Protein AF-0000000072654252 (afdb_homodimer)

Foldseek 3Di:
DDPPPPCPPPPDPPPPPPPPPPPPPPPPPPVVQVVLLPVWWPDDPDAADRFQAQAEEAEADQDDDPLLVLLLQLLRVLLCVVLVHQYEYAPPNVVCVVCLVVCCQLFVLLSNRYIHTYPPFDFEFEDEAEADQQDDDDSVVCNVVSGTRYYYYDHHRRHLFCVSHVVVLVVSLNRRPTDPVLLVVLVVVCCVPCVPPPFAEEEEEFDAPPCVPPQGFDQLQQQQVVVVVCVVCCVVVPDTAYAYEYHDQDPVSVVSRDYPDDHDYYHYCNVVPDDLSSVLSNLQPRHQEYEYSRLSDSSSLSSVSNHDPPHAYEYEWEDDPPDPDGSCRRHDVSHHYDYVVSRPD/DDPPPPPPPPPDPPPPPPPPPPPPPPPPPPVVQVVLLPVWWPDDPDAADRFQAQAAEAEADQDDDPLLVLLLQLLRVLLCVVLVHQYEYAPPNVVCVVCLVVCCQQFVLLSNRYIHTYPPFDFEFEDEAEADQADDDDSVVCNVVSGTRYYYYDHHRRHLFCVSRVVVLVVSLNRRPTDPVLLVVLVVVCCVPCVPPPFAEEEEEFDDDVCVPVQGFDQLQQQQVVVVVCVVCCVVVPDTAYAYEYHDQDPVSVVSRDYPDDHDYYHYCNVVPDDLSSVLSNLQPRHQEYEYSRLSDSSSLSSVSNHDPPHAYEYEWEDDPPDPDGSCRRHDVSHHYDYVVSRPD

InterPro domains:
  IPR052501 Alpha-1-2 Fucosyltransferase [PTHR22898] (54-335)

Nearest PDB structures (foldseek):
  6tkv-assembly1_B  TM=6.121E-01  e=7.511E-07  Homo sapiens
  6x5t-assembly2_C  TM=5.607E-01  e=1.885E-06  Homo sapiens
  6vlg-assembly2_B-3  TM=5.430E-01  e=3.080E-06  Mus musculus
  4gkv-assembly1_C  TM=4.678E-01  e=3.146E-01  Escherichia coli K-12
  3t4c-assembly1_D  TM=3.312E-01  e=2.383E+00  Burkholderia ambifaria MC40-6

Solvent-accessible surface area (backbone atoms only — not comparable to full-atom values): 38423 Å² total; per-residue (Å²): 133,84,76,76,76,77,77,70,76,76,75,70,79,71,71,76,69,72,70,72,69,73,66,68,74,61,79,64,56,73,69,63,60,59,58,62,51,52,79,44,33,52,89,63,95,59,86,56,58,76,70,88,35,93,26,33,33,33,46,73,67,73,72,72,54,71,33,38,51,51,32,25,48,48,30,38,44,40,46,12,64,76,68,58,24,23,45,36,36,53,69,80,33,56,52,63,64,70,44,42,68,57,31,47,48,34,17,39,54,43,42,22,57,64,44,26,34,38,86,82,65,72,54,62,32,77,42,80,70,35,80,45,53,43,53,84,68,73,66,72,68,47,65,85,61,75,41,64,49,27,32,38,45,41,64,37,52,36,41,56,26,44,75,55,31,55,93,44,41,74,59,52,52,54,32,62,33,67,21,68,70,50,52,52,53,40,52,54,52,47,50,71,73,42,67,85,58,83,45,46,27,41,25,35,40,52,42,55,82,91,30,70,90,66,52,37,39,46,56,73,48,48,25,48,47,48,52,38,48,51,38,32,45,35,26,59,67,52,80,66,53,32,23,39,36,42,40,45,86,52,62,76,61,57,69,62,59,55,63,94,61,81,65,79,45,79,42,59,48,60,78,65,73,60,53,72,57,46,46,41,51,40,44,38,71,60,44,50,26,38,34,28,42,20,61,77,38,46,51,48,50,49,38,60,68,67,26,61,70,59,41,53,38,35,28,37,38,68,87,46,85,95,47,88,60,46,55,75,69,20,42,67,63,47,44,44,72,42,48,51,81,73,50,74,122,135,83,78,77,76,77,79,72,77,75,75,72,78,72,70,74,69,72,69,72,70,72,65,67,74,63,78,62,56,73,70,62,59,58,57,63,52,51,79,45,33,53,90,62,96,57,84,56,59,76,71,88,34,94,27,33,33,32,47,73,64,72,72,73,56,71,33,38,52,51,31,25,49,48,32,38,43,42,48,12,65,76,69,58,25,24,44,38,37,54,68,80,32,55,53,63,63,70,43,42,68,58,31,46,47,33,15,39,54,42,41,20,57,63,44,27,33,37,86,82,65,73,53,65,32,78,43,80,69,35,79,45,55,44,53,86,68,73,66,71,68,46,64,85,60,72,42,65,49,29,31,37,45,40,64,36,52,36,41,56,27,44,75,56,30,54,93,43,42,73,59,52,50,54,33,62,33,66,21,68,70,50,52,53,53,39,50,54,52,48,49,72,74,41,69,85,58,85,46,47,26,43,26,35,38,49,40,71,79,89,33,69,90,66,53,39,42,46,57,72,48,50,26,49,48,48,51,37,49,50,38,32,45,35,26,58,66,53,80,70,54,32,24,40,35,42,38,45,88,52,61,77,63,57,70,59,59,55,63,93,62,82,67,79,45,79,42,60,48,60,79,66,73,62,53,73,54,46,47,40,51,41,45,39,73,59,43,51,26,38,34,29,42,23,61,76,37,46,51,48,50,48,37,60,68,68,26,60,70,60,40,54,38,35,29,38,38,70,86,46,87,97,47,89,59,46,56,75,71,20,45,67,65,46,44,44,70,43,49,49,81,73,51,74,119

Sequence (690 aa):
MICSSIYRPNTIKKDYDWVEISQTKKSVNKNQNKKYYEQWLEPLDSVREMPEFDRFIYTRTMGGGLGNQMYRFASLYAMGKLLNRTPVYVHDESTMHQIDKELAYAFPNFHSKIYFLRKNVTDIHTSAFAKECCDYNDPKILLSQNKGRALMLTGEPVFENTRYFNHMRPQILKIFEFGKGLVSKVAAIKEKIISEDKSHKICIHTRVGDFTGMGESKTGEINKALVRIIKILTRLLRNKTYSLVLFGTDKGFLNTIKTEEPISKVQYVSDLNLSRGEELNFAQQICDSFLDSADLSSFAAWMGYLMPEDRPIFFIRRYRKGSLINSLSMLPESWIPIDESWLKNMICSSIYRPNTIKKDYDWVEISQTKKSVNKNQNKKYYEQWLEPLDSVREMPEFDRFIYTRTMGGGLGNQMYRFASLYAMGKLLNRTPVYVHDESTMHQIDKELAYAFPNFHSKIYFLRKNVTDIHTSAFAKECCDYNDPKILLSQNKGRALMLTGEPVFENTRYFNHMRPQILKIFEFGKGLVSKVAAIKEKIISEDKSHKICIHTRVGDFTGMGESKTGEINKALVRIIKILTRLLRNKTYSLVLFGTDKGFLNTIKTEEPISKVQYVSDLNLSRGEELNFAQQICDSFLDSADLSSFAAWMGYLMPEDRPIFFIRRYRKGSLINSLSMLPESWIPIDESWLKN

Secondary structure (DSSP, 8-state):
-----------------------------HHHHHHHHHTTB---SS--PPPS-SSEEE---S---HHHHHHHHHHHHHHHHHHT-EE-EETT-HHHHHTHHHHHHH-HHHHTT--EE-TT---EEEEEEE-STT----GGGGGGG--SSEEEEEE-SS---GGGTGGGHHHHHHHTPPPHHHHHHHHHHHHHHHTT--SEEEEEE---STTTTTT---HHHHHHHHHHHHHHHHHHHTS--EEEEEE-S-HHHHTT---SS--S-EEEGGGG---HHHHHHHHHHH-SEEEESSTT-HHHHHHHHTS-TTS-EEEEE---TT----HHHHS-TTSEEEEGGGS--/-----------------------------HHHHHHHHHTTB---SS--PPPS-SSEEE---S---HHHHHHHHHHHHHHHHHHT-EE-EETT-HHHHHTHHHHHHH-HHHHTT--EE-TT---EEEEEEE-STT----GGGGGGG--SSEEEEEE-SS---GGGTGGGHHHHHHHTPPPHHHHHHHHHHHHHHHTT--SEEEEEE---STTTTTT---HHHHHHHHHHHHHHHHHHHTS--EEEEEE-S-HHHHTT---SS--S-EEEGGGG---HHHHHHHHHHH-SEEEESSTT-HHHHHHHHTS-TTS-EEEEE---TT----HHHHS-TTSEEEEGGGS--

pLDDT: mean 85.74, std 20.16, range [19.86, 98.81]

Radius of gyration: 31.35 Å; Cα contacts (8 Å, |Δi|>4): 1112; chains: 2; bounding box: 97×101×71 Å

Structure (mmCIF, N/CA/C/O backbone):
data_AF-0000000072654252-model_v1
#
loop_
_entity.id
_entity.type
_entity.pdbx_description
1 polymer L-Fucosyltransferase
#
loop_
_atom_site.group_PDB
_atom_site.id
_atom_site.type_symbol
_atom_site.label_atom_id
_atom_site.label_alt_id
_atom_site.label_comp_id
_atom_site.label_asym_id
_atom_site.label_entity_id
_atom_site.label_seq_id
_atom_site.pdbx_PDB_ins_code
_atom_site.Cartn_x
_atom_site.Cartn_y
_atom_site.Cartn_z
_atom_site.occupancy
_atom_site.B_iso_or_equiv
_atom_site.auth_seq_id
_atom_site.auth_comp_id
_atom_site.auth_asym_id
_atom_site.auth_atom_id
_atom_site.pdbx_PDB_model_num
ATOM 1 N N . MET A 1 1 ? -47.25 -15.617 8.055 1 19.86 1 MET A N 1
ATOM 2 C CA . MET A 1 1 ? -46.562 -15.211 6.84 1 19.86 1 MET A CA 1
ATOM 3 C C . MET A 1 1 ? -46.344 -13.695 6.801 1 19.86 1 MET A C 1
ATOM 5 O O . MET A 1 1 ? -45.938 -13.148 5.777 1 19.86 1 MET A O 1
ATOM 9 N N . ILE A 1 2 ? -46.656 -12.93 7.668 1 21.56 2 ILE A N 1
ATOM 10 C CA . ILE A 1 2 ? -47.125 -11.547 7.633 1 21.56 2 ILE A CA 1
ATOM 11 C C . ILE A 1 2 ? -45.969 -10.609 7.312 1 21.56 2 ILE A C 1
ATOM 13 O O . ILE A 1 2 ? -44.938 -10.656 7.973 1 21.56 2 ILE A O 1
ATOM 17 N N . CYS A 1 3 ? -45.844 -10.047 6.074 1 20.83 3 CYS A N 1
ATOM 18 C CA . CYS A 1 3 ? -44.969 -9.258 5.234 1 20.83 3 CYS A CA 1
ATOM 19 C C . CYS A 1 3 ? -44.719 -7.883 5.84 1 20.83 3 CYS A C 1
ATOM 21 O O . CYS A 1 3 ? -45.5 -6.957 5.617 1 20.83 3 CYS A O 1
ATOM 23 N N . SER A 1 4 ? -44.594 -7.723 7.074 1 22.7 4 SER A N 1
ATOM 24 C CA . SER A 1 4 ? -44.75 -6.371 7.602 1 22.7 4 SER A CA 1
ATOM 25 C C . SER A 1 4 ? -43.781 -5.398 6.93 1 22.7 4 SER A C 1
ATOM 27 O O . SER A 1 4 ? -42.625 -5.734 6.688 1 22.7 4 SER A O 1
ATOM 29 N N . SER A 1 5 ? -44.219 -4.422 6.09 1 22.44 5 SER A N 1
ATOM 30 C CA . SER A 1 5 ? -43.844 -3.334 5.199 1 22.44 5 SER A CA 1
ATOM 31 C C . SER A 1 5 ? -42.906 -2.348 5.906 1 22.44 5 SER A C 1
ATOM 33 O O . SER A 1 5 ? -43.344 -1.658 6.84 1 22.44 5 SER A O 1
ATOM 35 N N . ILE A 1 6 ? -41.781 -2.723 6.348 1 23.14 6 ILE A N 1
ATOM 36 C CA . ILE A 1 6 ? -41.062 -1.826 7.227 1 23.14 6 ILE A CA 1
ATOM 37 C C . ILE A 1 6 ? -40.844 -0.484 6.531 1 23.14 6 ILE A C 1
ATOM 39 O O . ILE A 1 6 ? -40.281 -0.434 5.418 1 23.14 6 ILE A O 1
ATOM 43 N N . TYR A 1 7 ? -41.625 0.486 6.773 1 22.97 7 TYR A N 1
ATOM 44 C CA . TYR A 1 7 ? -41.719 1.867 6.316 1 22.97 7 TYR A CA 1
ATOM 45 C C . TYR A 1 7 ? -40.375 2.572 6.371 1 22.97 7 TYR A C 1
ATOM 47 O O . TYR A 1 7 ? -39.719 2.57 7.41 1 22.97 7 TYR A O 1
ATOM 55 N N . ARG A 1 8 ? -39.656 2.607 5.289 1 22.17 8 ARG A N 1
ATOM 56 C CA . ARG A 1 8 ? -38.406 3.266 5.035 1 22.17 8 ARG A CA 1
ATOM 57 C C . ARG A 1 8 ? -38.5 4.777 5.223 1 22.17 8 ARG A C 1
ATOM 59 O O . ARG A 1 8 ? -39.219 5.449 4.465 1 22.17 8 ARG A O 1
ATOM 66 N N . PRO A 1 9 ? -38.531 5.25 6.426 1 21.84 9 PRO A N 1
ATOM 67 C CA . PRO A 1 9 ? -38.812 6.691 6.453 1 21.84 9 PRO A CA 1
ATOM 68 C C . PRO A 1 9 ? -37.875 7.48 5.551 1 21.84 9 PRO A C 1
ATOM 70 O O . PRO A 1 9 ? -36.75 7.043 5.297 1 21.84 9 PRO A O 1
ATOM 73 N N . ASN A 1 10 ? -38.312 8.211 4.555 1 24.83 10 ASN A N 1
ATOM 74 C CA . ASN A 1 10 ? -37.812 9.148 3.557 1 24.83 10 ASN A CA 1
ATOM 75 C C . ASN A 1 10 ? -36.875 10.18 4.172 1 24.83 10 ASN A C 1
ATOM 77 O O . ASN A 1 10 ? -37.312 11.07 4.898 1 24.83 10 ASN A O 1
ATOM 81 N N . THR A 1 11 ? -35.969 9.812 4.926 1 23.84 11 THR A N 1
ATOM 82 C CA . THR A 1 11 ? -35.344 10.93 5.609 1 23.84 11 THR A CA 1
ATOM 83 C C . THR A 1 11 ? -34.875 11.977 4.605 1 23.84 11 THR A C 1
ATOM 85 O O . THR A 1 11 ? -34.188 11.648 3.643 1 23.84 11 THR A O 1
ATOM 88 N N . ILE A 1 12 ? -35.562 13 4.293 1 23.95 12 ILE A N 1
ATOM 89 C CA . ILE A 1 12 ? -35.406 14.219 3.506 1 23.95 12 ILE A CA 1
ATOM 90 C C . ILE A 1 12 ? -34 14.75 3.65 1 23.95 12 ILE A C 1
ATOM 92 O O . ILE A 1 12 ? -33.469 14.812 4.758 1 23.95 12 ILE A O 1
ATOM 96 N N . LYS A 1 13 ? -33.25 14.719 2.637 1 24.06 13 LYS A N 1
ATOM 97 C CA . LYS A 1 13 ? -32 15.453 2.41 1 24.06 13 LYS A CA 1
ATOM 98 C C . LYS A 1 13 ? -32.094 16.875 2.945 1 24.06 13 LYS A C 1
ATOM 100 O O . LYS A 1 13 ? -32.688 17.75 2.293 1 24.06 13 LYS A O 1
ATOM 105 N N . LYS A 1 14 ? -32.438 17.062 4.152 1 23.27 14 LYS A N 1
A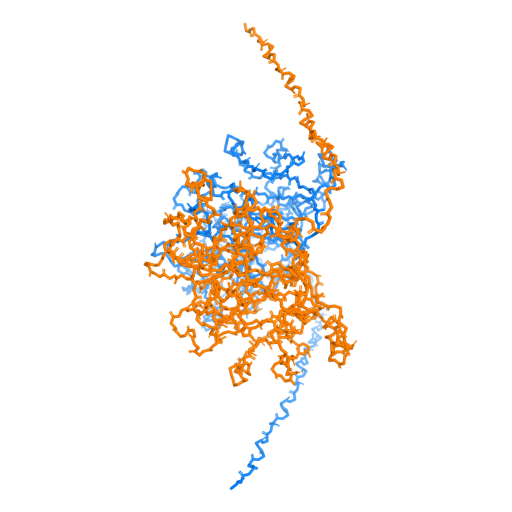TOM 106 C CA . LYS A 1 14 ? -32.469 18.5 4.473 1 23.27 14 LYS A CA 1
ATOM 107 C C . LYS A 1 14 ? -31.172 19.172 4.062 1 23.27 14 LYS A C 1
ATOM 109 O O . LYS A 1 14 ? -30.094 18.75 4.477 1 23.27 14 LYS A O 1
ATOM 114 N N . ASP A 1 15 ? -31.156 19.781 2.9 1 24.08 15 ASP A N 1
ATOM 115 C CA . ASP A 1 15 ? -30.281 20.828 2.396 1 24.08 15 ASP A CA 1
ATOM 116 C C . ASP A 1 15 ? -29.812 21.75 3.527 1 24.08 15 ASP A C 1
ATOM 118 O O . ASP A 1 15 ? -30.625 22.344 4.23 1 24.08 15 ASP A O 1
ATOM 122 N N . TYR A 1 16 ? -28.953 21.281 4.305 1 25.23 16 TYR A N 1
ATOM 123 C CA . TYR A 1 16 ? -28.438 22.281 5.227 1 25.23 16 TYR A CA 1
ATOM 124 C C . TYR A 1 16 ? -28.219 23.609 4.512 1 25.23 16 TYR A C 1
ATOM 126 O O . TYR A 1 16 ? -27.469 23.672 3.537 1 25.23 16 TYR A O 1
ATOM 134 N N . ASP A 1 17 ? -29.25 24.344 4.285 1 27.03 17 ASP A N 1
ATOM 135 C CA . ASP A 1 17 ? -29.234 25.766 3.943 1 27.03 17 ASP A CA 1
ATOM 136 C C . ASP A 1 17 ? -28.109 26.5 4.676 1 27.03 17 ASP A C 1
ATOM 138 O O . ASP A 1 17 ? -28.125 26.594 5.902 1 27.03 17 ASP A O 1
ATOM 142 N N . TRP A 1 18 ? -26.938 26.203 4.246 1 26.83 18 TRP A N 1
ATOM 143 C CA . TRP A 1 18 ? -25.938 27.188 4.648 1 26.83 18 TRP A CA 1
ATOM 144 C C . TRP A 1 18 ? -26.469 28.609 4.492 1 26.83 18 TRP A C 1
ATOM 146 O O . TRP A 1 18 ? -26.828 29.031 3.391 1 26.83 18 TRP A O 1
ATOM 156 N N . VAL A 1 19 ? -27.375 28.938 5.383 1 29.8 19 VAL A N 1
ATOM 157 C CA . VAL A 1 19 ? -27.734 30.359 5.469 1 29.8 19 VAL A CA 1
ATOM 158 C C . VAL A 1 19 ? -26.469 31.203 5.297 1 29.8 19 VAL A C 1
ATOM 160 O O . VAL A 1 19 ? -25.5 31.062 6.051 1 29.8 19 VAL A O 1
ATOM 163 N N . GLU A 1 20 ? -26.266 31.5 4.055 1 30.03 20 GLU A N 1
ATOM 164 C CA . GLU A 1 20 ? -25.422 32.656 3.805 1 30.03 20 GLU A CA 1
ATOM 165 C C . GLU A 1 20 ? -25.797 33.812 4.723 1 30.03 20 GLU A C 1
ATOM 167 O O . GLU A 1 20 ? -26.859 34.406 4.57 1 30.03 20 GLU A O 1
ATOM 172 N N . ILE A 1 21 ? -25.625 33.625 5.965 1 28.77 21 ILE A N 1
ATOM 173 C CA . ILE A 1 21 ? -25.781 34.844 6.754 1 28.77 21 ILE A CA 1
ATOM 174 C C . ILE A 1 21 ? -25.078 36 6.055 1 28.77 21 ILE A C 1
ATOM 176 O O . ILE A 1 21 ? -23.875 35.938 5.785 1 28.77 21 ILE A O 1
ATOM 180 N N . SER A 1 22 ? -25.859 36.625 5.234 1 29.06 22 SER A N 1
ATOM 181 C CA . SER A 1 22 ? -25.5 37.969 4.766 1 29.06 22 SER A CA 1
ATOM 182 C C . SER A 1 22 ? -24.922 38.812 5.898 1 29.06 22 SER A C 1
ATOM 184 O O . SER A 1 22 ? -25.672 39.25 6.777 1 29.06 22 SER A O 1
ATOM 186 N N . GLN A 1 23 ? -23.906 38.312 6.434 1 27.77 23 GLN A N 1
ATOM 187 C CA . GLN A 1 23 ? -23.312 39.344 7.281 1 27.77 23 GLN A CA 1
ATOM 188 C C . GLN A 1 23 ? -23.156 40.656 6.531 1 27.77 23 GLN A C 1
ATOM 190 O O . GLN A 1 23 ? -22.578 40.688 5.438 1 27.77 23 GLN A O 1
ATOM 195 N N . THR A 1 24 ? -24.141 41.438 6.68 1 30.47 24 THR A N 1
ATOM 196 C CA . THR A 1 24 ? -23.922 42.844 6.359 1 30.47 24 THR A CA 1
ATOM 197 C C . THR A 1 24 ? -22.484 43.25 6.68 1 30.47 24 THR A C 1
ATOM 199 O O . THR A 1 24 ? -22.047 43.156 7.832 1 30.47 24 THR A O 1
ATOM 202 N N . LYS A 1 25 ? -21.781 43.125 5.715 1 32.84 25 LYS A N 1
ATOM 203 C CA . LYS A 1 25 ? -20.531 43.875 5.852 1 32.84 25 LYS A CA 1
ATOM 204 C C . LYS A 1 25 ? -20.797 45.219 6.488 1 32.84 25 LYS A C 1
ATOM 206 O O . LYS A 1 25 ? -21.203 46.188 5.805 1 32.84 25 LYS A O 1
ATOM 211 N N . LYS A 1 26 ? -21.406 45.156 7.613 1 35.03 26 LYS A N 1
ATOM 212 C CA . LYS A 1 26 ? -21.281 46.5 8.148 1 35.03 26 LYS A CA 1
ATOM 213 C C . LYS A 1 26 ? -19.859 47.031 7.977 1 35.03 26 LYS A C 1
ATOM 215 O O . LYS A 1 26 ? -18.891 46.375 8.336 1 35.03 26 LYS A O 1
ATOM 220 N N . SER A 1 27 ? -19.703 47.875 7.125 1 33.94 27 SER A N 1
ATOM 221 C CA . SER A 1 27 ? -18.516 48.719 6.988 1 33.94 27 SER A CA 1
ATOM 222 C C . SER A 1 27 ? -17.953 49.094 8.352 1 33.94 27 SER A C 1
ATOM 224 O O . SER A 1 27 ? -18.312 50.156 8.914 1 33.94 27 SER A O 1
ATOM 226 N N . VAL A 1 28 ? -17.938 48.125 9.227 1 37.84 28 VAL A N 1
ATOM 227 C CA . VAL A 1 28 ? -17.266 48.562 10.445 1 37.84 28 VAL A CA 1
ATOM 228 C C . VAL A 1 28 ? -15.93 49.219 10.086 1 37.84 28 VAL A C 1
ATOM 230 O O . VAL A 1 28 ? -15.172 48.719 9.258 1 37.84 28 VAL A O 1
ATOM 233 N N . ASN A 1 29 ? -15.727 50.375 10.406 1 37.72 29 ASN A N 1
ATOM 234 C CA . ASN A 1 29 ? -14.578 51.25 10.195 1 37.72 29 ASN A CA 1
ATOM 235 C C . ASN A 1 29 ? -13.258 50.531 10.461 1 37.72 29 ASN A C 1
ATOM 237 O O . ASN A 1 29 ? -13.047 50.031 11.562 1 37.72 29 ASN A O 1
ATOM 241 N N . LYS A 1 30 ? -12.57 50.094 9.5 1 46.69 30 LYS A N 1
ATOM 242 C CA . LYS A 1 30 ? -11.242 49.5 9.484 1 46.69 30 LYS A CA 1
ATOM 243 C C . LYS A 1 30 ? -10.406 49.938 10.672 1 46.69 30 LYS A C 1
ATOM 245 O O . LYS A 1 30 ? -9.602 49.188 11.203 1 46.69 30 LYS A O 1
ATOM 250 N N . ASN A 1 31 ? -10.609 51.156 10.977 1 45.41 31 ASN A N 1
ATOM 251 C CA . ASN A 1 31 ? -9.828 51.781 12.023 1 45.41 31 ASN A CA 1
ATOM 252 C C . ASN A 1 31 ? -10.258 51.312 13.406 1 45.41 31 ASN A C 1
ATOM 254 O O . ASN A 1 31 ? -9.422 51.188 14.305 1 45.41 31 ASN A O 1
ATOM 258 N N . GLN A 1 32 ? -11.477 51.125 13.727 1 45.97 32 GLN A N 1
ATOM 259 C CA . GLN A 1 32 ? -11.984 50.75 15.031 1 45.97 32 GLN A CA 1
ATOM 260 C C . GLN A 1 32 ? -11.656 49.281 15.344 1 45.97 32 GLN A C 1
ATOM 262 O O . GLN A 1 32 ? -11.375 48.938 16.5 1 45.97 32 GLN A O 1
ATOM 267 N N . ASN A 1 33 ? -11.602 48.438 14.43 1 46.31 33 ASN A N 1
ATOM 268 C CA . ASN A 1 33 ? -11.359 47 14.602 1 46.31 33 ASN A CA 1
ATOM 269 C C . ASN A 1 33 ? -9.898 46.719 14.93 1 46.31 33 ASN A C 1
ATOM 271 O O . ASN A 1 33 ? -9.594 45.781 15.664 1 46.31 33 ASN A O 1
ATOM 275 N N . LYS A 1 34 ? -8.992 47.5 14.414 1 52.06 34 LYS A N 1
ATOM 276 C CA . LYS A 1 34 ? -7.574 47.344 14.75 1 52.06 34 LYS A CA 1
ATOM 277 C C . LYS A 1 34 ? -7.34 47.531 16.25 1 52.06 34 LYS A C 1
ATOM 279 O O . LYS A 1 34 ? -6.551 46.781 16.844 1 52.06 34 LYS A O 1
ATOM 284 N N . LYS A 1 35 ? -8.07 48.5 16.766 1 53.44 35 LYS A N 1
ATOM 285 C CA . LYS A 1 35 ? -7.883 48.844 18.172 1 53.44 35 LYS A CA 1
ATOM 286 C C . LYS A 1 35 ? -8.32 47.688 19.078 1 53.44 35 LYS A C 1
ATOM 288 O O . LYS A 1 35 ? -7.723 47.5 20.141 1 53.44 35 LYS A O 1
ATOM 293 N N . TYR A 1 36 ? -9.234 46.969 18.578 1 54.28 36 TYR A N 1
ATOM 294 C CA . TYR A 1 36 ? -9.914 46.062 19.5 1 54.28 36 TYR A CA 1
ATOM 295 C C . TYR A 1 36 ? -9.008 44.875 19.891 1 54.28 36 TYR A C 1
ATOM 297 O O . TYR A 1 36 ? -8.93 44.531 21.062 1 54.28 36 TYR A O 1
ATOM 305 N N . TYR A 1 37 ? -8.133 44.375 19.047 1 72.38 37 TYR A N 1
ATOM 306 C CA . TYR A 1 37 ? -7.367 43.219 19.469 1 72.38 37 TYR A CA 1
ATOM 307 C C . TYR A 1 37 ? -6.043 43.625 20.109 1 72.38 37 TYR A C 1
ATOM 309 O O . TYR A 1 37 ? -5.371 42.812 20.75 1 72.38 37 TYR A O 1
ATOM 317 N N . GLU A 1 38 ? -5.816 44.969 20.109 1 75.56 38 GLU A N 1
ATOM 318 C CA . GLU A 1 38 ? -4.527 45.469 20.578 1 75.56 38 GLU A CA 1
ATOM 319 C C . GLU A 1 38 ? -4.406 45.344 22.094 1 75.56 38 GLU A C 1
ATOM 321 O O . GLU A 1 38 ? -3.297 45.344 22.625 1 75.56 38 GLU A O 1
ATOM 326 N N . GLN A 1 39 ? -5.523 45.219 22.641 1 78.38 39 GLN A N 1
ATOM 327 C CA . GLN A 1 39 ? -5.469 45.062 24.094 1 78.38 39 GLN A CA 1
ATOM 328 C C . GLN A 1 39 ? -4.992 43.688 24.484 1 78.38 39 GLN A C 1
ATOM 330 O O . GLN A 1 39 ? -4.484 43.469 25.594 1 78.38 39 GLN A O 1
ATOM 335 N N . TRP A 1 40 ? -5.16 42.75 23.609 1 85.69 40 TRP A N 1
ATOM 336 C CA . TRP A 1 40 ? -4.871 41.375 23.984 1 85.69 40 TRP A CA 1
ATOM 337 C C . TRP A 1 40 ? -3.656 40.844 23.234 1 85.69 40 TRP A C 1
ATOM 339 O O . TRP A 1 40 ? -3.016 39.906 23.656 1 85.69 40 TRP A O 1
ATOM 349 N N . LEU A 1 41 ? -3.279 41.469 22.141 1 89.75 41 LEU A N 1
ATOM 350 C CA . LEU A 1 41 ? -2.24 40.938 21.266 1 89.75 41 LEU A CA 1
ATOM 351 C C . LEU A 1 41 ? -1.058 41.906 21.188 1 89.75 41 LEU A C 1
ATOM 353 O O . LEU A 1 41 ? -1.241 43.125 21.172 1 89.75 41 LEU A O 1
ATOM 357 N N . GLU A 1 42 ? 0.145 41.281 21.078 1 86.69 42 GLU A N 1
ATOM 358 C CA . GLU A 1 42 ? 1.357 42.094 20.922 1 86.69 42 GLU A CA 1
ATOM 359 C C . GLU A 1 42 ? 1.38 42.781 19.562 1 86.69 42 GLU A C 1
ATOM 361 O O . GLU A 1 42 ? 0.954 42.219 18.562 1 86.69 42 GLU A O 1
ATOM 366 N N . PRO A 1 43 ? 1.873 44 19.656 1 75.88 43 PRO A N 1
ATOM 367 C CA . PRO A 1 43 ? 2.102 44.656 18.359 1 75.88 43 PRO A CA 1
ATOM 368 C C . PRO A 1 43 ? 3.182 43.938 17.531 1 75.88 43 PRO A C 1
ATOM 370 O O . PRO A 1 43 ? 4.164 43.438 18.094 1 75.88 43 PRO A O 1
ATOM 373 N N . LEU A 1 44 ? 2.939 43.719 16.297 1 76.12 44 LEU A N 1
ATOM 374 C CA . LEU A 1 44 ? 3.914 43.062 15.422 1 76.12 44 LEU A CA 1
ATOM 375 C C . LEU A 1 44 ? 4.355 44 14.312 1 76.12 44 LEU A C 1
ATOM 377 O O . LEU A 1 44 ? 3.611 44.906 13.922 1 76.12 44 LEU A O 1
ATOM 381 N N . ASP A 1 45 ? 5.566 43.906 13.945 1 69 45 ASP A N 1
ATOM 382 C CA . ASP A 1 45 ? 6.207 44.812 12.984 1 69 45 ASP A CA 1
ATOM 383 C C . ASP A 1 45 ? 5.609 44.625 11.594 1 69 45 ASP A C 1
ATOM 385 O O . ASP A 1 45 ? 5.664 45.531 10.766 1 69 45 ASP A O 1
ATOM 389 N N . SER A 1 46 ? 5.141 43.5 11.406 1 73.94 46 SER A N 1
ATOM 390 C CA . SER A 1 46 ? 4.637 43.219 10.062 1 73.94 46 SER A CA 1
ATOM 391 C C . SER A 1 46 ? 3.113 43.188 10.039 1 73.94 46 SER A C 1
ATOM 393 O O . SER A 1 46 ? 2.475 43 11.078 1 73.94 46 SER A O 1
ATOM 395 N N . VAL A 1 47 ? 2.664 43.5 8.898 1 73.94 47 VAL A N 1
ATOM 396 C CA . VAL A 1 47 ? 1.221 43.469 8.695 1 73.94 47 VAL A CA 1
ATOM 397 C C . VAL A 1 47 ? 0.7 42.062 8.859 1 73.94 47 VAL A C 1
ATOM 399 O O . VAL A 1 47 ? 1.27 41.094 8.305 1 73.94 47 VAL A O 1
ATOM 402 N N . ARG A 1 48 ? -0.286 41.969 9.805 1 86 48 ARG A N 1
ATOM 403 C CA . ARG A 1 48 ? -0.992 40.719 10 1 86 48 ARG A CA 1
ATOM 404 C C . ARG A 1 48 ? -2.451 40.844 9.57 1 86 48 ARG A C 1
ATOM 406 O O . ARG A 1 48 ? -2.99 41.938 9.484 1 86 48 ARG A O 1
ATOM 413 N N . GLU A 1 49 ? -3.006 39.719 9.227 1 88.81 49 GLU A N 1
ATOM 414 C CA . GLU A 1 49 ? -4.453 39.656 9.039 1 88.81 49 GLU A CA 1
ATOM 415 C C . GLU A 1 49 ? -5.191 39.906 10.352 1 88.81 49 GLU A C 1
ATOM 417 O O . GLU A 1 49 ? -4.664 39.594 11.422 1 88.81 49 GLU A O 1
ATOM 422 N N . MET A 1 50 ? -6.336 40.406 10.18 1 88.75 50 MET A N 1
ATOM 423 C CA . MET A 1 50 ? -7.172 40.531 11.375 1 88.75 50 MET A CA 1
ATOM 424 C C . MET A 1 50 ? -7.582 39.156 11.906 1 88.75 50 MET A C 1
ATOM 426 O O . MET A 1 50 ? -7.953 38.281 11.133 1 88.75 50 MET A O 1
ATOM 430 N N . PRO A 1 51 ? -7.453 39.062 13.203 1 92.12 51 PRO A N 1
ATOM 431 C CA . PRO A 1 51 ? -7.934 37.781 13.758 1 92.12 51 PRO A CA 1
ATOM 432 C C . PRO A 1 51 ? -9.391 37.5 13.414 1 92.12 51 PRO A C 1
ATOM 434 O O . PRO A 1 51 ? -10.211 38.438 13.391 1 92.12 51 PRO A O 1
ATOM 437 N N . GLU A 1 52 ? -9.641 36.281 13.148 1 91.19 52 GLU A N 1
ATOM 438 C CA . GLU A 1 52 ? -10.984 35.906 12.75 1 91.19 52 GLU A CA 1
ATOM 439 C C . GLU A 1 52 ? -11.961 36.031 13.922 1 91.19 52 GLU A C 1
ATOM 441 O O . GLU A 1 52 ? -13.125 36.375 13.734 1 91.19 52 GLU A O 1
ATOM 446 N N . PHE A 1 53 ? -11.508 35.688 15.117 1 94.31 53 PHE A N 1
ATOM 447 C CA . PHE A 1 53 ? -12.297 35.75 16.344 1 94.31 53 PHE A CA 1
ATOM 448 C C . PHE A 1 53 ? -11.586 36.562 17.406 1 94.31 53 PHE A C 1
ATOM 450 O O . PHE A 1 53 ? -10.359 36.719 17.375 1 94.31 53 PHE A O 1
ATOM 457 N N . ASP A 1 54 ? -12.344 37.031 18.391 1 91.81 54 ASP A N 1
ATOM 458 C CA . ASP A 1 54 ? -11.773 37.875 19.422 1 91.81 54 ASP A CA 1
ATOM 459 C C . ASP A 1 54 ? -11.484 37.062 20.688 1 91.81 54 ASP A C 1
ATOM 461 O O . ASP A 1 54 ? -11.086 37.625 21.719 1 91.81 54 ASP A O 1
ATOM 465 N N . ARG A 1 55 ? -11.75 35.781 20.625 1 96.5 55 ARG A N 1
ATOM 466 C CA . ARG A 1 55 ? -11.281 34.844 21.641 1 96.5 55 ARG A CA 1
ATOM 467 C C . ARG A 1 55 ? -10.133 33.969 21.109 1 96.5 55 ARG A C 1
ATOM 469 O O . ARG A 1 55 ? -9.992 33.812 19.891 1 96.5 55 ARG A O 1
ATOM 476 N N . PHE A 1 56 ? -9.375 33.5 22.047 1 97.75 56 PHE A N 1
ATOM 477 C CA . PHE A 1 56 ? -8.109 32.938 21.594 1 97.75 56 PHE A CA 1
ATOM 478 C C . PHE A 1 56 ? -7.918 31.516 22.125 1 97.75 56 PHE A C 1
ATOM 480 O O . PHE A 1 56 ? -8.477 31.156 23.172 1 97.75 56 PHE A O 1
ATOM 487 N N . ILE A 1 57 ? -7.18 30.688 21.422 1 98.31 57 ILE A N 1
ATOM 488 C CA . ILE A 1 57 ? -6.797 29.344 21.828 1 98.31 57 ILE A CA 1
ATOM 489 C C . ILE A 1 57 ? -5.297 29.156 21.609 1 98.31 57 ILE A C 1
ATOM 491 O O . ILE A 1 57 ? -4.742 29.641 20.609 1 98.31 57 ILE A O 1
ATOM 495 N N . TYR A 1 58 ? -4.637 28.531 22.562 1 97.62 58 TYR A N 1
ATOM 496 C CA . TYR A 1 58 ? -3.201 28.344 22.391 1 97.62 58 TYR A CA 1
ATOM 497 C C . TYR A 1 58 ? -2.688 27.219 23.281 1 97.62 58 TYR A C 1
ATOM 499 O O . TYR A 1 58 ? -3.408 26.719 24.141 1 97.62 58 TYR A O 1
ATOM 507 N N . THR A 1 59 ? -1.601 26.641 22.906 1 96.56 59 THR A N 1
ATOM 508 C CA . THR A 1 59 ? -0.709 25.859 23.75 1 96.56 59 THR A CA 1
ATOM 509 C C . THR A 1 59 ? 0.599 26.609 24 1 96.56 59 THR A C 1
ATOM 511 O O . THR A 1 59 ? 0.845 27.656 23.391 1 96.56 59 THR A O 1
ATOM 514 N N . ARG A 1 60 ? 1.353 26.078 24.922 1 93.88 60 ARG A N 1
ATOM 515 C CA . ARG A 1 60 ? 2.621 26.734 25.219 1 93.88 60 ARG A CA 1
ATOM 516 C C . ARG A 1 60 ? 3.791 25.766 25.047 1 93.88 60 ARG A C 1
ATOM 518 O O . ARG A 1 60 ? 3.762 24.656 25.562 1 93.88 60 ARG A O 1
ATOM 525 N N . THR A 1 61 ? 4.707 26.125 24.281 1 91.44 61 THR A N 1
ATOM 526 C CA . THR A 1 61 ? 5.953 25.375 24.156 1 91.44 61 THR A CA 1
ATOM 527 C C . THR A 1 61 ? 7.109 26.312 23.812 1 91.44 61 THR A C 1
ATOM 529 O O . THR A 1 61 ? 6.91 27.344 23.172 1 91.44 61 THR A O 1
ATOM 532 N N . MET A 1 62 ? 8.305 25.922 24.281 1 82.38 62 MET A N 1
ATOM 533 C CA . MET A 1 62 ? 9.5 26.719 24.016 1 82.38 62 MET A CA 1
ATOM 534 C C . MET A 1 62 ? 10.352 26.078 22.938 1 82.38 62 MET A C 1
ATOM 536 O O . MET A 1 62 ? 11.406 26.609 22.562 1 82.38 62 MET A O 1
ATOM 540 N N . GLY A 1 63 ? 9.922 24.969 22.438 1 87.38 63 GLY A N 1
ATOM 541 C CA . GLY A 1 63 ? 10.734 24.25 21.469 1 87.38 63 GLY A CA 1
ATOM 542 C C . GLY A 1 63 ? 9.945 23.719 20.297 1 87.38 63 GLY A C 1
ATOM 543 O O . GLY A 1 63 ? 8.82 24.172 20.047 1 87.38 63 GLY A O 1
ATOM 544 N N . GLY A 1 64 ? 10.75 23.016 19.391 1 89.38 64 GLY A N 1
ATOM 545 C CA . GLY A 1 64 ? 10.164 22.422 18.203 1 89.38 64 GLY A CA 1
ATOM 546 C C . GLY A 1 64 ? 10.594 23.109 16.922 1 89.38 64 GLY A C 1
ATOM 547 O O . GLY A 1 64 ? 10.641 24.328 16.844 1 89.38 64 GLY A O 1
ATOM 548 N N . GLY A 1 65 ? 10.875 22.312 15.945 1 91.38 65 GLY A N 1
ATOM 549 C CA . GLY A 1 65 ? 11.258 22.828 14.648 1 91.38 65 GLY A CA 1
ATOM 550 C C . GLY A 1 65 ? 10.07 23.25 13.805 1 91.38 65 GLY A C 1
ATOM 551 O O . GLY A 1 65 ? 8.961 23.406 14.312 1 91.38 65 GLY A O 1
ATOM 552 N N . LEU A 1 66 ? 10.312 23.609 12.617 1 95.56 66 LEU A N 1
ATOM 553 C CA . LEU A 1 66 ? 9.305 24.125 11.695 1 95.56 66 LEU A CA 1
ATOM 554 C C . LEU A 1 66 ? 8.133 23.156 11.586 1 95.56 66 LEU A C 1
ATOM 556 O O . LEU A 1 66 ? 6.973 23.578 11.68 1 95.56 66 LEU A O 1
ATOM 560 N N . GLY A 1 67 ? 8.398 21.891 11.422 1 96.25 67 GLY A N 1
ATOM 561 C CA . GLY A 1 67 ? 7.344 20.891 11.312 1 96.25 67 GLY A CA 1
ATOM 562 C C . GLY A 1 67 ? 6.43 20.859 12.523 1 96.25 67 GLY A C 1
ATOM 563 O O . GLY A 1 67 ? 5.207 20.766 12.383 1 96.25 67 GLY A O 1
ATOM 564 N N . ASN A 1 68 ? 6.992 20.984 13.641 1 95.44 68 ASN A N 1
ATOM 565 C CA . ASN A 1 68 ? 6.215 21 14.875 1 95.44 68 ASN A CA 1
ATOM 566 C C . ASN A 1 68 ? 5.305 22.219 14.945 1 95.44 68 ASN A C 1
ATOM 568 O O . ASN A 1 68 ? 4.137 22.109 15.312 1 95.44 68 ASN A O 1
ATOM 572 N N . GLN A 1 69 ? 5.871 23.328 14.586 1 96.38 69 GLN A N 1
ATOM 573 C CA . GLN A 1 69 ? 5.094 24.562 14.648 1 96.38 69 GLN A CA 1
ATOM 574 C C . GLN A 1 69 ? 3.932 24.531 13.656 1 96.38 69 GLN A C 1
ATOM 576 O O . GLN A 1 69 ? 2.855 25.062 13.938 1 96.38 69 GLN A O 1
ATOM 581 N N . MET A 1 70 ? 4.156 23.906 12.523 1 97.94 70 MET A N 1
ATOM 582 C CA . MET A 1 70 ? 3.1 23.766 11.523 1 97.94 70 MET A CA 1
ATOM 583 C C . MET A 1 70 ? 1.978 22.875 12.039 1 97.94 70 MET A C 1
ATOM 585 O O . MET A 1 70 ? 0.8 23.203 11.914 1 97.94 70 MET A O 1
ATOM 589 N N . TYR A 1 71 ? 2.291 21.766 12.664 1 97.62 71 TYR A N 1
ATOM 590 C CA . TYR A 1 71 ? 1.29 20.891 13.273 1 97.62 71 TYR A CA 1
ATOM 591 C C . TYR A 1 71 ? 0.5 21.641 14.344 1 97.62 71 TYR A C 1
ATOM 593 O O . TYR A 1 71 ? -0.732 21.578 14.367 1 97.62 71 TYR A O 1
ATOM 601 N N . ARG A 1 72 ? 1.266 22.297 15.172 1 97.06 72 ARG A N 1
ATOM 602 C CA . ARG A 1 72 ? 0.657 23.031 16.266 1 97.06 72 ARG A CA 1
ATOM 603 C C . ARG A 1 72 ? -0.36 24.047 15.758 1 97.06 72 ARG A C 1
ATOM 605 O O . ARG A 1 72 ? -1.518 24.047 16.172 1 97.06 72 ARG A O 1
ATOM 612 N N . PHE A 1 73 ? 0.042 24.828 14.805 1 97.88 73 PHE A N 1
ATOM 613 C CA . PHE A 1 73 ? -0.845 25.859 14.281 1 97.88 73 PHE A CA 1
ATOM 614 C C . PHE A 1 73 ? -2.053 25.234 13.594 1 97.88 73 PHE A C 1
ATOM 616 O O . PHE A 1 73 ? -3.191 25.625 13.844 1 97.88 73 PHE A O 1
ATOM 623 N N . ALA A 1 74 ? -1.812 24.25 12.68 1 98.5 74 ALA A N 1
ATOM 624 C CA . ALA A 1 74 ? -2.895 23.625 11.914 1 98.5 74 ALA A CA 1
ATOM 625 C C . ALA A 1 74 ? -3.947 23.031 12.844 1 98.5 74 ALA A C 1
ATOM 627 O O . ALA A 1 74 ? -5.148 23.172 12.609 1 98.5 74 ALA A O 1
ATOM 628 N N . SER A 1 75 ? -3.498 22.406 13.859 1 97.88 75 SER A N 1
ATOM 629 C CA . SER A 1 75 ? -4.41 21.781 14.812 1 97.88 75 SER A CA 1
ATOM 630 C C . SER A 1 75 ? -5.195 22.828 15.594 1 97.88 75 SER A C 1
ATOM 632 O O . SER A 1 75 ? -6.418 22.734 15.719 1 97.88 75 SER A O 1
ATOM 634 N N . LEU A 1 76 ? -4.5 23.844 16.047 1 98.12 76 LEU A N 1
ATOM 635 C CA . LEU A 1 76 ? -5.164 24.922 16.781 1 98.12 76 LEU A CA 1
ATOM 636 C C . LEU A 1 76 ? -6.133 25.672 15.883 1 98.12 76 LEU A C 1
ATOM 638 O O . LEU A 1 76 ? -7.184 26.125 16.344 1 98.12 76 LEU A O 1
ATOM 642 N N . TYR A 1 77 ? -5.711 25.828 14.664 1 98.5 77 TYR A N 1
ATOM 643 C CA . TYR A 1 77 ? -6.582 26.5 13.703 1 98.5 77 TYR A CA 1
ATOM 644 C C . TYR A 1 77 ? -7.898 25.734 13.547 1 98.5 77 TYR A C 1
ATOM 646 O O . TYR A 1 77 ? -8.977 26.328 13.641 1 98.5 77 TYR A O 1
ATOM 654 N N . ALA A 1 78 ? -7.828 24.469 13.359 1 98.5 78 ALA A N 1
ATOM 655 C CA . ALA A 1 78 ? -9.023 23.656 13.188 1 98.5 78 ALA A CA 1
ATOM 656 C C . ALA A 1 78 ? -9.875 23.656 14.453 1 98.5 78 ALA A C 1
ATOM 658 O O . ALA A 1 78 ? -11.102 23.812 14.383 1 98.5 78 ALA A O 1
ATOM 659 N N . MET A 1 79 ? -9.25 23.484 15.531 1 98.06 79 MET A N 1
ATOM 660 C CA . MET A 1 79 ? -9.977 23.531 16.797 1 98.06 79 MET A CA 1
ATOM 661 C C . MET A 1 79 ? -10.602 24.906 17.016 1 98.06 79 MET A C 1
ATOM 663 O O . MET A 1 79 ? -11.711 25.016 17.531 1 98.06 79 MET A O 1
ATOM 667 N N . GLY A 1 80 ? -9.812 25.891 16.656 1 98.38 80 GLY A N 1
ATOM 668 C CA . GLY A 1 80 ? -10.305 27.266 16.766 1 98.38 80 GLY A CA 1
ATOM 669 C C . GLY A 1 80 ? -11.562 27.516 15.945 1 98.38 80 GLY A C 1
ATOM 670 O O . GLY A 1 80 ? -12.477 28.203 16.406 1 98.38 80 GLY A O 1
ATOM 671 N N . LYS A 1 81 ? -11.578 26.984 14.797 1 98.12 81 LYS A N 1
ATOM 672 C CA . LYS A 1 81 ? -12.773 27.109 13.961 1 98.12 81 LYS A CA 1
ATOM 673 C C . LYS A 1 81 ? -13.992 26.484 14.641 1 98.12 81 LYS A C 1
ATOM 675 O O . LYS A 1 81 ? -15.094 27.031 14.57 1 98.12 81 LYS A O 1
ATOM 680 N N . LEU A 1 82 ? -13.781 25.391 15.242 1 97.5 82 LEU A N 1
ATOM 681 C CA . LEU A 1 82 ? -14.852 24.703 15.961 1 97.5 82 LEU A CA 1
ATOM 682 C C . LEU A 1 82 ? -15.328 25.531 17.141 1 97.5 82 LEU A C 1
ATOM 684 O O . LEU A 1 82 ? -16.531 25.578 17.422 1 97.5 82 LEU A O 1
ATOM 688 N N . LEU A 1 83 ? -14.477 26.25 17.797 1 98.31 83 LEU A N 1
ATOM 689 C CA . LEU A 1 83 ? -14.75 26.891 19.078 1 98.31 83 LEU A CA 1
ATOM 690 C C . LEU A 1 83 ? -14.945 28.391 18.891 1 98.31 83 LEU A C 1
ATOM 692 O O . LEU A 1 83 ? -15.234 29.109 19.859 1 98.31 83 LEU A O 1
ATOM 696 N N . ASN A 1 84 ? -14.781 28.891 17.719 1 97.81 84 ASN A N 1
ATOM 697 C CA . ASN A 1 84 ? -14.797 30.312 17.422 1 97.81 84 ASN A CA 1
ATOM 698 C C . ASN A 1 84 ? -13.68 31.047 18.172 1 97.81 84 ASN A C 1
ATOM 700 O O . ASN A 1 84 ? -13.93 32.031 18.859 1 97.81 84 ASN A O 1
ATOM 704 N N . ARG A 1 85 ? -12.461 30.531 17.938 1 98.06 85 ARG A N 1
ATOM 705 C CA . ARG A 1 85 ? -11.281 31.125 18.562 1 98.06 85 ARG A CA 1
ATOM 706 C C . ARG A 1 85 ? -10.141 31.266 17.562 1 98.06 85 ARG A C 1
ATOM 708 O O . ARG A 1 85 ? -9.977 30.422 16.688 1 98.06 85 ARG A O 1
ATOM 715 N N . THR A 1 86 ? -9.375 32.281 17.75 1 97.56 86 THR A N 1
ATOM 716 C CA . THR A 1 86 ? -8.18 32.5 16.938 1 97.56 86 THR A CA 1
ATOM 717 C C . THR A 1 86 ? -6.949 31.922 17.609 1 97.56 86 THR A C 1
ATOM 719 O O . THR A 1 86 ? -6.695 32.156 18.797 1 97.56 86 THR A O 1
ATOM 722 N N . PRO A 1 87 ? -6.223 31.062 16.875 1 97.81 87 PRO A N 1
ATOM 723 C CA . PRO A 1 87 ? -4.969 30.594 17.453 1 97.81 87 PRO A CA 1
ATOM 724 C C . PRO A 1 87 ? -3.973 31.719 17.719 1 97.81 87 PRO A C 1
ATOM 726 O O . PRO A 1 87 ? -3.863 32.656 16.922 1 97.81 87 PRO A O 1
ATOM 729 N N . VAL A 1 88 ? -3.318 31.641 18.875 1 96.5 88 VAL A N 1
ATOM 730 C CA . VAL A 1 88 ? -2.293 32.625 19.203 1 96.5 88 VAL A CA 1
ATOM 731 C C . VAL A 1 88 ? -1.114 31.938 19.875 1 96.5 88 VAL A C 1
ATOM 733 O O . VAL A 1 88 ? -1.213 30.766 20.266 1 96.5 88 VAL A O 1
ATOM 736 N N . TYR A 1 89 ? -0.033 32.562 19.938 1 95.69 89 TYR A N 1
ATOM 737 C CA . TYR A 1 89 ? 1.134 32.188 20.719 1 95.69 89 TYR A CA 1
ATOM 738 C C . TYR A 1 89 ? 1.304 33.094 21.922 1 95.69 89 TYR A C 1
ATOM 740 O O . TYR A 1 89 ? 0.645 34.125 22.016 1 95.69 89 TYR A O 1
ATOM 748 N N . VAL A 1 90 ? 2.137 32.656 22.828 1 93.75 90 VAL A N 1
ATOM 749 C CA . VAL A 1 90 ? 2.342 33.5 24 1 93.75 90 VAL A CA 1
ATOM 750 C C . VAL A 1 90 ? 3.547 34.406 23.781 1 93.75 90 VAL A C 1
ATOM 752 O O . VAL A 1 90 ? 4.504 34.031 23.109 1 93.75 90 VAL A O 1
ATOM 755 N N . HIS A 1 91 ? 3.59 35.531 24.438 1 90.31 91 HIS A N 1
ATOM 756 C CA . HIS A 1 91 ? 4.527 36.625 24.219 1 90.31 91 HIS A CA 1
ATOM 757 C C . HIS A 1 91 ? 5.969 36.156 24.406 1 90.31 91 HIS A C 1
ATOM 759 O O . HIS A 1 91 ? 6.879 36.656 23.75 1 90.31 91 HIS A O 1
ATOM 765 N N . ASP A 1 92 ? 6.191 35.156 25.141 1 90.38 92 ASP A N 1
ATOM 766 C CA . ASP A 1 92 ? 7.57 34.812 25.5 1 90.38 92 ASP A CA 1
ATOM 767 C C . ASP A 1 92 ? 8.039 33.594 24.734 1 90.38 92 ASP A C 1
ATOM 769 O O . ASP A 1 92 ? 9.086 33 25.062 1 90.38 92 ASP A O 1
ATOM 773 N N . GLU A 1 93 ? 7.348 33.125 23.797 1 92 93 GLU A N 1
ATOM 774 C CA . GLU A 1 93 ? 7.77 31.969 23.016 1 92 93 GLU A CA 1
ATOM 775 C C . GLU A 1 93 ? 8.867 32.344 22.016 1 92 93 GLU A C 1
ATOM 777 O O . GLU A 1 93 ? 8.578 32.75 20.891 1 92 93 GLU A O 1
ATOM 782 N N . SER A 1 94 ? 10.023 32.125 22.359 1 88.62 94 SER A N 1
ATOM 783 C CA . SER A 1 94 ? 11.203 32.594 21.625 1 88.62 94 SER A CA 1
ATOM 784 C C . SER A 1 94 ? 11.32 31.891 20.281 1 88.62 94 SER A C 1
ATOM 786 O O . SER A 1 94 ? 11.734 32.5 19.297 1 88.62 94 SER A O 1
ATOM 788 N N . THR A 1 95 ? 10.922 30.672 20.219 1 91.06 95 THR A N 1
ATOM 789 C CA . THR A 1 95 ? 11.055 29.906 18.969 1 91.06 95 THR A CA 1
ATOM 790 C C . THR A 1 95 ? 10.258 30.562 17.844 1 91.06 95 THR A C 1
ATOM 792 O O . THR A 1 95 ? 10.766 30.734 16.734 1 91.06 95 THR A O 1
ATOM 795 N N . MET A 1 96 ? 9.07 31.016 18.125 1 90.75 96 MET A N 1
ATOM 796 C CA . MET A 1 96 ? 8.219 31.625 17.094 1 90.75 96 MET A CA 1
ATOM 797 C C . MET A 1 96 ? 8.75 33 16.688 1 90.75 96 MET A C 1
ATOM 799 O O . MET A 1 96 ? 8.664 33.375 15.523 1 90.75 96 MET A O 1
ATOM 803 N N . HIS A 1 97 ? 9.32 33.625 17.625 1 89.44 97 HIS A N 1
ATOM 804 C CA . HIS A 1 97 ? 9.938 34.906 17.297 1 89.44 97 HIS A CA 1
ATOM 805 C C . HIS A 1 97 ? 11.156 34.719 16.406 1 89.44 97 HIS A C 1
ATOM 807 O O . HIS A 1 97 ? 11.375 35.469 15.461 1 89.44 97 HIS A O 1
ATOM 813 N N . GLN A 1 98 ? 11.844 33.688 16.641 1 90.88 98 GLN A N 1
ATOM 814 C CA . GLN A 1 98 ? 13.094 33.406 15.938 1 90.88 98 GLN A CA 1
ATOM 815 C C . GLN A 1 98 ? 12.828 33.031 14.484 1 90.88 98 GLN A C 1
ATOM 817 O O . GLN A 1 98 ? 13.617 33.375 13.602 1 90.88 98 GLN A O 1
ATOM 822 N N . ILE A 1 99 ? 11.688 32.406 14.258 1 92.75 99 ILE A N 1
ATOM 823 C CA . ILE A 1 99 ? 11.484 31.891 12.906 1 92.75 99 ILE A CA 1
ATOM 824 C C . ILE A 1 99 ? 10.547 32.812 12.141 1 92.75 99 ILE A C 1
ATOM 826 O O . ILE A 1 99 ? 10.07 32.5 11.055 1 92.75 99 ILE A O 1
ATOM 830 N N . ASP A 1 100 ? 10.289 33.969 12.641 1 91.31 100 ASP A N 1
ATOM 831 C CA . ASP A 1 100 ? 9.344 34.938 12.062 1 91.31 100 ASP A CA 1
ATOM 832 C C . ASP A 1 100 ? 9.711 35.25 10.609 1 91.31 100 ASP A C 1
ATOM 834 O O . ASP A 1 100 ? 8.875 35.156 9.711 1 91.31 100 ASP A O 1
ATOM 838 N N . LYS A 1 101 ? 10.938 35.656 10.391 1 92.06 101 LYS A N 1
ATOM 839 C CA . LYS A 1 101 ? 11.391 36 9.047 1 92.06 101 LYS A CA 1
ATOM 840 C C . LYS A 1 101 ? 11.32 34.812 8.102 1 92.06 101 LYS A C 1
ATOM 842 O O . LYS A 1 101 ? 10.969 34.969 6.93 1 92.06 101 LYS A O 1
ATOM 847 N N . GLU A 1 102 ? 11.656 33.688 8.617 1 95.62 102 GLU A N 1
ATOM 848 C CA . GLU A 1 102 ? 11.57 32.469 7.836 1 95.62 102 GLU A CA 1
ATOM 849 C C . GLU A 1 102 ? 10.133 32.188 7.391 1 95.62 102 GLU A C 1
ATOM 851 O O . GLU A 1 102 ? 9.891 31.859 6.23 1 95.62 102 GLU A O 1
ATOM 856 N N . LEU A 1 103 ? 9.211 32.406 8.242 1 96.38 103 LEU A N 1
ATOM 857 C CA . LEU A 1 103 ? 7.805 32.156 7.957 1 96.38 103 LEU A CA 1
ATOM 858 C C . LEU A 1 103 ? 7.27 33.188 6.953 1 96.38 103 LEU A C 1
ATOM 860 O O . LEU A 1 103 ? 6.488 32.812 6.066 1 96.38 103 LEU A O 1
ATOM 864 N N . ALA A 1 104 ? 7.688 34.375 7.109 1 95.94 104 ALA A N 1
ATOM 865 C CA . ALA A 1 104 ? 7.266 35.438 6.18 1 95.94 104 ALA A CA 1
ATOM 866 C C . ALA A 1 104 ? 7.672 35.094 4.75 1 95.94 104 ALA A C 1
ATOM 868 O O . ALA A 1 104 ? 6.914 35.312 3.807 1 95.94 104 ALA A O 1
ATOM 869 N N . TYR A 1 105 ? 8.812 34.531 4.664 1 96.75 105 TYR A N 1
ATOM 870 C CA . TYR A 1 105 ? 9.359 34.188 3.357 1 96.75 105 TYR A CA 1
ATOM 871 C C . TYR A 1 105 ? 8.734 32.875 2.848 1 96.75 105 TYR A C 1
ATOM 873 O O . TYR A 1 105 ? 8.273 32.812 1.704 1 96.75 105 TYR A O 1
ATOM 881 N N . ALA A 1 106 ? 8.594 31.875 3.656 1 98.19 106 ALA A N 1
ATOM 882 C CA . ALA A 1 106 ? 8.188 30.531 3.246 1 98.19 106 ALA A CA 1
ATOM 883 C C . ALA A 1 106 ? 6.676 30.438 3.092 1 98.19 106 ALA A C 1
ATOM 885 O O . ALA A 1 106 ? 6.18 29.891 2.105 1 98.19 106 ALA A O 1
ATOM 886 N N . PHE A 1 107 ? 5.992 31 4.09 1 98.38 107 PHE A N 1
ATOM 887 C CA . PHE A 1 107 ? 4.543 30.859 4.172 1 98.38 107 PHE A CA 1
ATOM 888 C C . PHE A 1 107 ? 3.893 32.188 4.535 1 98.38 107 PHE A C 1
ATOM 890 O O . PHE A 1 107 ? 3.387 32.344 5.648 1 98.38 107 PHE A O 1
ATOM 897 N N . PRO A 1 108 ? 3.695 33.062 3.553 1 97.5 108 PRO A N 1
ATOM 898 C CA . PRO A 1 108 ? 3.172 34.375 3.873 1 97.5 108 PRO A CA 1
ATOM 899 C C . PRO A 1 108 ? 1.773 34.344 4.484 1 97.5 108 PRO A C 1
ATOM 901 O O . PRO A 1 108 ? 1.459 35.125 5.379 1 97.5 108 PRO A O 1
ATOM 904 N N . ASN A 1 109 ? 0.9 33.438 4.074 1 97.12 109 ASN A N 1
ATOM 905 C CA . ASN A 1 109 ? -0.434 33.312 4.652 1 97.12 109 ASN A CA 1
ATOM 906 C C . ASN A 1 109 ? -0.376 32.875 6.109 1 97.12 109 ASN A C 1
ATOM 908 O O . ASN A 1 109 ? -1.092 33.406 6.957 1 97.12 109 ASN A O 1
ATOM 912 N N . PHE A 1 110 ? 0.492 31.938 6.352 1 97.69 110 PHE A N 1
ATOM 913 C CA . PHE A 1 110 ? 0.693 31.484 7.723 1 97.69 110 PHE A CA 1
ATOM 914 C C . PHE A 1 110 ? 1.236 32.594 8.594 1 97.69 110 PHE A C 1
ATOM 916 O O . PHE A 1 110 ? 0.708 32.875 9.68 1 97.69 110 PHE A O 1
ATOM 923 N N . HIS A 1 111 ? 2.203 33.219 8.078 1 96.62 111 HIS A N 1
ATOM 924 C CA . HIS A 1 111 ? 2.844 34.312 8.789 1 96.62 111 HIS A CA 1
ATOM 925 C C . HIS A 1 111 ? 1.831 35.406 9.164 1 96.62 111 HIS A C 1
ATOM 927 O O . HIS A 1 111 ? 1.875 35.938 10.273 1 96.62 111 HIS A O 1
ATOM 933 N N . SER A 1 112 ? 0.933 35.656 8.328 1 95.31 112 SER A N 1
ATOM 934 C CA . SER A 1 112 ? -0.042 36.719 8.539 1 95.31 112 SER A CA 1
ATOM 935 C C . SER A 1 112 ? -1.037 36.375 9.633 1 95.31 112 SER A C 1
ATOM 937 O O . SER A 1 112 ? -1.789 37.219 10.109 1 95.31 112 SER A O 1
ATOM 939 N N . LYS A 1 113 ? -0.997 35.125 10.102 1 95.5 113 LYS A N 1
ATOM 940 C CA . LYS A 1 113 ? -1.968 34.656 11.086 1 95.5 113 LYS A CA 1
ATOM 941 C C . LYS A 1 113 ? -1.302 34.375 12.43 1 95.5 113 LYS A C 1
ATOM 943 O O . LYS A 1 113 ? -1.913 33.812 13.328 1 95.5 113 LYS A O 1
ATOM 948 N N . ILE A 1 114 ? -0.117 34.781 12.531 1 94.62 114 ILE A N 1
ATOM 949 C CA . ILE A 1 114 ? 0.609 34.594 13.781 1 94.62 114 ILE A CA 1
ATOM 950 C C . ILE A 1 114 ? 0.396 35.781 14.688 1 94.62 114 ILE A C 1
ATOM 952 O O . ILE A 1 114 ? 0.676 36.938 14.297 1 94.62 114 ILE A O 1
ATOM 956 N N . TYR A 1 115 ? -0.098 35.5 15.875 1 94.25 115 TYR A N 1
ATOM 957 C CA . TYR A 1 115 ? -0.31 36.5 16.906 1 94.25 115 TYR A CA 1
ATOM 958 C C . TYR A 1 115 ? 0.317 36.094 18.234 1 94.25 115 TYR A C 1
ATOM 960 O O . TYR A 1 115 ? 0.528 34.875 18.469 1 94.25 115 TYR A O 1
ATOM 968 N N . PHE A 1 116 ? 0.593 37.094 19.031 1 94.12 116 PHE A N 1
ATOM 969 C CA . PHE A 1 116 ? 1.118 36.812 20.359 1 94.12 116 PHE A CA 1
ATOM 970 C C . PHE A 1 116 ? 0.229 37.438 21.438 1 94.12 116 PHE A C 1
ATOM 972 O O . PHE A 1 116 ? -0.056 38.625 21.406 1 94.12 116 PHE A O 1
ATOM 979 N N . LEU A 1 117 ? -0.184 36.562 22.297 1 94.25 117 LEU A N 1
ATOM 980 C CA . LEU A 1 117 ? -0.939 37.031 23.453 1 94.25 117 LEU A CA 1
ATOM 981 C C . LEU A 1 117 ? -0.058 37.875 24.375 1 94.25 117 LEU A C 1
ATOM 983 O O . LEU A 1 117 ? 1.076 37.5 24.672 1 94.25 117 LEU A O 1
ATOM 987 N N . ARG A 1 118 ? -0.637 38.938 24.844 1 91.88 118 ARG A N 1
ATOM 988 C CA . ARG A 1 118 ? 0.087 39.812 25.75 1 91.88 118 ARG A CA 1
ATOM 989 C C . ARG A 1 118 ? 0.211 39.188 27.141 1 91.88 118 ARG A C 1
ATOM 991 O O . ARG A 1 118 ? -0.622 38.344 27.531 1 91.88 118 ARG A O 1
ATOM 998 N N . LYS A 1 119 ? 1.144 39.625 27.875 1 89.25 119 LYS A N 1
ATOM 999 C CA . LYS A 1 119 ? 1.426 39.125 29.219 1 89.25 119 LYS A CA 1
ATOM 1000 C C . LYS A 1 119 ? 0.29 39.469 30.172 1 89.25 119 LYS A C 1
ATOM 1002 O O . LYS A 1 119 ? 0.02 38.719 31.109 1 89.25 119 LYS A O 1
ATOM 1007 N N . ASN A 1 120 ? -0.456 40.469 29.922 1 87 120 ASN A N 1
ATOM 1008 C CA . ASN A 1 120 ? -1.388 41 30.906 1 87 120 ASN A CA 1
ATOM 1009 C C . ASN A 1 120 ? -2.785 40.406 30.734 1 87 120 ASN A C 1
ATOM 1011 O O . ASN A 1 120 ? -3.719 40.781 31.438 1 87 120 ASN A O 1
ATOM 1015 N N . VAL A 1 121 ? -2.877 39.531 29.766 1 89.88 121 VAL A N 1
ATOM 1016 C CA . VAL A 1 121 ? -4.172 38.875 29.625 1 89.88 121 VAL A CA 1
ATOM 1017 C C . VAL A 1 121 ? -4.418 37.969 30.812 1 89.88 121 VAL A C 1
ATOM 1019 O O . VAL A 1 121 ? -3.625 37.062 31.078 1 89.88 121 VAL A O 1
ATOM 1022 N N . THR A 1 122 ? -5.555 38.156 31.562 1 90.81 122 THR A N 1
ATOM 1023 C CA . THR A 1 122 ? -5.762 37.438 32.812 1 90.81 122 THR A CA 1
ATOM 1024 C C . THR A 1 122 ? -6.941 36.469 32.688 1 90.81 122 THR A C 1
ATOM 1026 O O . THR A 1 122 ? -7.055 35.531 33.469 1 90.81 122 THR A O 1
ATOM 1029 N N . ASP A 1 123 ? -7.848 36.719 31.844 1 95 123 ASP A N 1
ATOM 1030 C CA . ASP A 1 123 ? -9.016 35.844 31.672 1 95 123 ASP A CA 1
ATOM 1031 C C . ASP A 1 123 ? -8.672 34.625 30.859 1 95 123 ASP A C 1
ATOM 1033 O O . ASP A 1 123 ? -9.062 34.5 29.688 1 95 123 ASP A O 1
ATOM 1037 N N . ILE A 1 124 ? -7.938 33.719 31.469 1 96.5 124 ILE A N 1
ATOM 1038 C CA . ILE A 1 124 ? -7.445 32.531 30.828 1 96.5 124 ILE A CA 1
ATOM 1039 C C . ILE A 1 124 ? -8.086 31.297 31.469 1 96.5 124 ILE A C 1
ATOM 1041 O O . ILE A 1 124 ? -8.055 31.125 32.688 1 96.5 124 ILE A O 1
ATOM 1045 N N . HIS A 1 125 ? -8.727 30.531 30.656 1 97.94 125 HIS A N 1
ATOM 1046 C CA . HIS A 1 125 ? -9.18 29.219 31.078 1 97.94 125 HIS A CA 1
ATOM 1047 C C . HIS A 1 125 ? -8.219 28.125 30.625 1 97.94 125 HIS A C 1
ATOM 1049 O O . HIS A 1 125 ? -7.789 28.125 29.469 1 97.94 125 HIS A O 1
ATOM 1055 N N . THR A 1 126 ? -7.91 27.234 31.531 1 97.25 126 THR A N 1
ATOM 1056 C CA . THR A 1 126 ? -6.988 26.141 31.219 1 97.25 126 THR A CA 1
ATOM 1057 C C . THR A 1 126 ? -7.723 24.812 31.172 1 97.25 126 THR A C 1
ATOM 1059 O O . THR A 1 126 ? -8.562 24.531 32.031 1 97.25 126 THR A O 1
ATOM 1062 N N . SER A 1 127 ? -7.438 24.031 30.125 1 96.38 127 SER A N 1
ATOM 1063 C CA . SER A 1 127 ? -8.031 22.703 30.016 1 96.38 127 SER A CA 1
ATOM 1064 C C . SER A 1 127 ? -7.008 21.688 29.531 1 96.38 127 SER A C 1
ATOM 1066 O O . SER A 1 127 ? -6.273 21.938 28.578 1 96.38 127 SER A O 1
ATOM 1068 N N . ALA A 1 128 ? -7.023 20.531 30.188 1 94.38 128 ALA A N 1
ATOM 1069 C CA . ALA A 1 128 ? -6.211 19.406 29.719 1 94.38 128 ALA A CA 1
ATOM 1070 C C . ALA A 1 128 ? -6.793 18.812 28.438 1 94.38 128 ALA A C 1
ATOM 1072 O O . ALA A 1 128 ? -8.008 18.641 28.328 1 94.38 128 ALA A O 1
ATOM 1073 N N . PHE A 1 129 ? -5.992 18.5 27.453 1 92.5 129 PHE A N 1
ATOM 1074 C CA . PHE A 1 129 ? -6.559 18.016 26.203 1 92.5 129 PHE A CA 1
ATOM 1075 C C . PHE A 1 129 ? -5.75 16.844 25.656 1 92.5 129 PHE A C 1
ATOM 1077 O O . PHE A 1 129 ? -6.27 15.742 25.5 1 92.5 129 PHE A O 1
ATOM 1084 N N . ALA A 1 130 ? -4.449 17 25.234 1 84.62 130 ALA A N 1
ATOM 1085 C CA . ALA A 1 130 ? -3.631 15.945 24.656 1 84.62 130 ALA A CA 1
ATOM 1086 C C . ALA A 1 130 ? -2.484 15.555 25.578 1 84.62 130 ALA A C 1
ATOM 1088 O O . ALA A 1 130 ? -1.678 16.406 25.969 1 84.62 130 ALA A O 1
ATOM 1089 N N . LYS A 1 131 ? -2.484 14.242 25.891 1 81.56 131 LYS A N 1
ATOM 1090 C CA . LYS A 1 131 ? -1.467 13.781 26.828 1 81.56 131 LYS A CA 1
ATOM 1091 C C . LYS A 1 131 ? -0.168 13.438 26.109 1 81.56 131 LYS A C 1
ATOM 1093 O O . LYS A 1 131 ? 0.918 13.797 26.562 1 81.56 131 LYS A O 1
ATOM 1098 N N . GLU A 1 132 ? -0.36 12.773 24.969 1 82.69 132 GLU A N 1
ATOM 1099 C CA . GLU A 1 132 ? 0.817 12.352 24.219 1 82.69 132 GLU A CA 1
ATOM 1100 C C . GLU A 1 132 ? 0.91 13.086 22.875 1 82.69 132 GLU A C 1
ATOM 1102 O O . GLU A 1 132 ? -0.089 13.609 22.391 1 82.69 132 GLU A O 1
ATOM 1107 N N . CYS A 1 133 ? 2.074 13.078 22.359 1 77.69 133 CYS A N 1
ATOM 1108 C CA . CYS A 1 133 ? 2.398 13.906 21.203 1 77.69 133 CYS A CA 1
ATOM 1109 C C . CYS A 1 133 ? 1.537 13.523 20 1 77.69 133 CYS A C 1
ATOM 1111 O O . CYS A 1 133 ? 1.177 14.383 19.188 1 77.69 133 CYS A O 1
ATOM 1113 N N . CYS A 1 134 ? 1.168 12.383 19.938 1 85.88 134 CYS A N 1
ATOM 1114 C CA . CYS A 1 134 ? 0.637 11.906 18.672 1 85.88 134 CYS A CA 1
ATOM 1115 C C . CYS A 1 134 ? -0.752 11.305 18.844 1 85.88 134 CYS A C 1
ATOM 1117 O O . CYS A 1 134 ? -1.316 10.742 17.906 1 85.88 134 CYS A O 1
ATOM 1119 N N . ASP A 1 135 ? -1.261 11.586 20.016 1 84.25 135 ASP A N 1
ATOM 1120 C CA . ASP A 1 135 ? -2.609 11.086 20.281 1 84.25 135 ASP A CA 1
ATOM 1121 C C . ASP A 1 135 ? -3.66 11.992 19.641 1 84.25 135 ASP A C 1
ATOM 1123 O O . ASP A 1 135 ? -3.389 13.164 19.359 1 84.25 135 ASP A O 1
ATOM 1127 N N . TYR A 1 136 ? -4.75 11.383 19.344 1 91.31 136 TYR A N 1
ATOM 1128 C CA . TYR A 1 136 ? -5.887 12.18 18.875 1 91.31 136 TYR A CA 1
ATOM 1129 C C . TYR A 1 136 ? -7.023 12.141 19.891 1 91.31 136 TYR A C 1
ATOM 1131 O O . TYR A 1 136 ? -7.449 11.07 20.312 1 91.31 136 TYR A O 1
ATOM 1139 N N . ASN A 1 137 ? -7.422 13.281 20.25 1 92.5 137 ASN A N 1
ATOM 1140 C CA . ASN A 1 137 ? -8.648 13.484 21.031 1 92.5 137 ASN A CA 1
ATOM 1141 C C . ASN A 1 137 ? -9.672 14.297 20.234 1 92.5 137 ASN A C 1
ATOM 1143 O O . ASN A 1 137 ? -9.32 15.281 19.578 1 92.5 137 ASN A O 1
ATOM 1147 N N . ASP A 1 138 ? -10.898 13.859 20.312 1 93.81 138 ASP A N 1
ATOM 1148 C CA . ASP A 1 138 ? -11.938 14.617 19.609 1 93.81 138 ASP A CA 1
ATOM 1149 C C . ASP A 1 138 ? -12.055 16.031 20.172 1 93.81 138 ASP A C 1
ATOM 1151 O O . ASP A 1 138 ? -12.383 16.219 21.344 1 93.81 138 ASP A O 1
ATOM 1155 N N . PRO A 1 139 ? -11.859 17 19.312 1 96.38 139 PRO A N 1
ATOM 1156 C CA . PRO A 1 139 ? -11.875 18.375 19.812 1 96.38 139 PRO A CA 1
ATOM 1157 C C . PRO A 1 139 ? -13.25 18.797 20.328 1 96.38 139 PRO A C 1
ATOM 1159 O O . PRO A 1 139 ? -13.367 19.828 21 1 96.38 139 PRO A O 1
ATOM 1162 N N . LYS A 1 140 ? -14.273 18.031 20.078 1 96.25 140 LYS A N 1
ATOM 1163 C CA . LYS A 1 140 ? -15.625 18.359 20.531 1 96.25 140 LYS A CA 1
ATOM 1164 C C . LYS A 1 140 ? -15.703 18.375 22.047 1 96.25 140 LYS A C 1
ATOM 1166 O O . LYS A 1 140 ? -16.578 19.047 22.625 1 96.25 140 LYS A O 1
ATOM 1171 N N . ILE A 1 141 ? -14.805 17.75 22.656 1 95.56 141 ILE A N 1
ATOM 1172 C CA . ILE A 1 141 ? -14.789 17.703 24.109 1 95.56 141 ILE A CA 1
ATOM 1173 C C . ILE A 1 141 ? -14.484 19.094 24.656 1 95.56 141 ILE A C 1
ATOM 1175 O O . ILE A 1 141 ? -14.797 19.391 25.828 1 95.56 141 ILE A O 1
ATOM 1179 N N . LEU A 1 142 ? -13.875 19.953 23.875 1 97.38 142 LEU A N 1
ATOM 1180 C CA . LEU A 1 142 ? -13.477 21.281 24.312 1 97.38 142 LEU A CA 1
ATOM 1181 C C . LEU A 1 142 ? -14.672 22.234 24.344 1 97.38 142 LEU A C 1
ATOM 1183 O O . LEU A 1 142 ? -14.586 23.328 24.891 1 97.38 142 LEU A O 1
ATOM 1187 N N . LEU A 1 143 ? -15.773 21.828 23.766 1 97.25 143 LEU A N 1
ATOM 1188 C CA . LEU A 1 143 ? -16.953 22.688 23.719 1 97.25 143 LEU A CA 1
ATOM 1189 C C . LEU A 1 143 ? -17.406 23.047 25.125 1 97.25 143 LEU A C 1
ATOM 1191 O O . LEU A 1 143 ? -17.812 24.188 25.375 1 97.25 143 LEU A O 1
ATOM 1195 N N . SER A 1 144 ? -17.312 22.109 26.047 1 96.75 144 SER A N 1
ATOM 1196 C CA . SER A 1 144 ? -17.734 22.359 27.422 1 96.75 144 SER A CA 1
ATOM 1197 C C . SER A 1 144 ? -16.719 23.203 28.172 1 96.75 144 SER A C 1
ATOM 1199 O O . SER A 1 144 ? -17.016 23.75 29.234 1 96.75 144 SER A O 1
ATOM 1201 N N . GLN A 1 145 ? -15.555 23.375 27.578 1 97 145 GLN A N 1
ATOM 1202 C CA . GLN A 1 145 ? -14.477 24.125 28.219 1 97 145 GLN A CA 1
ATOM 1203 C C . GLN A 1 145 ? -14.258 25.469 27.531 1 97 145 GLN A C 1
ATOM 1205 O O . GLN A 1 145 ? -13.273 26.156 27.812 1 97 145 GLN A O 1
ATOM 1210 N N . ASN A 1 146 ? -15.109 25.781 26.656 1 97.5 146 ASN A N 1
ATOM 1211 C CA . ASN A 1 146 ? -14.93 26.953 25.812 1 97.5 146 ASN A CA 1
ATOM 1212 C C . ASN A 1 146 ? -15.281 28.234 26.562 1 97.5 146 ASN A C 1
ATOM 1214 O O . ASN A 1 146 ? -16.25 28.922 26.234 1 97.5 146 ASN A O 1
ATOM 1218 N N . LYS A 1 147 ? -14.391 28.562 27.547 1 96.69 147 LYS A N 1
ATOM 1219 C CA . LYS A 1 147 ? -14.602 29.688 28.438 1 96.69 147 LYS A CA 1
ATOM 1220 C C . LYS A 1 147 ? -13.406 30.641 28.406 1 96.69 147 LYS A C 1
ATOM 1222 O O . LYS A 1 147 ? -12.344 30.297 27.906 1 96.69 147 LYS A O 1
ATOM 1227 N N . GLY A 1 148 ? -13.688 31.922 28.875 1 95.69 148 GLY A N 1
ATOM 1228 C CA . GLY A 1 148 ? -12.625 32.906 28.984 1 95.69 148 GLY A CA 1
ATOM 1229 C C . GLY A 1 148 ? -12.266 33.562 27.672 1 95.69 148 GLY A C 1
ATOM 1230 O O . GLY A 1 148 ? -12.742 33.156 26.609 1 95.69 148 GLY A O 1
ATOM 1231 N N . ARG A 1 149 ? -11.461 34.594 27.875 1 95.94 149 ARG A N 1
ATOM 1232 C CA . ARG A 1 149 ? -10.93 35.25 26.703 1 95.94 149 ARG A CA 1
ATOM 1233 C C . ARG A 1 149 ? -9.922 34.375 25.969 1 95.94 149 ARG A C 1
ATOM 1235 O O . ARG A 1 149 ? -9.914 34.344 24.734 1 95.94 149 ARG A O 1
ATOM 1242 N N . ALA A 1 150 ? -9.117 33.719 26.781 1 97.31 150 ALA A N 1
ATOM 1243 C CA . ALA A 1 150 ? -8.133 32.812 26.219 1 97.31 150 ALA A CA 1
ATOM 1244 C C . ALA A 1 150 ? -8.297 31.406 26.812 1 97.31 150 ALA A C 1
ATOM 1246 O O . ALA A 1 150 ? -8.555 31.25 28 1 97.31 150 ALA A O 1
ATOM 1247 N N . LEU A 1 151 ? -8.25 30.422 25.938 1 98.25 151 LEU A N 1
ATOM 1248 C CA . LEU A 1 151 ? -8.258 29.016 26.312 1 98.25 151 LEU A CA 1
ATOM 1249 C C . LEU A 1 151 ? -6.883 28.391 26.109 1 98.25 151 LEU A C 1
ATOM 1251 O O . LEU A 1 151 ? -6.406 28.281 24.969 1 98.25 151 LEU A O 1
ATOM 1255 N N . MET A 1 152 ? -6.27 28.016 27.188 1 97.62 152 MET A N 1
ATOM 1256 C CA . MET A 1 152 ? -4.973 27.359 27.141 1 97.62 152 MET A CA 1
ATOM 1257 C C . MET A 1 152 ? -5.137 25.844 27.25 1 97.62 152 MET A C 1
ATOM 1259 O O . MET A 1 152 ? -5.719 25.344 28.219 1 97.62 152 MET A O 1
ATOM 1263 N N . LEU A 1 153 ? -4.652 25.141 26.266 1 96.94 153 LEU A N 1
ATOM 1264 C CA . LEU A 1 153 ? -4.645 23.688 26.328 1 96.94 153 LEU A CA 1
ATOM 1265 C C . LEU A 1 153 ? -3.334 23.172 26.906 1 96.94 153 LEU A C 1
ATOM 1267 O O . LEU A 1 153 ? -2.254 23.578 26.469 1 96.94 153 LEU A O 1
ATOM 1271 N N . THR A 1 154 ? -3.479 22.328 27.891 1 95.06 154 THR A N 1
ATOM 1272 C CA . THR A 1 154 ? -2.299 21.75 28.516 1 95.06 154 THR A CA 1
ATOM 1273 C C . THR A 1 154 ? -2.111 20.297 28.078 1 95.06 154 THR A C 1
ATOM 1275 O O . THR A 1 154 ? -3.057 19.656 27.609 1 95.06 154 THR A O 1
ATOM 1278 N N . GLY A 1 155 ? -0.888 19.844 28.156 1 92.06 155 GLY A N 1
ATOM 1279 C CA . GLY A 1 155 ? -0.455 18.547 27.641 1 92.06 155 GLY A CA 1
ATOM 1280 C C . GLY A 1 155 ? 0.624 18.656 26.578 1 92.06 155 GLY A C 1
ATOM 1281 O O . GLY A 1 155 ? 1.517 19.5 26.688 1 92.06 155 GLY A O 1
ATOM 1282 N N . GLU A 1 156 ? 0.559 17.703 25.656 1 90.62 156 GLU A N 1
ATOM 1283 C CA . GLU A 1 156 ? 1.492 17.828 24.547 1 90.62 156 GLU A CA 1
ATOM 1284 C C . GLU A 1 156 ? 1.09 18.969 23.609 1 90.62 156 GLU A C 1
ATOM 1286 O O . GLU A 1 156 ? -0.032 19 23.094 1 90.62 156 GLU A O 1
ATOM 1291 N N . PRO A 1 157 ? 1.912 19.812 23.297 1 92.38 157 PRO A N 1
ATOM 1292 C CA . PRO A 1 157 ? 1.511 21.094 22.703 1 92.38 157 PRO A CA 1
ATOM 1293 C C . PRO A 1 157 ? 1.47 21.062 21.172 1 92.38 157 PRO A C 1
ATOM 1295 O O . PRO A 1 157 ? 0.962 22 20.547 1 92.38 157 PRO A O 1
ATOM 1298 N N . VAL A 1 158 ? 1.968 20 20.5 1 93.88 158 VAL A N 1
ATOM 1299 C CA . VAL A 1 158 ? 2.256 20.078 19.078 1 93.88 158 VAL A CA 1
ATOM 1300 C C . VAL A 1 158 ? 1.138 19.406 18.281 1 93.88 158 VAL A C 1
ATOM 1302 O O . VAL A 1 158 ? 0.881 19.766 17.125 1 93.88 158 VAL A O 1
ATOM 1305 N N . PHE A 1 159 ? 0.434 18.469 18.828 1 94.69 159 PHE A N 1
ATOM 1306 C CA . PHE A 1 159 ? -0.677 17.766 18.219 1 94.69 159 PHE A CA 1
ATOM 1307 C C . PHE A 1 159 ? -0.24 17.109 16.906 1 94.69 159 PHE A C 1
ATOM 1309 O O . PHE A 1 159 ? -0.884 17.281 15.867 1 94.69 159 PHE A O 1
ATOM 1316 N N . GLU A 1 160 ? 0.745 16.219 16.922 1 94.38 160 GLU A N 1
ATOM 1317 C CA . GLU A 1 160 ? 1.297 15.602 15.711 1 94.38 160 GLU A CA 1
ATOM 1318 C C . GLU A 1 160 ? 0.38 14.5 15.188 1 94.38 160 GLU A C 1
ATOM 1320 O O . GLU A 1 160 ? 0.762 13.328 15.164 1 94.38 160 GLU A O 1
ATOM 1325 N N . ASN A 1 161 ? -0.796 14.898 14.742 1 96 161 ASN A N 1
ATOM 1326 C CA . ASN A 1 161 ? -1.828 14.023 14.203 1 96 161 ASN A CA 1
ATOM 1327 C C . ASN A 1 161 ? -2.713 14.75 13.195 1 96 161 ASN A C 1
ATOM 1329 O O . ASN A 1 161 ? -3.4 15.711 13.547 1 96 161 ASN A O 1
ATOM 1333 N N . THR A 1 162 ? -2.719 14.273 11.969 1 96.81 162 THR A N 1
ATOM 1334 C CA . THR A 1 162 ? -3.4 14.977 10.891 1 96.81 162 THR A CA 1
ATOM 1335 C C . THR A 1 162 ? -4.914 14.922 11.078 1 96.81 162 THR A C 1
ATOM 1337 O O . THR A 1 162 ? -5.652 15.695 10.461 1 96.81 162 THR A O 1
ATOM 1340 N N . ARG A 1 163 ? -5.434 14.07 11.891 1 94.94 163 ARG A N 1
ATOM 1341 C CA . ARG A 1 163 ? -6.867 13.953 12.133 1 94.94 163 ARG A CA 1
ATOM 1342 C C . ARG A 1 163 ? -7.441 15.25 12.695 1 94.94 163 ARG A C 1
ATOM 1344 O O . ARG A 1 163 ? -8.641 15.516 12.562 1 94.94 163 ARG A O 1
ATOM 1351 N N . TYR A 1 164 ? -6.586 16 13.297 1 96.88 164 TYR A N 1
ATOM 1352 C CA . TYR A 1 164 ? -7.051 17.25 13.891 1 96.88 164 TYR A CA 1
ATOM 1353 C C . TYR A 1 164 ? -7.484 18.234 12.805 1 96.88 164 TYR A C 1
ATOM 1355 O O . TYR A 1 164 ? -8.359 19.078 13.039 1 96.88 164 TYR A O 1
ATOM 1363 N N . PHE A 1 165 ? -6.918 18.094 11.594 1 98 165 PHE A N 1
ATOM 1364 C CA . PHE A 1 165 ? -7.152 19.203 10.68 1 98 165 PHE A CA 1
ATOM 1365 C C . PHE A 1 165 ? -7.367 18.703 9.258 1 98 165 PHE A C 1
ATOM 1367 O O . PHE A 1 165 ? -7.672 19.484 8.359 1 98 165 PHE A O 1
ATOM 1374 N N . ASN A 1 166 ? -7.277 17.422 9.031 1 95.88 166 ASN A N 1
ATOM 1375 C CA . ASN A 1 166 ? -7.359 16.891 7.672 1 95.88 166 ASN A CA 1
ATOM 1376 C C . ASN A 1 166 ? -8.719 17.172 7.039 1 95.88 166 ASN A C 1
ATOM 1378 O O . ASN A 1 166 ? -8.828 17.281 5.816 1 95.88 166 ASN A O 1
ATOM 1382 N N . HIS A 1 167 ? -9.805 17.297 7.801 1 94.25 167 HIS A N 1
ATOM 1383 C CA . HIS A 1 167 ? -11.133 17.625 7.289 1 94.25 167 HIS A CA 1
ATOM 1384 C C . HIS A 1 167 ? -11.172 19.031 6.711 1 94.25 167 HIS A C 1
ATOM 1386 O O . HIS A 1 167 ? -12.102 19.391 5.984 1 94.25 167 HIS A O 1
ATOM 1392 N N . MET A 1 168 ? -10.141 19.891 7.008 1 97.31 168 MET A N 1
ATOM 1393 C CA . MET A 1 168 ? -10.016 21.25 6.5 1 97.31 168 MET A CA 1
ATOM 1394 C C . MET A 1 168 ? -8.82 21.375 5.562 1 97.31 168 MET A C 1
ATOM 1396 O O . MET A 1 168 ? -8.188 22.422 5.488 1 97.31 168 MET A O 1
ATOM 1400 N N . ARG A 1 169 ? -8.477 20.359 4.906 1 96 169 ARG A N 1
ATOM 1401 C CA . ARG A 1 169 ? -7.246 20.281 4.133 1 96 169 ARG A CA 1
ATOM 1402 C C . ARG A 1 169 ? -7.145 21.438 3.137 1 96 169 ARG A C 1
ATOM 1404 O O . ARG A 1 169 ? -6.098 22.078 3.027 1 96 169 ARG A O 1
ATOM 1411 N N . PRO A 1 170 ? -8.195 21.797 2.4 1 95.94 170 PRO A N 1
ATOM 1412 C CA . PRO A 1 170 ? -8.047 22.922 1.473 1 95.94 170 PRO A CA 1
ATOM 1413 C C . PRO A 1 170 ? -7.625 24.219 2.17 1 95.94 170 PRO A C 1
ATOM 1415 O O . PRO A 1 170 ? -6.781 24.953 1.654 1 95.94 170 PRO A O 1
ATOM 1418 N N . GLN A 1 171 ? -8.164 24.453 3.354 1 97.75 171 GLN A N 1
ATOM 1419 C CA . GLN A 1 171 ? -7.809 25.656 4.105 1 97.75 171 GLN A CA 1
ATOM 1420 C C . GLN A 1 171 ? -6.375 25.578 4.621 1 97.75 171 GLN A C 1
ATOM 1422 O O . GLN A 1 171 ? -5.641 26.562 4.582 1 97.75 171 GLN A O 1
ATOM 1427 N N . ILE A 1 172 ? -6.031 24.391 5.055 1 98.5 172 ILE A N 1
ATOM 1428 C CA . ILE A 1 172 ? -4.691 24.188 5.598 1 98.5 172 ILE A CA 1
ATOM 1429 C C . ILE A 1 172 ? -3.654 24.391 4.492 1 98.5 172 ILE A C 1
ATOM 1431 O O . ILE A 1 172 ? -2.631 25.047 4.699 1 98.5 172 ILE A O 1
ATOM 1435 N N . LEU A 1 173 ? -3.936 23.891 3.334 1 98.19 173 LEU A N 1
ATOM 1436 C CA . LEU A 1 173 ? -3.023 24.062 2.207 1 98.19 173 LEU A CA 1
ATOM 1437 C C . LEU A 1 173 ? -2.9 25.531 1.816 1 98.19 173 LEU A C 1
ATOM 1439 O O . LEU A 1 173 ? -1.819 25.984 1.441 1 98.19 173 LEU A O 1
ATOM 1443 N N . LYS A 1 174 ? -3.998 26.188 1.92 1 98.12 174 LYS A N 1
ATOM 1444 C CA . LYS A 1 174 ? -3.969 27.625 1.624 1 98.12 174 LYS A CA 1
ATOM 1445 C C . LYS A 1 174 ? -3.115 28.375 2.641 1 98.12 174 LYS A C 1
ATOM 1447 O O . LYS A 1 174 ? -2.361 29.281 2.275 1 98.12 174 LYS A O 1
ATOM 1452 N N . ILE A 1 175 ? -3.227 28.016 3.824 1 98.31 175 ILE A N 1
ATOM 1453 C CA . ILE A 1 175 ? -2.459 28.656 4.887 1 98.31 175 ILE A CA 1
ATOM 1454 C C . ILE A 1 175 ? -0.967 28.438 4.652 1 98.31 175 ILE A C 1
ATOM 1456 O O . ILE A 1 175 ? -0.163 29.359 4.805 1 98.31 175 ILE A O 1
ATOM 1460 N N . PHE A 1 176 ? -0.592 27.25 4.211 1 98.69 176 PHE A N 1
ATOM 1461 C CA . PHE A 1 176 ? 0.818 26.922 4.047 1 98.69 176 PHE A CA 1
ATOM 1462 C C . PHE A 1 176 ? 1.23 27.031 2.582 1 98.69 176 PHE A C 1
ATOM 1464 O O . PHE A 1 176 ? 2.127 26.312 2.133 1 98.69 176 PHE A O 1
ATOM 1471 N N . GLU A 1 177 ? 0.528 27.844 1.896 1 98.62 177 GLU A N 1
ATOM 1472 C CA . GLU A 1 177 ? 0.96 28.156 0.537 1 98.62 177 GLU A CA 1
ATOM 1473 C C . GLU A 1 177 ? 2.314 28.859 0.537 1 98.62 177 GLU A C 1
ATOM 1475 O O . GLU A 1 177 ? 2.539 29.781 1.315 1 98.62 177 GLU A O 1
ATOM 1480 N N . PHE A 1 178 ? 3.154 28.422 -0.31 1 98.81 178 PHE A N 1
ATOM 1481 C CA . PHE A 1 178 ? 4.512 28.969 -0.354 1 98.81 178 PHE A CA 1
ATOM 1482 C C . PHE A 1 178 ? 4.52 30.359 -0.958 1 98.81 178 PHE A C 1
ATOM 1484 O O . PHE A 1 178 ? 3.74 30.656 -1.865 1 98.81 178 PHE A O 1
ATOM 1491 N N . GLY A 1 179 ? 5.445 31.188 -0.488 1 98.5 179 GLY A N 1
ATOM 1492 C CA . GLY A 1 179 ? 5.637 32.5 -1.062 1 98.5 179 GLY A CA 1
ATOM 1493 C C . GLY A 1 179 ? 6.09 32.469 -2.51 1 98.5 179 GLY A C 1
ATOM 1494 O O . GLY A 1 179 ? 6.871 31.594 -2.898 1 98.5 179 GLY A O 1
ATOM 1495 N N . LYS A 1 180 ? 5.719 33.438 -3.258 1 98.06 180 LYS A N 1
ATOM 1496 C CA . LYS A 1 180 ? 5.988 33.469 -4.691 1 98.06 180 LYS A CA 1
ATOM 1497 C C . LYS A 1 180 ? 7.492 33.531 -4.965 1 98.06 180 LYS A C 1
ATOM 1499 O O . LYS A 1 180 ? 7.977 32.875 -5.887 1 98.06 180 LYS A O 1
ATOM 1504 N N . GLY A 1 181 ? 8.141 34.344 -4.23 1 98 181 GLY A N 1
ATOM 1505 C CA . GLY A 1 181 ? 9.586 34.438 -4.402 1 98 181 GLY A CA 1
ATOM 1506 C C . GLY A 1 181 ? 10.289 33.094 -4.16 1 98 181 GLY A C 1
ATOM 1507 O O . GLY A 1 181 ? 11.188 32.719 -4.91 1 98 181 GLY A O 1
ATOM 1508 N N . LEU A 1 182 ? 9.922 32.406 -3.16 1 98.5 182 LEU A N 1
ATOM 1509 C CA . LEU A 1 182 ? 10.469 31.094 -2.824 1 98.5 182 LEU A CA 1
ATOM 1510 C C . LEU A 1 182 ? 10.188 30.078 -3.932 1 98.5 182 LEU A C 1
ATOM 1512 O O . LEU A 1 182 ? 11.086 29.344 -4.355 1 98.5 182 LEU A O 1
ATOM 1516 N N . VAL A 1 183 ? 8.984 30.062 -4.449 1 98.56 183 VAL A N 1
ATOM 1517 C CA . VAL A 1 183 ? 8.57 29.141 -5.496 1 98.56 183 VAL A CA 1
ATOM 1518 C C . VAL A 1 183 ? 9.422 29.344 -6.742 1 98.56 183 VAL A C 1
ATOM 1520 O O . VAL A 1 183 ? 9.906 28.391 -7.34 1 98.56 183 VAL A O 1
ATOM 1523 N N . SER A 1 184 ? 9.617 30.562 -7.047 1 98.25 184 SER A N 1
ATOM 1524 C CA . SER A 1 184 ? 10.398 30.891 -8.234 1 98.25 184 SER A CA 1
ATOM 1525 C C . SER A 1 184 ? 11.852 30.453 -8.086 1 98.25 184 SER A C 1
ATOM 1527 O O . SER A 1 184 ? 12.438 29.906 -9.023 1 98.25 184 SER A O 1
ATOM 1529 N N . LYS A 1 185 ? 12.352 30.703 -6.973 1 97.88 185 LYS A N 1
ATOM 1530 C CA . LYS A 1 185 ? 13.727 30.297 -6.711 1 97.88 185 LYS A CA 1
ATOM 1531 C C . LYS A 1 185 ? 13.891 28.797 -6.828 1 97.88 185 LYS A C 1
ATOM 1533 O O . LYS A 1 185 ? 14.82 28.312 -7.484 1 97.88 185 LYS A O 1
ATOM 1538 N N . VAL A 1 186 ? 13.047 28.062 -6.242 1 97.88 186 VAL A N 1
ATOM 1539 C CA . VAL A 1 186 ? 13.117 26.594 -6.23 1 97.88 186 VAL A CA 1
ATOM 1540 C C . VAL A 1 186 ? 12.883 26.062 -7.641 1 97.88 186 VAL A C 1
ATOM 1542 O O . VAL A 1 186 ? 13.531 25.094 -8.055 1 97.88 186 VAL A O 1
ATOM 1545 N N . ALA A 1 187 ? 11.977 26.656 -8.383 1 96.94 187 ALA A N 1
ATOM 1546 C CA . ALA A 1 187 ? 11.734 26.25 -9.773 1 96.94 187 ALA A CA 1
ATOM 1547 C C . ALA A 1 187 ? 13 26.375 -10.609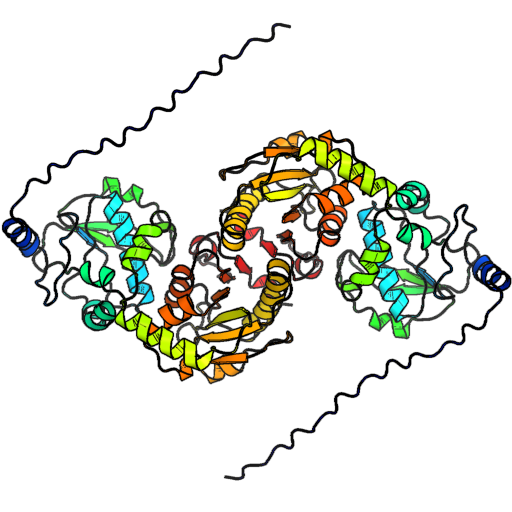 1 96.94 187 ALA A C 1
ATOM 1549 O O . ALA A 1 187 ? 13.281 25.516 -11.445 1 96.94 187 ALA A O 1
ATOM 1550 N N . ALA A 1 188 ? 13.695 27.406 -10.391 1 96.38 188 ALA A N 1
ATOM 1551 C CA . ALA A 1 188 ? 14.945 27.625 -11.117 1 96.38 188 ALA A CA 1
ATOM 1552 C C . ALA A 1 188 ? 15.977 26.547 -10.773 1 96.38 188 ALA A C 1
ATOM 1554 O O . ALA A 1 188 ? 16.688 26.047 -11.656 1 96.38 188 ALA A O 1
ATOM 1555 N N . ILE A 1 189 ? 16.062 26.219 -9.57 1 95.69 189 ILE A N 1
ATOM 1556 C CA . ILE A 1 189 ? 16.984 25.172 -9.125 1 95.69 189 ILE A CA 1
ATOM 1557 C C . ILE A 1 189 ? 16.578 23.828 -9.727 1 95.69 189 ILE A C 1
ATOM 1559 O O . ILE A 1 189 ? 17.422 23.094 -10.234 1 95.69 189 ILE A O 1
ATOM 1563 N N . LYS A 1 190 ? 15.312 23.5 -9.633 1 94.44 190 LYS A N 1
ATOM 1564 C CA . LYS A 1 190 ? 14.766 22.281 -10.219 1 94.44 190 LYS A CA 1
ATOM 1565 C C . LYS A 1 190 ? 15.148 22.156 -11.688 1 94.44 190 LYS A C 1
ATOM 1567 O O . LYS A 1 190 ? 15.57 21.094 -12.141 1 94.44 190 LYS A O 1
ATOM 1572 N N . GLU A 1 191 ? 14.992 23.188 -12.414 1 92.69 191 GLU A N 1
ATOM 1573 C CA . GLU A 1 191 ? 15.289 23.188 -13.844 1 92.69 191 GLU A CA 1
ATOM 1574 C C . GLU A 1 191 ? 16.766 22.875 -14.102 1 92.69 191 GLU A C 1
ATOM 1576 O O . GLU A 1 191 ? 17.094 22.172 -15.062 1 92.69 191 GLU A O 1
ATOM 1581 N N . LYS A 1 192 ? 17.562 23.281 -13.305 1 89.56 192 LYS A N 1
ATOM 1582 C CA . LYS A 1 192 ? 19 23.062 -13.461 1 89.56 192 LYS A CA 1
ATOM 1583 C C . LYS A 1 192 ? 19.391 21.625 -13.172 1 89.56 192 LYS A C 1
ATOM 1585 O O . LYS A 1 192 ? 20.297 21.078 -13.797 1 89.56 192 LYS A O 1
ATOM 1590 N N . ILE A 1 193 ? 18.703 20.984 -12.336 1 86.62 193 ILE A N 1
ATOM 1591 C CA . ILE A 1 193 ? 19.156 19.688 -11.844 1 86.62 193 ILE A CA 1
ATOM 1592 C C . ILE A 1 193 ? 18.438 18.578 -12.594 1 86.62 193 ILE A C 1
ATOM 1594 O O . ILE A 1 193 ? 19 17.5 -12.805 1 86.62 193 ILE A O 1
ATOM 1598 N N . ILE A 1 194 ? 17.172 18.766 -12.945 1 76.56 194 ILE A N 1
ATOM 1599 C CA . ILE A 1 194 ? 16.453 17.594 -13.422 1 76.56 194 ILE A CA 1
ATOM 1600 C C . ILE A 1 194 ? 15.914 17.859 -14.828 1 76.56 194 ILE A C 1
ATOM 1602 O O . ILE A 1 194 ? 15.164 17.047 -15.375 1 76.56 194 ILE A O 1
ATOM 1606 N N . SER A 1 195 ? 16.234 18.891 -15.516 1 73.06 195 SER A N 1
ATOM 1607 C CA . SER A 1 195 ? 15.617 19.328 -16.766 1 73.06 195 SER A CA 1
ATOM 1608 C C . SER A 1 195 ? 15.586 18.203 -17.797 1 73.06 195 SER A C 1
ATOM 1610 O O . SER A 1 195 ? 14.586 18 -18.484 1 73.06 195 SER A O 1
ATOM 1612 N N . GLU A 1 196 ? 16.453 17.297 -17.781 1 79.38 196 GLU A N 1
ATOM 1613 C CA . GLU A 1 196 ? 16.484 16.297 -18.844 1 79.38 196 GLU A CA 1
ATOM 1614 C C . GLU A 1 196 ? 16.047 14.93 -18.312 1 79.38 196 GLU A C 1
ATOM 1616 O O . GLU A 1 196 ? 15.891 13.984 -19.094 1 79.38 196 GLU A O 1
ATOM 1621 N N . ASP A 1 197 ? 15.711 14.906 -17.094 1 87.06 197 ASP A N 1
ATOM 1622 C CA . ASP A 1 197 ? 15.375 13.625 -16.5 1 87.06 197 ASP A CA 1
ATOM 1623 C C . ASP A 1 197 ? 13.859 13.414 -16.484 1 87.06 197 ASP A C 1
ATOM 1625 O O . ASP A 1 197 ? 13.156 14 -15.648 1 87.06 197 ASP A O 1
ATOM 1629 N N . LYS A 1 198 ? 13.336 12.602 -17.312 1 87.94 198 LYS A N 1
ATOM 1630 C CA . LYS A 1 198 ? 11.906 12.344 -17.422 1 87.94 198 LYS A CA 1
ATOM 1631 C C . LYS A 1 198 ? 11.484 11.164 -16.562 1 87.94 198 LYS A C 1
ATOM 1633 O O . LYS A 1 198 ? 10.32 10.75 -16.578 1 87.94 198 LYS A O 1
ATOM 1638 N N . SER A 1 199 ? 12.438 10.656 -15.812 1 93.56 199 SER A N 1
ATOM 1639 C CA . SER A 1 199 ? 12.148 9.508 -14.961 1 93.56 199 SER A CA 1
ATOM 1640 C C . SER A 1 199 ? 11.242 9.891 -13.797 1 93.56 199 SER A C 1
ATOM 1642 O O . SER A 1 199 ? 11.133 11.062 -13.453 1 93.56 199 SER A O 1
ATOM 1644 N N . HIS A 1 200 ? 10.5 8.93 -13.312 1 95.31 200 HIS A N 1
ATOM 1645 C CA . HIS A 1 200 ? 9.719 9.094 -12.094 1 95.31 200 HIS A CA 1
ATOM 1646 C C . HIS A 1 200 ? 10.617 9.352 -10.891 1 95.31 200 HIS A C 1
ATOM 1648 O O . HIS A 1 200 ? 11.484 8.531 -10.57 1 95.31 200 HIS A O 1
ATOM 1654 N N . LYS A 1 201 ? 10.398 10.461 -10.211 1 96.5 201 LYS A N 1
ATOM 1655 C CA . LYS A 1 201 ? 11.242 10.82 -9.078 1 96.5 201 LYS A CA 1
ATOM 1656 C C . LYS A 1 201 ? 10.672 10.25 -7.777 1 96.5 201 LYS A C 1
ATOM 1658 O O . LYS A 1 201 ? 9.617 10.68 -7.312 1 96.5 201 LYS A O 1
ATOM 1663 N N . ILE A 1 202 ? 11.383 9.289 -7.227 1 97.31 202 ILE A N 1
ATOM 1664 C CA . ILE A 1 202 ? 11.07 8.797 -5.887 1 97.31 202 ILE A CA 1
ATOM 1665 C C . ILE A 1 202 ? 11.859 9.602 -4.848 1 97.31 202 ILE A C 1
ATOM 1667 O O . ILE A 1 202 ? 13.086 9.5 -4.773 1 97.31 202 ILE A O 1
ATOM 1671 N N . CYS A 1 203 ? 11.156 10.367 -4.082 1 98.31 203 CYS A N 1
ATOM 1672 C CA . CYS A 1 203 ? 11.781 11.172 -3.041 1 98.31 203 CYS A CA 1
ATOM 1673 C C . CYS A 1 203 ? 11.773 10.438 -1.705 1 98.31 203 CYS A C 1
ATOM 1675 O O . CYS A 1 203 ? 10.781 9.805 -1.344 1 98.31 203 CYS A O 1
ATOM 1677 N N . ILE A 1 204 ? 12.906 10.492 -1.003 1 98.44 204 ILE A N 1
ATOM 1678 C CA . ILE A 1 204 ? 13.039 9.836 0.293 1 98.44 204 ILE A CA 1
ATOM 1679 C C . ILE A 1 204 ? 13.562 10.836 1.325 1 98.44 204 ILE A C 1
ATOM 1681 O O . ILE A 1 204 ? 14.594 11.477 1.113 1 98.44 204 ILE A O 1
ATOM 1685 N N . HIS A 1 205 ? 12.836 10.984 2.365 1 98.19 205 HIS A N 1
ATOM 1686 C CA . HIS A 1 205 ? 13.336 11.773 3.486 1 98.19 205 HIS A CA 1
ATOM 1687 C C . HIS A 1 205 ? 13.898 10.883 4.582 1 98.19 205 HIS A C 1
ATOM 1689 O O . HIS A 1 205 ? 13.289 9.867 4.938 1 98.19 205 HIS A O 1
ATOM 1695 N N . THR A 1 206 ? 15.078 11.289 5.125 1 96.44 206 THR A N 1
ATOM 1696 C CA . THR A 1 206 ? 15.719 10.516 6.184 1 96.44 206 THR A CA 1
ATOM 1697 C C . THR A 1 206 ? 15.914 11.375 7.43 1 96.44 206 THR A C 1
ATOM 1699 O O . THR A 1 206 ? 16.094 12.594 7.336 1 96.44 206 THR A O 1
ATOM 1702 N N . ARG A 1 207 ? 15.758 10.695 8.516 1 93.56 207 ARG A N 1
ATOM 1703 C CA . ARG A 1 207 ? 16.016 11.273 9.836 1 93.56 207 ARG A CA 1
ATOM 1704 C C . ARG A 1 207 ? 16.891 10.352 10.672 1 93.56 207 ARG A C 1
ATOM 1706 O O . ARG A 1 207 ? 16.469 9.266 11.062 1 93.56 207 ARG A O 1
ATOM 1713 N N . VAL A 1 208 ? 18.125 10.625 11.062 1 87.19 208 VAL A N 1
ATOM 1714 C CA . VAL A 1 208 ? 19.062 9.711 11.711 1 87.19 208 VAL A CA 1
ATOM 1715 C C . VAL A 1 208 ? 19.562 10.328 13.008 1 87.19 208 VAL A C 1
ATOM 1717 O O . VAL A 1 208 ? 19.625 9.656 14.047 1 87.19 208 VAL A O 1
ATOM 1720 N N . GLY A 1 209 ? 20.078 11.516 13.148 1 72.5 209 GLY A N 1
ATOM 1721 C CA . GLY A 1 209 ? 20.859 12.117 14.219 1 72.5 209 GLY A CA 1
ATOM 1722 C C . GLY A 1 209 ? 20.078 12.258 15.508 1 72.5 209 GLY A C 1
ATOM 1723 O O . GLY A 1 209 ? 20.375 11.594 16.5 1 72.5 209 GLY A O 1
ATOM 1724 N N . ASP A 1 210 ? 19.062 12.875 15.586 1 67.88 210 ASP A N 1
ATOM 1725 C CA . ASP A 1 210 ? 18.375 13.266 16.812 1 67.88 210 ASP A CA 1
ATOM 1726 C C . ASP A 1 210 ? 17.203 12.328 17.109 1 67.88 210 ASP A C 1
ATOM 1728 O O . ASP A 1 210 ? 16.484 12.508 18.094 1 67.88 210 ASP A O 1
ATOM 1732 N N . PHE A 1 211 ? 17.125 11.328 16.297 1 72.81 211 PHE A N 1
ATOM 1733 C CA . PHE A 1 211 ? 15.977 10.438 16.391 1 72.81 211 PHE A CA 1
ATOM 1734 C C . PHE A 1 211 ? 16.406 9.047 16.875 1 72.81 211 PHE A C 1
ATOM 1736 O O . PHE A 1 211 ? 15.641 8.086 16.75 1 72.81 211 PHE A O 1
ATOM 1743 N N . THR A 1 212 ? 17.5 9.031 17.406 1 68.62 212 THR A N 1
ATOM 1744 C CA . THR A 1 212 ? 18 7.723 17.812 1 68.62 212 THR A CA 1
ATOM 1745 C C . THR A 1 212 ? 17.062 7.062 18.812 1 68.62 212 THR A C 1
ATOM 1747 O O . THR A 1 212 ? 16.703 7.656 19.844 1 68.62 212 THR A O 1
ATOM 1750 N N . GLY A 1 213 ? 16.578 5.918 18.453 1 71.12 213 GLY A N 1
ATOM 1751 C CA . GLY A 1 213 ? 15.703 5.145 19.312 1 71.12 213 GLY A CA 1
ATOM 1752 C C . GLY A 1 213 ? 14.242 5.496 19.141 1 71.12 213 GLY A C 1
ATOM 1753 O O . GLY A 1 213 ? 13.375 4.898 19.781 1 71.12 213 GLY A O 1
ATOM 1754 N N . MET A 1 214 ? 13.945 6.445 18.281 1 70.12 214 MET A N 1
ATOM 1755 C CA . MET A 1 214 ? 12.578 6.918 18.125 1 70.12 214 MET A CA 1
ATOM 1756 C C . MET A 1 214 ? 12.023 6.574 16.75 1 70.12 214 MET A C 1
ATOM 1758 O O . MET A 1 214 ? 11.062 7.195 16.297 1 70.12 214 MET A O 1
ATOM 1762 N N . GLY A 1 215 ? 12.695 5.613 16.156 1 77.06 215 GLY A N 1
ATOM 1763 C CA . GLY A 1 215 ? 12.227 5.262 14.82 1 77.06 215 GLY A CA 1
ATOM 1764 C C . GLY A 1 215 ? 13.016 5.941 13.719 1 77.06 215 GLY A C 1
ATOM 1765 O O . GLY A 1 215 ? 12.445 6.316 12.688 1 77.06 215 GLY A O 1
ATOM 1766 N N . GLU A 1 216 ? 14.281 6.133 13.945 1 82.81 216 GLU A N 1
ATOM 1767 C CA . GLU A 1 216 ? 15.188 6.727 12.977 1 82.81 216 GLU A CA 1
ATOM 1768 C C . GLU A 1 216 ? 15.234 5.906 11.688 1 82.81 216 GLU A C 1
ATOM 1770 O O . GLU A 1 216 ? 14.898 4.719 11.695 1 82.81 216 GLU A O 1
ATOM 1775 N N . SER A 1 217 ? 15.625 6.637 10.711 1 91.81 217 SER A N 1
ATOM 1776 C CA . SER A 1 217 ? 15.844 5.988 9.422 1 91.81 217 SER A CA 1
ATOM 1777 C C . SER A 1 217 ? 16.953 4.945 9.516 1 91.81 217 SER A C 1
ATOM 1779 O O . SER A 1 217 ? 17.984 5.18 10.148 1 91.81 217 SER A O 1
ATOM 1781 N N . LYS A 1 218 ? 16.734 3.889 8.969 1 92.06 218 LYS A N 1
ATOM 1782 C CA . LYS A 1 218 ? 17.719 2.816 8.859 1 92.06 218 LYS A CA 1
ATOM 1783 C C . LYS A 1 218 ? 17.922 2.414 7.398 1 92.06 218 LYS A C 1
ATOM 1785 O O . LYS A 1 218 ? 16.969 2.125 6.684 1 92.06 218 LYS A O 1
ATOM 1790 N N . THR A 1 219 ? 19.188 2.342 7.062 1 93.25 219 THR A N 1
ATOM 1791 C CA . THR A 1 219 ? 19.531 2.119 5.664 1 93.25 219 THR A CA 1
ATOM 1792 C C . THR A 1 219 ? 18.953 0.795 5.164 1 93.25 219 THR A C 1
ATOM 1794 O O . THR A 1 219 ? 18.375 0.735 4.082 1 93.25 219 THR A O 1
ATOM 1797 N N . GLY A 1 220 ? 19.172 -0.252 5.898 1 93 220 GLY A N 1
ATOM 1798 C CA . GLY A 1 220 ? 18.672 -1.554 5.496 1 93 220 GLY A CA 1
ATOM 1799 C C . GLY A 1 220 ? 17.172 -1.558 5.238 1 93 220 GLY A C 1
ATOM 1800 O O . GLY A 1 220 ? 16.719 -2.146 4.258 1 93 220 GLY A O 1
ATOM 1801 N N . GLU A 1 221 ? 16.391 -0.894 6.043 1 93.25 221 GLU A N 1
ATOM 1802 C CA . GLU A 1 221 ? 14.945 -0.801 5.902 1 93.25 221 GLU A CA 1
ATOM 1803 C C . GLU A 1 221 ? 14.562 0.023 4.68 1 93.25 221 GLU A C 1
ATOM 1805 O O . GLU A 1 221 ? 13.672 -0.363 3.918 1 93.25 221 GLU A O 1
ATOM 1810 N N . ILE A 1 222 ? 15.258 1.083 4.516 1 96 222 ILE A N 1
ATOM 1811 C CA . ILE A 1 222 ? 14.977 1.958 3.383 1 96 222 ILE A CA 1
ATOM 1812 C C . ILE A 1 222 ? 15.242 1.21 2.076 1 96 222 ILE A C 1
ATOM 1814 O O . ILE A 1 222 ? 14.43 1.263 1.151 1 96 222 ILE A O 1
ATOM 1818 N N . ASN A 1 223 ? 16.328 0.529 2.035 1 96.31 223 ASN A N 1
ATOM 1819 C CA . ASN A 1 223 ? 16.688 -0.206 0.825 1 96.31 223 ASN A CA 1
ATOM 1820 C C . ASN A 1 223 ? 15.641 -1.261 0.481 1 96.31 223 ASN A C 1
ATOM 1822 O O . ASN A 1 223 ? 15.242 -1.387 -0.676 1 96.31 223 ASN A O 1
ATOM 1826 N N . LYS A 1 224 ? 15.195 -1.987 1.448 1 94.44 224 LYS A N 1
ATOM 1827 C CA . LYS A 1 224 ? 14.156 -2.994 1.236 1 94.44 224 LYS A CA 1
ATOM 1828 C C . LYS A 1 224 ? 12.828 -2.346 0.854 1 94.44 224 LYS A C 1
ATOM 1830 O O . LYS A 1 224 ? 12.125 -2.842 -0.025 1 94.44 224 LYS A O 1
ATOM 1835 N N . ALA A 1 225 ? 12.5 -1.271 1.503 1 95.75 225 ALA A N 1
ATOM 1836 C CA . ALA A 1 225 ? 11.281 -0.534 1.18 1 95.75 225 ALA A CA 1
ATOM 1837 C C . ALA A 1 225 ? 11.305 -0.039 -0.264 1 95.75 225 ALA A C 1
ATOM 1839 O O . ALA A 1 225 ? 10.297 -0.109 -0.968 1 95.75 225 ALA A O 1
ATOM 1840 N N . LEU A 1 226 ? 12.445 0.44 -0.665 1 96.31 226 LEU A N 1
ATOM 1841 C CA . LEU A 1 226 ? 12.602 0.971 -2.014 1 96.31 226 LEU A CA 1
ATOM 1842 C C . LEU A 1 226 ? 12.312 -0.101 -3.059 1 96.31 226 LEU A C 1
ATOM 1844 O O . LEU A 1 226 ? 11.648 0.169 -4.062 1 96.31 226 LEU A O 1
ATOM 1848 N N . VAL A 1 227 ? 12.781 -1.301 -2.863 1 94 227 VAL A N 1
ATOM 1849 C CA . VAL A 1 227 ? 12.5 -2.4 -3.781 1 94 227 VAL A CA 1
ATOM 1850 C C . VAL A 1 227 ? 10.992 -2.596 -3.91 1 94 227 VAL A C 1
ATOM 1852 O O . VAL A 1 227 ? 10.461 -2.646 -5.02 1 94 227 VAL A O 1
ATOM 1855 N N . ARG A 1 228 ? 10.32 -2.674 -2.83 1 93.06 228 ARG A N 1
ATOM 1856 C CA . ARG A 1 228 ? 8.875 -2.877 -2.814 1 93.06 228 ARG A CA 1
ATOM 1857 C C . ARG A 1 228 ? 8.156 -1.707 -3.475 1 93.06 228 ARG A C 1
ATOM 1859 O O . ARG A 1 228 ? 7.238 -1.908 -4.277 1 93.06 228 ARG A O 1
ATOM 1866 N N . ILE A 1 229 ? 8.562 -0.531 -3.152 1 95.62 229 ILE A N 1
ATOM 1867 C CA . ILE A 1 229 ? 7.938 0.671 -3.695 1 95.62 229 ILE A CA 1
ATOM 1868 C C . ILE A 1 229 ? 8.078 0.681 -5.215 1 95.62 229 ILE A C 1
ATOM 1870 O O . ILE A 1 229 ? 7.105 0.933 -5.934 1 95.62 229 ILE A O 1
ATOM 1874 N N . ILE A 1 230 ? 9.25 0.396 -5.711 1 95.12 230 ILE A N 1
ATOM 1875 C CA . ILE A 1 230 ? 9.492 0.397 -7.148 1 95.12 230 ILE A CA 1
ATOM 1876 C C . ILE A 1 230 ? 8.617 -0.661 -7.816 1 95.12 230 ILE A C 1
ATOM 1878 O O . ILE A 1 230 ? 8.016 -0.408 -8.867 1 95.12 230 ILE A O 1
ATOM 1882 N N . LYS A 1 231 ? 8.492 -1.795 -7.219 1 92.25 231 LYS A N 1
ATOM 1883 C CA . LYS A 1 231 ? 7.645 -2.848 -7.77 1 92.25 231 LYS A CA 1
ATOM 1884 C C . LYS A 1 231 ? 6.176 -2.432 -7.762 1 92.25 231 LYS A C 1
ATOM 1886 O O . LYS A 1 231 ? 5.457 -2.662 -8.734 1 92.25 231 LYS A O 1
ATOM 1891 N N . ILE A 1 232 ? 5.695 -1.824 -6.711 1 92.62 232 ILE A N 1
ATOM 1892 C CA . ILE A 1 232 ? 4.328 -1.322 -6.613 1 92.62 232 ILE A CA 1
ATOM 1893 C C . ILE A 1 232 ? 4.094 -0.25 -7.672 1 92.62 232 ILE A C 1
ATOM 1895 O O . ILE A 1 232 ? 3.111 -0.307 -8.414 1 92.62 232 ILE A O 1
ATOM 1899 N N . LEU A 1 233 ? 5.047 0.672 -7.742 1 93.5 233 LEU A N 1
ATOM 1900 C CA . LEU A 1 233 ? 4.906 1.774 -8.688 1 93.5 233 LEU A CA 1
ATOM 1901 C C . LEU A 1 233 ? 4.945 1.268 -10.125 1 93.5 233 LEU A C 1
ATOM 1903 O O . LEU A 1 233 ? 4.23 1.778 -10.984 1 93.5 233 LEU A O 1
ATOM 1907 N N . THR A 1 234 ? 5.812 0.34 -10.352 1 91.62 234 THR A N 1
ATOM 1908 C CA . THR A 1 234 ? 5.906 -0.225 -11.695 1 91.62 234 THR A CA 1
ATOM 1909 C C . THR A 1 234 ? 4.574 -0.843 -12.117 1 91.62 234 THR A C 1
ATOM 1911 O O . THR A 1 234 ? 4.16 -0.711 -13.266 1 91.62 234 THR A O 1
ATOM 1914 N N . ARG A 1 235 ? 3.928 -1.47 -11.219 1 88.38 235 ARG A N 1
ATOM 1915 C CA . ARG A 1 235 ? 2.613 -2.041 -11.508 1 88.38 235 ARG A CA 1
ATOM 1916 C C . ARG A 1 235 ? 1.573 -0.946 -11.711 1 88.38 235 ARG A C 1
ATOM 1918 O O . ARG A 1 235 ? 0.764 -1.016 -12.641 1 88.38 235 ARG A O 1
ATOM 1925 N N . LEU A 1 236 ? 1.663 0.074 -10.922 1 84.56 236 LEU A N 1
ATOM 1926 C CA . LEU A 1 236 ? 0.632 1.106 -10.906 1 84.56 236 LEU A CA 1
ATOM 1927 C C . LEU A 1 236 ? 0.795 2.061 -12.078 1 84.56 236 LEU A C 1
ATOM 1929 O O . LEU A 1 236 ? -0.194 2.549 -12.633 1 84.56 236 LEU A O 1
ATOM 1933 N N . LEU A 1 237 ? 1.96 2.441 -12.445 1 80.19 237 LEU A N 1
ATOM 1934 C CA . LEU A 1 237 ? 2.217 3.518 -13.391 1 80.19 237 LEU A CA 1
ATOM 1935 C C . LEU A 1 237 ? 2.73 2.961 -14.719 1 80.19 237 LEU A C 1
ATOM 1937 O O . LEU A 1 237 ? 2.826 3.691 -15.703 1 80.19 237 LEU A O 1
ATOM 1941 N N . ARG A 1 238 ? 2.67 1.839 -14.953 1 75 238 ARG A N 1
ATOM 1942 C CA . ARG A 1 238 ? 3.154 1.209 -16.172 1 75 238 ARG A CA 1
ATOM 1943 C C . ARG A 1 238 ? 4.602 1.604 -16.469 1 75 238 ARG A C 1
ATOM 1945 O O . ARG A 1 238 ? 4.855 2.59 -17.156 1 75 238 ARG A O 1
ATOM 1952 N N . ASN A 1 239 ? 5.523 0.743 -16.438 1 64.12 239 ASN A N 1
ATOM 1953 C CA . ASN A 1 239 ? 6.957 0.71 -16.703 1 64.12 239 ASN A CA 1
ATOM 1954 C C . ASN A 1 239 ? 7.535 2.117 -16.828 1 64.12 239 ASN A C 1
ATOM 1956 O O . ASN A 1 239 ? 7.453 2.734 -17.891 1 64.12 239 ASN A O 1
ATOM 1960 N N . LYS A 1 240 ? 8.023 2.559 -15.727 1 78.25 240 LYS A N 1
ATOM 1961 C CA . LYS A 1 240 ? 8.695 3.854 -15.648 1 78.25 240 LYS A CA 1
ATOM 1962 C C . LYS A 1 240 ? 10.141 3.693 -15.203 1 78.25 240 LYS A C 1
ATOM 1964 O O . LYS A 1 240 ? 10.508 2.689 -14.586 1 78.25 240 LYS A O 1
ATOM 1969 N N . THR A 1 241 ? 10.93 4.496 -15.789 1 92.75 241 THR A N 1
ATOM 1970 C CA . THR A 1 241 ? 12.266 4.684 -15.219 1 92.75 241 THR A CA 1
ATOM 1971 C C . THR A 1 241 ? 12.195 5.539 -13.961 1 92.75 241 THR A C 1
ATOM 1973 O O . THR A 1 241 ? 11.32 6.391 -13.82 1 92.75 241 THR A O 1
ATOM 1976 N N . TYR A 1 242 ? 13.156 5.137 -13.016 1 95.75 242 TYR A N 1
ATOM 1977 C CA . TYR A 1 242 ? 13.07 5.801 -11.719 1 95.75 242 TYR A CA 1
ATOM 1978 C C . TYR A 1 242 ? 14.359 6.543 -11.391 1 95.75 242 TYR A C 1
ATOM 1980 O O . TYR A 1 242 ? 15.445 6.102 -11.773 1 95.75 242 TYR A O 1
ATOM 1988 N N . SER A 1 243 ? 14.234 7.629 -10.781 1 95.88 243 SER A N 1
ATOM 1989 C CA . SER A 1 243 ? 15.32 8.359 -10.133 1 95.88 243 SER A CA 1
ATOM 1990 C C . SER A 1 243 ? 15.039 8.57 -8.648 1 95.88 243 SER A C 1
ATOM 1992 O O . SER A 1 243 ? 13.883 8.531 -8.219 1 95.88 243 SER A O 1
ATOM 1994 N N . LEU A 1 244 ? 16.172 8.789 -7.922 1 96.56 244 LEU A N 1
ATOM 1995 C CA . LEU A 1 244 ? 16.031 9.016 -6.488 1 96.56 244 LEU A CA 1
ATOM 1996 C C . LEU A 1 244 ? 16.375 10.461 -6.133 1 96.56 244 LEU A C 1
ATOM 1998 O O . LEU A 1 244 ? 17.312 11.031 -6.688 1 96.56 244 LEU A O 1
ATOM 2002 N N . VAL A 1 245 ? 15.578 11.039 -5.332 1 96.88 245 VAL A N 1
ATOM 2003 C CA . VAL A 1 245 ? 15.859 12.328 -4.707 1 96.88 245 VAL A CA 1
ATOM 2004 C C . VAL A 1 245 ? 15.922 12.164 -3.189 1 96.88 245 VAL A C 1
ATOM 2006 O O . VAL A 1 245 ? 14.906 11.883 -2.547 1 96.88 245 VAL A O 1
ATOM 2009 N N . LEU A 1 246 ? 17.094 12.359 -2.619 1 97.75 246 LEU A N 1
ATOM 2010 C CA . LEU A 1 246 ? 17.328 12.008 -1.224 1 97.75 246 LEU A CA 1
ATOM 2011 C C . LEU A 1 246 ? 17.406 13.258 -0.354 1 97.75 246 LEU A C 1
ATOM 2013 O O . LEU A 1 246 ? 18.281 14.109 -0.569 1 97.75 246 LEU A O 1
ATOM 2017 N N . PHE A 1 247 ? 16.531 13.328 0.598 1 97.5 247 PHE A N 1
ATOM 2018 C CA . PHE A 1 247 ? 16.5 14.406 1.579 1 97.5 247 PHE A CA 1
ATOM 2019 C C . PHE A 1 247 ? 17.109 13.961 2.9 1 97.5 247 PHE A C 1
ATOM 2021 O O . PHE A 1 247 ? 16.797 12.875 3.398 1 97.5 247 PHE A O 1
ATOM 2028 N N . GLY A 1 248 ? 17.922 14.773 3.49 1 93.94 248 GLY A N 1
ATOM 2029 C CA . GLY A 1 248 ? 18.578 14.523 4.758 1 93.94 248 GLY A CA 1
ATOM 2030 C C . GLY A 1 248 ? 19.859 15.32 4.93 1 93.94 248 GLY A C 1
ATOM 2031 O O . GLY A 1 248 ? 20.391 15.867 3.963 1 93.94 248 GLY A O 1
ATOM 2032 N N . THR A 1 249 ? 20.328 15.367 6.141 1 90.12 249 THR A N 1
ATOM 2033 C CA . THR A 1 249 ? 21.484 16.203 6.418 1 90.12 249 THR A CA 1
ATOM 2034 C C . THR A 1 249 ? 22.75 15.352 6.508 1 90.12 249 THR A C 1
ATOM 2036 O O . THR A 1 249 ? 23.859 15.875 6.453 1 90.12 249 THR A O 1
ATOM 2039 N N . ASP A 1 250 ? 22.609 14.078 6.648 1 91.31 250 ASP A N 1
ATOM 2040 C CA . ASP A 1 250 ? 23.75 13.18 6.801 1 91.31 250 ASP A CA 1
ATOM 2041 C C . ASP A 1 250 ? 24.141 12.555 5.465 1 91.31 250 ASP A C 1
ATOM 2043 O O . ASP A 1 250 ? 23.625 11.5 5.09 1 91.31 250 ASP A O 1
ATOM 2047 N N . LYS A 1 251 ? 25.094 13.109 4.887 1 90.81 251 LYS A N 1
ATOM 2048 C CA . LYS A 1 251 ? 25.516 12.664 3.559 1 90.81 251 LYS A CA 1
ATOM 2049 C C . LYS A 1 251 ? 26.062 11.242 3.602 1 90.81 251 LYS A C 1
ATOM 2051 O O . LYS A 1 251 ? 25.844 10.461 2.668 1 90.81 251 LYS A O 1
ATOM 2056 N N . GLY A 1 252 ? 26.875 10.992 4.637 1 92.69 252 GLY A N 1
ATOM 2057 C CA . GLY A 1 252 ? 27.375 9.633 4.789 1 92.69 252 GLY A CA 1
ATOM 2058 C C . GLY A 1 252 ? 26.266 8.602 4.812 1 92.69 252 GLY A C 1
ATOM 2059 O O . GLY A 1 252 ? 26.359 7.566 4.148 1 92.69 252 GLY A O 1
ATOM 2060 N N . PHE A 1 253 ? 25.188 8.898 5.504 1 94.94 253 PHE A N 1
ATOM 2061 C CA . PHE A 1 253 ? 24.031 8.016 5.574 1 94.94 253 PHE A CA 1
ATOM 2062 C C . PHE A 1 253 ? 23.359 7.906 4.215 1 94.94 253 PHE A C 1
ATOM 2064 O O . PHE A 1 253 ? 23.062 6.801 3.75 1 94.94 253 PHE A O 1
ATOM 2071 N N . LEU A 1 254 ? 23.172 9.031 3.535 1 95.94 254 LEU A N 1
ATOM 2072 C CA . LEU A 1 254 ? 22.469 9.07 2.256 1 95.94 254 LEU A CA 1
ATOM 2073 C C . LEU A 1 254 ? 23.188 8.227 1.213 1 95.94 254 LEU A C 1
ATOM 2075 O O . LEU A 1 254 ? 22.547 7.574 0.386 1 95.94 254 LEU A O 1
ATOM 2079 N N . ASN A 1 255 ? 24.453 8.18 1.295 1 95.06 255 ASN A N 1
ATOM 2080 C CA . ASN A 1 255 ? 25.266 7.445 0.333 1 95.06 255 ASN A CA 1
ATOM 2081 C C . ASN A 1 255 ? 25.078 5.938 0.476 1 95.06 255 ASN A C 1
ATOM 2083 O O . ASN A 1 255 ? 25.438 5.176 -0.42 1 95.06 255 ASN A O 1
ATOM 2087 N N . THR A 1 256 ? 24.5 5.555 1.556 1 95.56 256 THR A N 1
ATOM 2088 C CA . THR A 1 256 ? 24.328 4.125 1.789 1 95.56 256 THR A CA 1
ATOM 2089 C C . THR A 1 256 ? 22.984 3.646 1.229 1 95.56 256 THR A C 1
ATOM 2091 O O . THR A 1 256 ? 22.734 2.441 1.158 1 95.56 256 THR A O 1
ATOM 2094 N N . ILE A 1 257 ? 22.156 4.516 0.81 1 95.56 257 ILE A N 1
ATOM 2095 C CA . ILE A 1 257 ? 20.875 4.16 0.227 1 95.56 257 ILE A CA 1
ATOM 2096 C C . ILE A 1 257 ? 21.078 3.662 -1.203 1 95.56 257 ILE A C 1
ATOM 2098 O O . ILE A 1 257 ? 21.547 4.406 -2.064 1 95.56 257 ILE A O 1
ATOM 2102 N N . LYS A 1 258 ? 20.703 2.414 -1.357 1 91.69 258 LYS A N 1
ATOM 2103 C CA . LYS A 1 258 ? 20.891 1.759 -2.648 1 91.69 258 LYS A CA 1
ATOM 2104 C C . LYS A 1 258 ? 19.781 0.742 -2.912 1 91.69 258 LYS A C 1
ATOM 2106 O O . LYS A 1 258 ? 19.047 0.365 -1.996 1 91.69 258 LYS A O 1
ATOM 2111 N N . THR A 1 259 ? 19.609 0.448 -4.176 1 90.62 259 THR A N 1
ATOM 2112 C CA . THR A 1 259 ? 18.641 -0.569 -4.57 1 90.62 259 THR A CA 1
ATOM 2113 C C . THR A 1 259 ? 19.172 -1.396 -5.738 1 90.62 259 THR A C 1
ATOM 2115 O O . THR A 1 259 ? 19.984 -0.919 -6.52 1 90.62 259 THR A O 1
ATOM 2118 N N . GLU A 1 260 ? 18.641 -2.668 -5.762 1 89.56 260 GLU A N 1
ATOM 2119 C CA . GLU A 1 260 ? 18.984 -3.535 -6.883 1 89.56 260 GLU A CA 1
ATOM 2120 C C . GLU A 1 260 ? 18.172 -3.184 -8.125 1 89.56 260 GLU A C 1
ATOM 2122 O O . GLU A 1 260 ? 18.5 -3.615 -9.234 1 89.56 260 GLU A O 1
ATOM 2127 N N . GLU A 1 261 ? 17.156 -2.447 -7.938 1 89.56 261 GLU A N 1
ATOM 2128 C CA . GLU A 1 261 ? 16.328 -2.008 -9.062 1 89.56 261 GLU A CA 1
ATOM 2129 C C . GLU A 1 261 ? 17.047 -0.941 -9.883 1 89.56 261 GLU A C 1
ATOM 2131 O O . GLU A 1 261 ? 17.859 -0.187 -9.352 1 89.56 261 GLU A O 1
ATOM 2136 N N . PRO A 1 262 ? 16.812 -0.889 -11.141 1 89.81 262 PRO A N 1
ATOM 2137 C CA . PRO A 1 262 ? 17.453 0.122 -11.977 1 89.81 262 PRO A CA 1
ATOM 2138 C C . PRO A 1 262 ? 17.078 1.547 -11.594 1 89.81 262 PRO A C 1
ATOM 2140 O O . PRO A 1 262 ? 15.883 1.853 -11.453 1 89.81 262 PRO A O 1
ATOM 2143 N N . ILE A 1 263 ? 18.094 2.408 -11.414 1 93.19 263 ILE A N 1
ATOM 2144 C CA . ILE A 1 263 ? 17.922 3.818 -11.078 1 93.19 263 ILE A CA 1
ATOM 2145 C C . ILE A 1 263 ? 18.672 4.684 -12.094 1 93.19 263 ILE A C 1
ATOM 2147 O O . ILE A 1 263 ? 19.844 4.461 -12.359 1 93.19 263 ILE A O 1
ATOM 2151 N N . SER A 1 264 ? 17.953 5.688 -12.617 1 90.75 264 SER A N 1
ATOM 2152 C CA . SER A 1 264 ? 18.516 6.547 -13.648 1 90.75 264 SER A CA 1
ATOM 2153 C C . SER A 1 264 ? 19.453 7.582 -13.055 1 90.75 264 SER A C 1
ATOM 2155 O O . SER A 1 264 ? 20.5 7.875 -13.625 1 90.75 264 SER A O 1
ATOM 2157 N N . LYS A 1 265 ? 19.047 8.148 -11.969 1 92.5 265 LYS A N 1
ATOM 2158 C CA . LYS A 1 265 ? 19.797 9.234 -11.344 1 92.5 265 LYS A CA 1
ATOM 2159 C C . LYS A 1 265 ? 19.516 9.312 -9.852 1 92.5 265 LYS A C 1
ATOM 2161 O O . LYS A 1 265 ? 18.422 8.961 -9.406 1 92.5 265 LYS A O 1
ATOM 2166 N N . VAL A 1 266 ? 20.562 9.75 -9.133 1 93.94 266 VAL A N 1
ATOM 2167 C CA . VAL A 1 266 ? 20.391 10.047 -7.715 1 93.94 266 VAL A CA 1
ATOM 2168 C C . VAL A 1 266 ? 20.75 11.508 -7.438 1 93.94 266 VAL A C 1
ATOM 2170 O O . VAL A 1 266 ? 21.828 11.969 -7.797 1 93.94 266 VAL A O 1
ATOM 2173 N N . GLN A 1 267 ? 19.828 12.219 -6.855 1 93.88 267 GLN A N 1
ATOM 2174 C CA . GLN A 1 267 ? 20.047 13.602 -6.449 1 93.88 267 GLN A CA 1
ATOM 2175 C C . GLN A 1 267 ? 20.062 13.734 -4.93 1 93.88 267 GLN A C 1
ATOM 2177 O O . GLN A 1 267 ? 19.109 13.32 -4.258 1 93.88 267 GLN A O 1
ATOM 2182 N N . TYR A 1 268 ? 21.109 14.32 -4.477 1 94.81 268 TYR A N 1
ATOM 2183 C CA . TYR A 1 268 ? 21.203 14.641 -3.057 1 94.81 268 TYR A CA 1
ATOM 2184 C C . TYR A 1 268 ? 20.797 16.078 -2.791 1 94.81 268 TYR A C 1
ATOM 2186 O O . TYR A 1 268 ? 21.469 17.016 -3.223 1 94.81 268 TYR A O 1
ATOM 2194 N N . VAL A 1 269 ? 19.812 16.25 -1.946 1 95.44 269 VAL A N 1
ATOM 2195 C CA . VAL A 1 269 ? 19.266 17.594 -1.74 1 95.44 269 VAL A CA 1
ATOM 2196 C C . VAL A 1 269 ? 20.203 18.406 -0.845 1 95.44 269 VAL A C 1
ATOM 2198 O O . VAL A 1 269 ? 20.266 19.625 -0.955 1 95.44 269 VAL A O 1
ATOM 2201 N N . SER A 1 270 ? 20.922 17.719 -0.002 1 93.25 270 SER A N 1
ATOM 2202 C CA . SER A 1 270 ? 21.891 18.391 0.866 1 93.25 270 SER A CA 1
ATOM 2203 C C . SER A 1 270 ? 22.891 19.219 0.054 1 93.25 270 SER A C 1
ATOM 2205 O O . SER A 1 270 ? 23.438 20.188 0.55 1 93.25 270 SER A O 1
ATOM 2207 N N . ASP A 1 271 ? 23.078 18.906 -1.181 1 92.75 271 ASP A N 1
ATOM 2208 C CA . ASP A 1 271 ? 24.031 19.578 -2.047 1 92.75 271 ASP A CA 1
ATOM 2209 C C . ASP A 1 271 ? 23.469 20.906 -2.547 1 92.75 271 ASP A C 1
ATOM 2211 O O . ASP A 1 271 ? 24.219 21.734 -3.08 1 92.75 271 ASP A O 1
ATOM 2215 N N . LEU A 1 272 ? 22.234 21.125 -2.359 1 94.25 272 LEU A N 1
ATOM 2216 C CA . LEU A 1 272 ? 21.578 22.281 -2.955 1 94.25 272 LEU A CA 1
ATOM 2217 C C . LEU A 1 272 ? 21.516 23.438 -1.96 1 94.25 272 LEU A C 1
ATOM 2219 O O . LEU A 1 272 ? 21.141 24.562 -2.324 1 94.25 272 LEU A O 1
ATOM 2223 N N . ASN A 1 273 ? 21.828 23.266 -0.692 1 93.19 273 ASN A N 1
ATOM 2224 C CA . ASN A 1 273 ? 21.844 24.281 0.352 1 93.19 273 ASN A CA 1
ATOM 2225 C C . ASN A 1 273 ? 20.516 25.031 0.429 1 93.19 273 ASN A C 1
ATOM 2227 O O . ASN A 1 273 ? 20.5 26.266 0.417 1 93.19 273 ASN A O 1
ATOM 2231 N N . LEU A 1 274 ? 19.484 24.328 0.517 1 96.69 274 LEU A N 1
ATOM 2232 C CA . LEU A 1 274 ? 18.156 24.906 0.6 1 96.69 274 LEU A CA 1
ATOM 2233 C C . LEU A 1 274 ? 17.766 25.172 2.051 1 96.69 274 LEU A C 1
ATOM 2235 O O . LEU A 1 274 ? 18.141 24.406 2.945 1 96.69 274 LEU A O 1
ATOM 2239 N N . SER A 1 275 ? 17.062 26.281 2.25 1 96.44 275 SER A N 1
ATOM 2240 C CA . SER A 1 275 ? 16.406 26.469 3.541 1 96.44 275 SER A CA 1
ATOM 2241 C C . SER A 1 275 ? 15.305 25.422 3.752 1 96.44 275 SER A C 1
ATOM 2243 O O . SER A 1 275 ? 14.922 24.719 2.816 1 96.44 275 SER A O 1
ATOM 2245 N N . ARG A 1 276 ? 14.781 25.312 4.926 1 96.56 276 ARG A N 1
ATOM 2246 C CA . ARG A 1 276 ? 13.727 24.359 5.234 1 96.56 276 ARG A CA 1
ATOM 2247 C C . ARG A 1 276 ? 12.5 24.594 4.363 1 96.56 276 ARG A C 1
ATOM 2249 O O . ARG A 1 276 ? 11.922 23.641 3.826 1 96.56 276 ARG A O 1
ATOM 2256 N N . GLY A 1 277 ? 12.086 25.891 4.254 1 98 277 GLY A N 1
ATOM 2257 C CA . GLY A 1 277 ? 10.969 26.219 3.383 1 98 277 GLY A CA 1
ATOM 2258 C C . GLY A 1 277 ? 11.211 25.844 1.931 1 98 277 GLY A C 1
ATOM 2259 O O . GLY A 1 277 ? 10.32 25.328 1.257 1 98 277 GLY A O 1
ATOM 2260 N N . GLU A 1 278 ? 12.359 26.078 1.479 1 98.25 278 GLU A N 1
ATOM 2261 C CA . GLU A 1 278 ? 12.719 25.75 0.105 1 98.25 278 GLU A CA 1
ATOM 2262 C C . GLU A 1 278 ? 12.742 24.234 -0.11 1 98.25 278 GLU A C 1
ATOM 2264 O O . GLU A 1 278 ? 12.352 23.75 -1.173 1 98.25 278 GLU A O 1
ATOM 2269 N N . GLU A 1 279 ? 13.18 23.484 0.846 1 98.06 279 GLU A N 1
ATOM 2270 C CA . GLU A 1 279 ? 13.188 22.031 0.757 1 98.06 279 GLU A CA 1
ATOM 2271 C C . GLU A 1 279 ? 11.766 21.484 0.622 1 98.06 279 GLU A C 1
ATOM 2273 O O . GLU A 1 279 ? 11.516 20.594 -0.196 1 98.06 279 GLU A O 1
ATOM 2278 N N . LEU A 1 280 ? 10.883 21.984 1.422 1 98.62 280 LEU A N 1
ATOM 2279 C CA . LEU A 1 280 ? 9.484 21.562 1.334 1 98.62 280 LEU A CA 1
ATOM 2280 C C . LEU A 1 280 ? 8.922 21.844 -0.055 1 98.62 280 LEU A C 1
ATOM 2282 O O . LEU A 1 280 ? 8.258 20.984 -0.646 1 98.62 280 LEU A O 1
ATOM 2286 N N . ASN A 1 281 ? 9.203 23.047 -0.529 1 98.75 281 ASN A N 1
ATOM 2287 C CA . ASN A 1 281 ? 8.703 23.406 -1.851 1 98.75 281 ASN A CA 1
ATOM 2288 C C . ASN A 1 281 ? 9.383 22.594 -2.947 1 98.75 281 ASN A C 1
ATOM 2290 O O . ASN A 1 281 ? 8.75 22.25 -3.951 1 98.75 281 ASN A O 1
ATOM 2294 N N . PHE A 1 282 ? 10.625 22.297 -2.791 1 98 282 PHE A N 1
ATOM 2295 C CA . PHE A 1 282 ? 11.344 21.469 -3.746 1 98 282 PHE A CA 1
ATOM 2296 C C . PHE A 1 282 ? 10.68 20.109 -3.877 1 98 282 PHE A C 1
ATOM 2298 O O . PHE A 1 282 ? 10.461 19.625 -4.988 1 98 282 PHE A O 1
ATOM 2305 N N . ALA A 1 283 ? 10.352 19.484 -2.789 1 98.06 283 ALA A N 1
ATOM 2306 C CA . ALA A 1 283 ? 9.641 18.203 -2.807 1 98.06 283 ALA A CA 1
ATOM 2307 C C . ALA A 1 283 ? 8.305 18.328 -3.539 1 98.06 283 ALA A C 1
ATOM 2309 O O . ALA A 1 283 ? 7.973 17.5 -4.379 1 98.06 283 ALA A O 1
ATOM 2310 N N . GLN A 1 284 ? 7.594 19.359 -3.24 1 97.94 284 GLN A N 1
ATOM 2311 C CA . GLN A 1 284 ? 6.293 19.594 -3.859 1 97.94 284 GLN A CA 1
ATOM 2312 C C . GLN A 1 284 ? 6.414 19.672 -5.379 1 97.94 284 GLN A C 1
ATOM 2314 O O . GLN A 1 284 ? 5.547 19.188 -6.102 1 97.94 284 GLN A O 1
ATOM 2319 N N . GLN A 1 285 ? 7.473 20.234 -5.844 1 96.69 285 GLN A N 1
ATOM 2320 C CA . GLN A 1 285 ? 7.625 20.5 -7.27 1 96.69 285 GLN A CA 1
ATOM 2321 C C . GLN A 1 285 ? 8.188 19.281 -8 1 96.69 285 GLN A C 1
ATOM 2323 O O . GLN A 1 285 ? 7.883 19.062 -9.172 1 96.69 285 GLN A O 1
ATOM 2328 N N . ILE A 1 286 ? 8.977 18.5 -7.309 1 95.81 286 ILE A N 1
ATOM 2329 C CA . ILE A 1 286 ? 9.797 17.578 -8.086 1 95.81 286 ILE A CA 1
ATOM 2330 C C . ILE A 1 286 ? 9.336 16.156 -7.84 1 95.81 286 ILE A C 1
ATOM 2332 O O . ILE A 1 286 ? 9.5 15.281 -8.703 1 95.81 286 ILE A O 1
ATOM 2336 N N . CYS A 1 287 ? 8.867 15.844 -6.656 1 96.69 287 CYS A N 1
ATOM 2337 C CA . CYS A 1 287 ? 8.625 14.453 -6.273 1 96.69 287 CYS A CA 1
ATOM 2338 C C . CYS A 1 287 ? 7.379 13.906 -6.953 1 96.69 287 CYS A C 1
ATOM 2340 O O . CYS A 1 287 ? 6.309 14.516 -6.875 1 96.69 287 CYS A O 1
ATOM 2342 N N . ASP A 1 288 ? 7.547 12.789 -7.594 1 95.62 288 ASP A N 1
ATOM 2343 C CA . ASP A 1 288 ? 6.406 12.07 -8.164 1 95.62 288 ASP A CA 1
ATOM 2344 C C . ASP A 1 288 ? 5.836 11.062 -7.172 1 95.62 288 ASP A C 1
ATOM 2346 O O . ASP A 1 288 ? 4.676 10.664 -7.285 1 95.62 288 ASP A O 1
ATOM 2350 N N . SER A 1 289 ? 6.645 10.586 -6.312 1 96.94 289 SER A N 1
ATOM 2351 C CA . SER A 1 289 ? 6.297 9.781 -5.145 1 96.94 289 SER A CA 1
ATOM 2352 C C . SER A 1 289 ? 7.215 10.086 -3.969 1 96.94 289 SER A C 1
ATOM 2354 O O . SER A 1 289 ? 8.281 10.68 -4.141 1 96.94 289 SER A O 1
ATOM 2356 N N . PHE A 1 290 ? 6.738 9.734 -2.799 1 98.19 290 PHE A N 1
ATOM 2357 C CA . PHE A 1 290 ? 7.469 10.133 -1.604 1 98.19 290 PHE A CA 1
ATOM 2358 C C . PHE A 1 290 ? 7.496 9.008 -0.582 1 98.19 290 PHE A C 1
ATOM 2360 O O . PHE A 1 290 ? 6.488 8.336 -0.365 1 98.19 290 PHE A O 1
ATOM 2367 N N . LEU A 1 291 ? 8.672 8.773 0.045 1 98.38 291 LEU A N 1
ATOM 2368 C CA . LEU A 1 291 ? 8.828 7.863 1.175 1 98.38 291 LEU A CA 1
ATOM 2369 C C . LEU A 1 291 ? 9.281 8.617 2.42 1 98.38 291 LEU A C 1
ATOM 2371 O O . LEU A 1 291 ? 10.391 9.156 2.459 1 98.38 291 LEU A O 1
ATOM 2375 N N . ASP A 1 292 ? 8.414 8.656 3.387 1 97.69 292 ASP A N 1
ATOM 2376 C CA . ASP A 1 292 ? 8.805 9.055 4.738 1 97.69 292 ASP A CA 1
ATOM 2377 C C . ASP A 1 292 ? 9.438 7.883 5.492 1 97.69 292 ASP A C 1
ATOM 2379 O O . ASP A 1 292 ? 8.727 6.977 5.941 1 97.69 292 ASP A O 1
ATOM 2383 N N . SER A 1 293 ? 10.789 7.914 5.699 1 96.56 293 SER A N 1
ATOM 2384 C CA . SER A 1 293 ? 11.477 6.77 6.285 1 96.56 293 SER A CA 1
ATOM 2385 C C . SER A 1 293 ? 11.477 6.852 7.809 1 96.56 293 SER A C 1
ATOM 2387 O O . SER A 1 293 ? 11.883 5.902 8.484 1 96.56 293 SER A O 1
ATOM 2389 N N . ALA A 1 294 ? 11.031 7.953 8.344 1 94.56 294 ALA A N 1
ATOM 2390 C CA . ALA A 1 294 ? 10.867 8.164 9.781 1 94.56 294 ALA A CA 1
ATOM 2391 C C . ALA A 1 294 ? 9.469 8.68 10.102 1 94.56 294 ALA A C 1
ATOM 2393 O O . ALA A 1 294 ? 9.227 9.891 10.07 1 94.56 294 ALA A O 1
ATOM 2394 N N . ASP A 1 295 ? 8.625 7.797 10.508 1 90.94 295 ASP A N 1
ATOM 2395 C CA . ASP A 1 295 ? 7.188 8.055 10.516 1 90.94 295 ASP A CA 1
ATOM 2396 C C . ASP A 1 295 ? 6.812 9.055 11.609 1 90.94 295 ASP A C 1
ATOM 2398 O O . ASP A 1 295 ? 5.711 9.609 11.602 1 90.94 295 ASP A O 1
ATOM 2402 N N . LEU A 1 296 ? 7.73 9.453 12.516 1 90.56 296 LEU A N 1
ATOM 2403 C CA . LEU A 1 296 ? 7.434 10.438 13.547 1 90.56 296 LEU A CA 1
ATOM 2404 C C . LEU A 1 296 ? 8.062 11.781 13.211 1 90.56 296 LEU A C 1
ATOM 2406 O O . LEU A 1 296 ? 8 12.719 14.008 1 90.56 296 LEU A O 1
ATOM 2410 N N . SER A 1 297 ? 8.633 11.82 12.055 1 92.88 297 SER A N 1
ATOM 2411 C CA . SER A 1 297 ? 9.195 13.102 11.641 1 92.88 297 SER A CA 1
ATOM 2412 C C . SER A 1 297 ? 8.102 14.07 11.203 1 92.88 297 SER A C 1
ATOM 2414 O O . SER A 1 297 ? 7.48 13.891 10.156 1 92.88 297 SER A O 1
ATOM 2416 N N . SER A 1 298 ? 7.992 15.148 11.992 1 94.69 298 SER A N 1
ATOM 2417 C CA . SER A 1 298 ? 6.977 16.141 11.648 1 94.69 298 SER A CA 1
ATOM 2418 C C . SER A 1 298 ? 7.312 16.844 10.344 1 94.69 298 SER A C 1
ATOM 2420 O O . SER A 1 298 ? 6.418 17.141 9.547 1 94.69 298 SER A O 1
ATOM 2422 N N . PHE A 1 299 ? 8.594 17.031 10.094 1 96.19 299 PHE A N 1
ATOM 2423 C CA . PHE A 1 299 ? 9.023 17.719 8.875 1 96.19 299 PHE A CA 1
ATOM 2424 C C . PHE A 1 299 ? 8.734 16.859 7.645 1 96.19 299 PHE A C 1
ATOM 2426 O O . PHE A 1 299 ? 8.18 17.344 6.66 1 96.19 299 PHE A O 1
ATOM 2433 N N . ALA A 1 300 ? 9.016 15.617 7.719 1 96.81 300 ALA A N 1
ATOM 2434 C CA . ALA A 1 300 ? 8.742 14.688 6.621 1 96.81 300 ALA A CA 1
ATOM 2435 C C . ALA A 1 300 ? 7.246 14.57 6.363 1 96.81 300 ALA A C 1
ATOM 2437 O O . ALA A 1 300 ? 6.812 14.492 5.211 1 96.81 300 ALA A O 1
ATOM 2438 N N . ALA A 1 301 ? 6.512 14.539 7.426 1 97.25 301 ALA A N 1
ATOM 2439 C CA . ALA A 1 301 ? 5.059 14.469 7.293 1 97.25 301 ALA A CA 1
ATOM 2440 C C . ALA A 1 301 ? 4.52 15.648 6.492 1 97.25 301 ALA A C 1
ATOM 2442 O O . ALA A 1 301 ? 3.682 15.477 5.602 1 97.25 301 ALA A O 1
ATOM 2443 N N . TRP A 1 302 ? 5.047 16.797 6.758 1 98.5 302 TRP A N 1
ATOM 2444 C CA . TRP A 1 302 ? 4.59 17.984 6.031 1 98.5 302 TRP A CA 1
ATOM 2445 C C . TRP A 1 302 ? 5.074 17.953 4.586 1 98.5 302 TRP A C 1
ATOM 2447 O O . TRP A 1 302 ? 4.383 18.422 3.68 1 98.5 302 TRP A O 1
ATOM 2457 N N . MET A 1 303 ? 6.27 17.391 4.387 1 98.25 303 MET A N 1
ATOM 2458 C CA . MET A 1 303 ? 6.746 17.234 3.016 1 98.25 303 MET A CA 1
ATOM 2459 C C . MET A 1 303 ? 5.75 16.438 2.182 1 98.25 303 MET A C 1
ATOM 2461 O O . MET A 1 303 ? 5.359 16.859 1.095 1 98.25 303 MET A O 1
ATOM 2465 N N . GLY A 1 304 ? 5.305 15.383 2.721 1 97.94 304 GLY A N 1
ATOM 2466 C CA . GLY A 1 304 ? 4.289 14.586 2.051 1 97.94 304 GLY A CA 1
ATOM 2467 C C . GLY A 1 304 ? 2.945 15.281 1.967 1 97.94 304 GLY A C 1
ATOM 2468 O O . GLY A 1 304 ? 2.297 15.266 0.918 1 97.94 304 GLY A O 1
ATOM 2469 N N . TYR A 1 305 ? 2.512 15.906 3.008 1 97.94 305 TYR A N 1
ATOM 2470 C CA . TYR A 1 305 ? 1.186 16.5 3.129 1 97.94 305 TYR A CA 1
ATOM 2471 C C . TYR A 1 305 ? 1.006 17.641 2.129 1 97.94 305 TYR A C 1
ATOM 2473 O O . TYR A 1 305 ? -0.094 17.844 1.612 1 97.94 305 TYR A O 1
ATOM 2481 N N . LEU A 1 306 ? 2.1 18.359 1.834 1 98.19 306 LEU A N 1
ATOM 2482 C CA . LEU A 1 306 ? 2.033 19.531 0.976 1 98.19 306 LEU A CA 1
ATOM 2483 C C . LEU A 1 306 ? 2.199 19.141 -0.49 1 98.19 306 LEU A C 1
ATOM 2485 O O . LEU A 1 306 ? 1.996 19.969 -1.382 1 98.19 306 LEU A O 1
ATOM 2489 N N . MET A 1 307 ? 2.51 17.906 -0.77 1 96.25 307 MET A N 1
ATOM 2490 C CA . MET A 1 307 ? 2.619 17.422 -2.146 1 96.25 307 MET A CA 1
ATOM 2491 C C . MET A 1 307 ? 1.25 17.391 -2.82 1 96.25 307 MET A C 1
ATOM 2493 O O . MET A 1 307 ? 0.222 17.328 -2.143 1 96.25 307 MET A O 1
ATOM 2497 N N . PRO A 1 308 ? 1.341 17.422 -4.137 1 93.12 308 PRO A N 1
ATOM 2498 C CA . PRO A 1 308 ? 0.075 17.25 -4.855 1 93.12 308 PRO A CA 1
ATOM 2499 C C . PRO A 1 308 ? -0.667 15.984 -4.465 1 93.12 308 PRO A C 1
ATOM 2501 O O . PRO A 1 308 ? -0.038 14.969 -4.148 1 93.12 308 PRO A O 1
ATOM 2504 N N . GLU A 1 309 ? -1.963 16.031 -4.527 1 87.88 309 GLU A N 1
ATOM 2505 C CA . GLU A 1 309 ? -2.828 14.992 -3.975 1 87.88 309 GLU A CA 1
ATOM 2506 C C . GLU A 1 309 ? -2.783 13.727 -4.824 1 87.88 309 GLU A C 1
ATOM 2508 O O . GLU A 1 309 ? -3.201 12.656 -4.379 1 87.88 309 GLU A O 1
ATOM 2513 N N . ASP A 1 310 ? -2.287 13.82 -6.027 1 89 310 ASP A N 1
ATOM 2514 C CA . ASP A 1 310 ? -2.318 12.664 -6.918 1 89 310 ASP A CA 1
ATOM 2515 C C . ASP A 1 310 ? -0.976 11.93 -6.918 1 89 310 ASP A C 1
ATOM 2517 O O . ASP A 1 310 ? -0.691 11.148 -7.824 1 89 310 ASP A O 1
ATOM 2521 N N . ARG A 1 311 ? -0.158 12.188 -5.922 1 93.12 311 ARG A N 1
ATOM 2522 C CA . ARG A 1 311 ? 1.146 11.539 -5.812 1 93.12 311 ARG A CA 1
ATOM 2523 C C . ARG A 1 311 ? 1.152 10.516 -4.688 1 93.12 311 ARG A C 1
ATOM 2525 O O . ARG A 1 311 ? 0.727 10.805 -3.568 1 93.12 311 ARG A O 1
ATOM 2532 N N . PRO A 1 312 ? 1.639 9.281 -5.016 1 94.62 312 PRO A N 1
ATOM 2533 C CA . PRO A 1 312 ? 1.687 8.266 -3.959 1 94.62 312 PRO A CA 1
ATOM 2534 C C . PRO A 1 312 ? 2.678 8.617 -2.85 1 94.62 312 PRO A C 1
ATOM 2536 O O . PRO A 1 312 ? 3.795 9.055 -3.131 1 94.62 312 PRO A O 1
ATOM 2539 N N . ILE A 1 313 ? 2.244 8.445 -1.655 1 97.38 313 ILE A N 1
ATOM 2540 C CA . ILE A 1 313 ? 3.092 8.656 -0.487 1 97.38 313 ILE A CA 1
ATOM 2541 C C . ILE A 1 313 ? 3.186 7.367 0.325 1 97.38 313 ILE A C 1
ATOM 2543 O O . ILE A 1 313 ? 2.166 6.75 0.641 1 97.38 313 ILE A O 1
ATOM 2547 N N . PHE A 1 314 ? 4.383 6.992 0.619 1 97.44 314 PHE A N 1
ATOM 2548 C CA . PHE A 1 314 ? 4.707 5.832 1.446 1 97.44 314 PHE A CA 1
ATOM 2549 C C . PHE A 1 314 ? 5.34 6.266 2.764 1 97.44 314 PHE A C 1
ATOM 2551 O O . PHE A 1 314 ? 5.934 7.344 2.846 1 97.44 314 PHE A O 1
ATOM 2558 N N . PHE A 1 315 ? 5.207 5.453 3.74 1 96.81 315 PHE A N 1
ATOM 2559 C CA . PHE A 1 315 ? 5.965 5.664 4.969 1 96.81 315 PHE A CA 1
ATOM 2560 C C . PHE A 1 315 ? 6.312 4.336 5.625 1 96.81 315 PHE A C 1
ATOM 2562 O O . PHE A 1 315 ? 5.543 3.375 5.539 1 96.81 315 PHE A O 1
ATOM 2569 N N . ILE A 1 316 ? 7.461 4.289 6.219 1 95.12 316 ILE A N 1
ATOM 2570 C CA . ILE A 1 316 ? 7.832 3.102 6.98 1 95.12 316 ILE A CA 1
ATOM 2571 C C . ILE A 1 316 ? 7.172 3.145 8.359 1 95.12 316 ILE A C 1
ATOM 2573 O O . ILE A 1 316 ? 7.441 4.047 9.156 1 95.12 316 ILE A O 1
ATOM 2577 N N . ARG A 1 317 ? 6.328 2.248 8.547 1 92.06 317 ARG A N 1
ATOM 2578 C CA . ARG A 1 317 ? 5.613 2.17 9.82 1 92.06 317 ARG A CA 1
ATOM 2579 C C . ARG A 1 317 ? 6.367 1.299 10.82 1 92.06 317 ARG A C 1
ATOM 2581 O O . ARG A 1 317 ? 6.641 0.127 10.547 1 92.06 317 ARG A O 1
ATOM 2588 N N . ARG A 1 318 ? 6.582 1.885 11.906 1 86.44 318 ARG A N 1
ATOM 2589 C CA . ARG A 1 318 ? 7.305 1.182 12.961 1 86.44 318 ARG A CA 1
ATOM 2590 C C . ARG A 1 318 ? 6.398 0.915 14.156 1 86.44 318 ARG A C 1
ATOM 2592 O O . ARG A 1 318 ? 5.582 1.762 14.523 1 86.44 318 ARG A O 1
ATOM 2599 N N . TYR A 1 319 ? 6.598 -0.326 14.609 1 78.31 319 TYR A N 1
ATOM 2600 C CA . TYR A 1 319 ? 5.867 -0.683 15.82 1 78.31 319 TYR A CA 1
ATOM 2601 C C . TYR A 1 319 ? 6.664 -0.313 17.062 1 78.31 319 TYR A C 1
ATOM 2603 O O . TYR A 1 319 ? 7.852 -0.635 17.172 1 78.31 319 TYR A O 1
ATOM 2611 N N . ARG A 1 320 ? 6.039 0.409 17.859 1 77.5 320 ARG A N 1
ATOM 2612 C CA . ARG A 1 320 ? 6.664 0.802 19.125 1 77.5 320 ARG A CA 1
ATOM 2613 C C . ARG A 1 320 ? 5.973 0.139 20.312 1 77.5 320 ARG A C 1
ATOM 2615 O O . ARG A 1 320 ? 4.859 0.522 20.672 1 77.5 320 ARG A O 1
ATOM 2622 N N . LYS A 1 321 ? 6.684 -0.911 20.766 1 71.88 321 LYS A N 1
ATOM 2623 C CA . LYS A 1 321 ? 6.109 -1.687 21.859 1 71.88 321 LYS A CA 1
ATOM 2624 C C . LYS A 1 321 ? 5.789 -0.794 23.062 1 71.88 321 LYS A C 1
ATOM 2626 O O . LYS A 1 321 ? 6.629 -0.006 23.5 1 71.88 321 LYS A O 1
ATOM 2631 N N . GLY A 1 322 ? 4.641 -0.911 23.594 1 70.44 322 GLY A N 1
ATOM 2632 C CA . GLY A 1 322 ? 4.262 -0.21 24.812 1 70.44 322 GLY A CA 1
ATOM 2633 C C . GLY A 1 322 ? 3.873 1.236 24.562 1 70.44 322 GLY A C 1
ATOM 2634 O O . GLY A 1 322 ? 3.539 1.96 25.5 1 70.44 322 GLY A O 1
ATOM 2635 N N . SER A 1 323 ? 4.082 1.589 23.297 1 73.38 323 SER A N 1
ATOM 2636 C CA . SER A 1 323 ? 3.75 2.979 23 1 73.38 323 SER A CA 1
ATOM 2637 C C . SER A 1 323 ? 2.361 3.094 22.375 1 73.38 323 SER A C 1
ATOM 2639 O O . SER A 1 323 ? 1.907 2.184 21.688 1 73.38 323 SER A O 1
ATOM 2641 N N . LEU A 1 324 ? 1.732 4.145 22.781 1 72.25 324 LEU A N 1
ATOM 2642 C CA . LEU A 1 324 ? 0.427 4.445 22.203 1 72.25 324 LEU A CA 1
ATOM 2643 C C . LEU A 1 324 ? 0.578 5.148 20.859 1 72.25 324 LEU A C 1
ATOM 2645 O O . LEU A 1 324 ? -0.409 5.359 20.141 1 72.25 324 LEU A O 1
ATOM 2649 N N . ILE A 1 325 ? 1.785 5.363 20.516 1 81 325 ILE A N 1
ATOM 2650 C CA . ILE A 1 325 ? 2.027 6.074 19.266 1 81 325 ILE A CA 1
ATOM 2651 C C . ILE A 1 325 ? 1.826 5.125 18.094 1 81 325 ILE A C 1
ATOM 2653 O O . ILE A 1 325 ? 2.447 4.062 18.016 1 81 325 ILE A O 1
ATOM 2657 N N . ASN A 1 326 ? 0.928 5.488 17.219 1 85.44 326 ASN A N 1
ATOM 2658 C CA . ASN A 1 326 ? 0.605 4.73 16 1 85.44 326 ASN A CA 1
ATOM 2659 C C . ASN A 1 326 ? 0.539 5.637 14.781 1 85.44 326 ASN A C 1
ATOM 2661 O O . ASN A 1 326 ? -0.435 6.367 14.594 1 85.44 326 ASN A O 1
ATOM 2665 N N . SER A 1 327 ? 1.533 5.512 13.938 1 89.06 327 SER A N 1
ATOM 2666 C CA . SER A 1 327 ? 1.621 6.395 12.781 1 89.06 327 SER A CA 1
ATOM 2667 C C . SER A 1 327 ? 0.479 6.141 11.805 1 89.06 327 SER A C 1
ATOM 2669 O O . SER A 1 327 ? 0.139 7.012 11 1 89.06 327 SER A O 1
ATOM 2671 N N . LEU A 1 328 ? -0.112 5.016 11.906 1 88.25 328 LEU A N 1
ATOM 2672 C CA . LEU A 1 328 ? -1.253 4.703 11.055 1 88.25 328 LEU A CA 1
ATOM 2673 C C . LEU A 1 328 ? -2.41 5.66 11.328 1 88.25 328 LEU A C 1
ATOM 2675 O O . LEU A 1 328 ? -3.168 5.996 10.414 1 88.25 328 LEU A O 1
ATOM 2679 N N . SER A 1 329 ? -2.535 6.059 12.531 1 87.94 329 SER A N 1
ATOM 2680 C CA . SER A 1 329 ? -3.629 6.945 12.914 1 87.94 329 SER A CA 1
ATOM 2681 C C . SER A 1 329 ? -3.23 8.406 12.781 1 87.94 329 SER A C 1
ATOM 2683 O O . SER A 1 329 ? -4.09 9.289 12.734 1 87.94 329 SER A O 1
ATOM 2685 N N . MET A 1 330 ? -1.94 8.617 12.734 1 92.94 330 MET A N 1
ATOM 2686 C CA . MET A 1 330 ? -1.417 9.984 12.727 1 92.94 330 MET A CA 1
ATOM 2687 C C . MET A 1 330 ? -1.436 10.562 11.312 1 92.94 330 MET A C 1
ATOM 2689 O O . MET A 1 330 ? -1.675 11.758 11.133 1 92.94 330 MET A O 1
ATOM 2693 N N . LEU A 1 331 ? -1.139 9.688 10.359 1 95.12 331 LEU A N 1
ATOM 2694 C CA . LEU A 1 331 ? -0.93 10.125 8.984 1 95.12 331 LEU A CA 1
ATOM 2695 C C . LEU A 1 331 ? -2.16 9.844 8.133 1 95.12 331 LEU A C 1
ATOM 2697 O O . LEU A 1 331 ? -3.012 9.031 8.508 1 95.12 331 LEU A O 1
ATOM 2701 N N . PRO A 1 332 ? -2.305 10.594 7.016 1 94.19 332 PRO A N 1
ATOM 2702 C CA . PRO A 1 332 ? -3.496 10.398 6.188 1 94.19 332 PRO A CA 1
ATOM 2703 C C . PRO A 1 332 ? -3.678 8.945 5.754 1 94.19 332 PRO A C 1
ATOM 2705 O O . PRO A 1 332 ? -2.699 8.266 5.434 1 94.19 332 PRO A O 1
ATOM 2708 N N . GLU A 1 333 ? -4.926 8.5 5.688 1 90.94 333 GLU A N 1
ATOM 2709 C CA . GLU A 1 333 ? -5.27 7.117 5.359 1 90.94 333 GLU A CA 1
ATOM 2710 C C . GLU A 1 333 ? -4.941 6.797 3.904 1 90.94 333 GLU A C 1
ATOM 2712 O O . GLU A 1 333 ? -4.871 5.625 3.521 1 90.94 333 GLU A O 1
ATOM 2717 N N . SER A 1 334 ? -4.758 7.797 3.1 1 93.06 334 SER A N 1
ATOM 2718 C CA . SER A 1 334 ? -4.438 7.605 1.689 1 93.06 334 SER A CA 1
ATOM 2719 C C . SER A 1 334 ? -2.965 7.25 1.502 1 93.06 334 SER A C 1
ATOM 2721 O O . SER A 1 334 ? -2.547 6.879 0.405 1 93.06 334 SER A O 1
ATOM 2723 N N . TRP A 1 335 ? -2.15 7.418 2.588 1 95.81 335 TRP A N 1
ATOM 2724 C CA . TRP A 1 335 ? -0.742 7.047 2.496 1 95.81 335 TRP A CA 1
ATOM 2725 C C . TRP A 1 335 ? -0.564 5.539 2.648 1 95.81 335 TRP A C 1
ATOM 2727 O O . TRP A 1 335 ? -1.374 4.875 3.299 1 95.81 335 TRP A O 1
ATOM 2737 N N . ILE A 1 336 ? 0.438 5.012 2.045 1 94.38 336 ILE A N 1
ATOM 2738 C CA . ILE A 1 336 ? 0.666 3.572 2.057 1 94.38 336 ILE A CA 1
ATOM 2739 C C . ILE A 1 336 ? 1.756 3.23 3.07 1 94.38 336 ILE A C 1
ATOM 2741 O O . ILE A 1 336 ? 2.926 3.564 2.869 1 94.38 336 ILE A O 1
ATOM 2745 N N . PRO A 1 337 ? 1.412 2.539 4.102 1 94.31 337 PRO A N 1
ATOM 2746 C CA . PRO A 1 337 ? 2.434 2.115 5.062 1 94.31 337 PRO A CA 1
ATOM 2747 C C . PRO A 1 337 ? 3.293 0.967 4.543 1 94.31 337 PRO A C 1
ATOM 2749 O O . PRO A 1 337 ? 2.787 0.073 3.857 1 94.31 337 PRO A O 1
ATOM 2752 N N . ILE A 1 338 ? 4.523 1.073 4.703 1 94 338 ILE A N 1
ATOM 2753 C CA . ILE A 1 338 ? 5.449 -0.051 4.605 1 94 338 ILE A CA 1
ATOM 2754 C C . ILE A 1 338 ? 5.797 -0.556 6.004 1 94 338 ILE A C 1
ATOM 2756 O O . ILE A 1 338 ? 6.664 0.006 6.676 1 94 338 ILE A O 1
ATOM 2760 N N . ASP A 1 339 ? 5.145 -1.608 6.391 1 89.31 339 ASP A N 1
ATOM 2761 C CA . ASP A 1 339 ? 5.312 -2.104 7.754 1 89.31 339 ASP A CA 1
ATOM 2762 C C . ASP A 1 339 ? 6.723 -2.646 7.973 1 89.31 339 ASP A C 1
ATOM 2764 O O . ASP A 1 339 ? 7.262 -3.354 7.117 1 89.31 339 ASP A O 1
ATOM 2768 N N . GLU A 1 340 ? 7.23 -2.324 9.062 1 85.44 340 GLU A N 1
ATOM 2769 C CA . GLU A 1 340 ? 8.578 -2.787 9.383 1 85.44 340 GLU A CA 1
ATOM 2770 C C . GLU A 1 340 ? 8.672 -4.309 9.32 1 85.44 340 GLU A C 1
ATOM 2772 O O . GLU A 1 340 ? 9.734 -4.859 9.023 1 85.44 340 GLU A O 1
ATOM 2777 N N . SER A 1 341 ? 7.609 -4.969 9.531 1 80.88 341 SER A N 1
ATOM 2778 C CA . SER A 1 341 ? 7.582 -6.426 9.484 1 80.88 341 SER A CA 1
ATOM 2779 C C . SER A 1 341 ? 7.785 -6.938 8.062 1 80.88 341 SER A C 1
ATOM 2781 O O . SER A 1 341 ? 8.133 -8.102 7.859 1 80.88 341 SER A O 1
ATOM 2783 N N . TRP A 1 342 ? 7.531 -6.027 7.074 1 82.25 342 TRP A N 1
ATOM 2784 C CA . TRP A 1 342 ? 7.773 -6.395 5.68 1 82.25 342 TRP A CA 1
ATOM 2785 C C . TRP A 1 342 ? 9.273 -6.438 5.383 1 82.25 342 TRP A C 1
ATOM 2787 O O . TRP A 1 342 ? 9.688 -7.008 4.371 1 82.25 342 TRP A O 1
ATOM 2797 N N . LEU A 1 343 ? 10.039 -5.797 6.23 1 81 343 LEU A N 1
A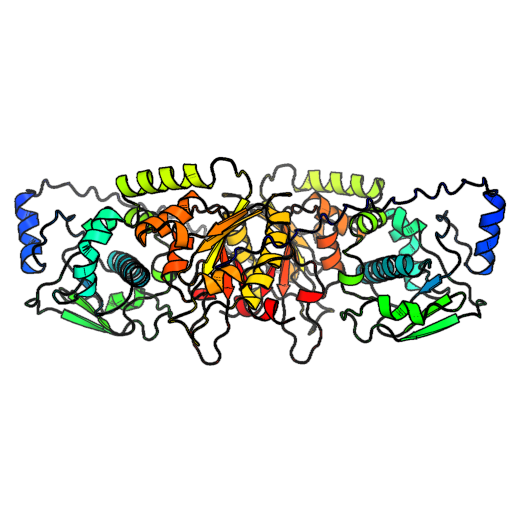TOM 2798 C CA . LEU A 1 343 ? 11.414 -5.461 5.898 1 81 343 LEU A CA 1
ATOM 2799 C C . LEU A 1 343 ? 12.391 -6.355 6.656 1 81 343 LEU A C 1
ATOM 2801 O O . LEU A 1 343 ? 13.609 -6.152 6.59 1 81 343 LEU A O 1
ATOM 2805 N N . LYS A 1 344 ? 11.992 -7.305 7.496 1 70.75 344 LYS A N 1
ATOM 2806 C CA . LYS A 1 344 ? 12.867 -8.125 8.328 1 70.75 344 LYS A CA 1
ATOM 2807 C C . LYS A 1 344 ? 13.477 -9.273 7.527 1 70.75 344 LYS A C 1
ATOM 2809 O O . LYS A 1 344 ? 14.539 -9.789 7.879 1 70.75 344 LYS A O 1
ATOM 2814 N N . ASN A 1 345 ? 12.883 -9.898 6.449 1 58.97 345 ASN A N 1
ATOM 2815 C CA . ASN A 1 345 ? 13.484 -11.062 5.805 1 58.97 345 ASN A CA 1
ATOM 2816 C C . ASN A 1 345 ? 14.18 -10.688 4.5 1 58.97 345 ASN A C 1
ATOM 2818 O O . ASN A 1 345 ? 13.688 -9.836 3.756 1 58.97 345 ASN A O 1
ATOM 2822 N N . MET B 1 1 ? 51.094 13.766 -2.752 1 20.58 1 MET B N 1
ATOM 2823 C CA . MET B 1 1 ? 49.625 13.828 -2.73 1 20.58 1 MET B CA 1
ATOM 2824 C C . MET B 1 1 ? 49.031 13.031 -3.887 1 20.58 1 MET B C 1
ATOM 2826 O O . MET B 1 1 ? 47.938 13.336 -4.352 1 20.58 1 MET B O 1
ATOM 2830 N N . ILE B 1 2 ? 49.5 12.094 -4.402 1 21.69 2 ILE B N 1
ATOM 2831 C CA . ILE B 1 2 ? 49.562 11.516 -5.738 1 21.69 2 ILE B CA 1
ATOM 2832 C C . ILE B 1 2 ? 48.281 10.742 -6.031 1 21.69 2 ILE B C 1
ATOM 2834 O O . ILE B 1 2 ? 47.875 9.898 -5.234 1 21.69 2 ILE B O 1
ATOM 2838 N N . CYS B 1 3 ? 47.312 11.281 -6.859 1 21.78 3 CYS B N 1
ATOM 2839 C CA . CYS B 1 3 ? 45.969 11.039 -7.379 1 21.78 3 CYS B CA 1
ATOM 2840 C C . CYS B 1 3 ? 45.906 9.695 -8.094 1 21.78 3 CYS B C 1
ATOM 2842 O O . CYS B 1 3 ? 46.281 9.586 -9.258 1 21.78 3 CYS B O 1
ATOM 2844 N N . SER B 1 4 ? 46.312 8.648 -7.512 1 22.17 4 SER B N 1
ATOM 2845 C CA . SER B 1 4 ? 46.531 7.441 -8.297 1 22.17 4 SER B CA 1
ATOM 2846 C C . SER B 1 4 ? 45.25 7.023 -9.039 1 22.17 4 SER B C 1
ATOM 2848 O O . SER B 1 4 ? 44.156 7.16 -8.516 1 22.17 4 SER B O 1
ATOM 2850 N N . SER B 1 5 ? 45.188 7.039 -10.406 1 22.69 5 SER B N 1
ATOM 2851 C CA . SER B 1 5 ? 44.312 6.809 -11.562 1 22.69 5 SER B CA 1
ATOM 2852 C C . SER B 1 5 ? 43.656 5.434 -11.5 1 22.69 5 SER B C 1
ATOM 2854 O O . SER B 1 5 ? 44.344 4.41 -11.633 1 22.69 5 SER B O 1
ATOM 2856 N N . ILE B 1 6 ? 42.938 5.164 -10.5 1 23.56 6 ILE B N 1
ATOM 2857 C CA . ILE B 1 6 ? 42.562 3.762 -10.367 1 23.56 6 ILE B CA 1
ATOM 2858 C C . ILE B 1 6 ? 41.875 3.285 -11.656 1 23.56 6 ILE B C 1
ATOM 2860 O O . ILE B 1 6 ? 40.938 3.926 -12.156 1 23.56 6 ILE B O 1
ATOM 2864 N N . TYR B 1 7 ? 42.531 2.564 -12.469 1 22.58 7 TYR B N 1
ATOM 2865 C CA . TYR B 1 7 ? 42.281 1.922 -13.75 1 22.58 7 TYR B CA 1
ATOM 2866 C C . TYR B 1 7 ? 40.938 1.167 -13.719 1 22.58 7 TYR B C 1
ATOM 2868 O O . TYR B 1 7 ? 40.719 0.36 -12.82 1 22.58 7 TYR B O 1
ATOM 2876 N N . ARG B 1 8 ? 39.875 1.789 -14.211 1 22.09 8 ARG B N 1
ATOM 2877 C CA . ARG B 1 8 ? 38.531 1.322 -14.414 1 22.09 8 ARG B CA 1
ATOM 2878 C C . ARG B 1 8 ? 38.5 0.09 -15.312 1 22.09 8 ARG B C 1
ATOM 2880 O O . ARG B 1 8 ? 38.812 0.171 -16.5 1 22.09 8 ARG B O 1
ATOM 2887 N N . PRO B 1 9 ? 38.906 -1.048 -14.836 1 21.83 9 PRO B N 1
ATOM 2888 C CA . PRO B 1 9 ? 38.969 -2.059 -15.898 1 21.83 9 PRO B CA 1
ATOM 2889 C C . PRO B 1 9 ? 37.656 -2.178 -16.672 1 21.83 9 PRO B C 1
ATOM 2891 O O . PRO B 1 9 ? 36.594 -1.875 -16.141 1 21.83 9 PRO B O 1
ATOM 2894 N N . ASN B 1 10 ? 37.594 -1.948 -17.969 1 25 10 ASN B N 1
ATOM 2895 C CA . ASN B 1 10 ? 36.656 -2.045 -19.078 1 25 10 ASN B CA 1
ATOM 2896 C C . ASN B 1 10 ? 35.875 -3.355 -19.047 1 25 10 ASN B C 1
ATOM 2898 O O . ASN B 1 10 ? 36.438 -4.426 -19.297 1 25 10 ASN B O 1
ATOM 2902 N N . THR B 1 11 ? 35.375 -3.705 -17.984 1 23.62 11 THR B N 1
ATOM 2903 C CA . THR B 1 11 ? 34.875 -5.074 -18.062 1 23.62 11 THR B CA 1
ATOM 2904 C C . THR B 1 11 ? 33.969 -5.25 -19.281 1 23.62 11 THR B C 1
ATOM 2906 O O . THR B 1 11 ? 33.031 -4.473 -19.469 1 23.62 11 THR B O 1
ATOM 2909 N N . ILE B 1 12 ? 34.375 -5.715 -20.391 1 24.44 12 ILE B N 1
ATOM 2910 C CA . ILE B 1 12 ? 33.812 -6.102 -21.672 1 24.44 12 ILE B CA 1
ATOM 2911 C C . ILE B 1 12 ? 32.438 -6.766 -21.438 1 24.44 12 ILE B C 1
ATOM 2913 O O . ILE B 1 12 ? 32.312 -7.625 -20.562 1 24.44 12 ILE B O 1
ATOM 2917 N N . LYS B 1 13 ? 31.438 -6.121 -21.828 1 24.97 13 LYS B N 1
ATOM 2918 C CA . LYS B 1 13 ? 30.094 -6.641 -22.062 1 24.97 13 LYS B CA 1
ATOM 2919 C C . LYS B 1 13 ? 30.141 -8.039 -22.672 1 24.97 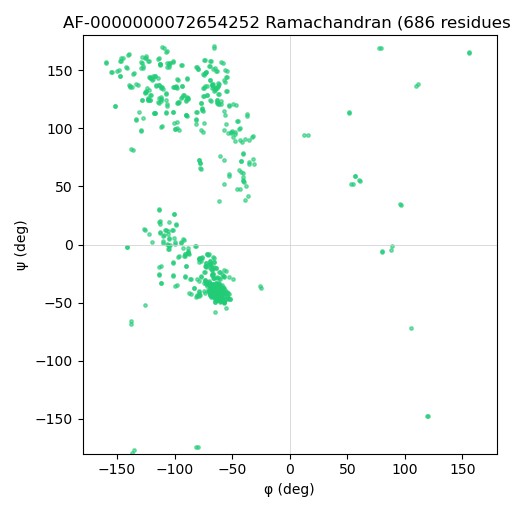13 LYS B C 1
ATOM 2921 O O . LYS B 1 13 ? 30.344 -8.18 -23.891 1 24.97 13 LYS B O 1
ATOM 2926 N N . LYS B 1 14 ? 30.859 -8.938 -22.125 1 23.39 14 LYS B N 1
ATOM 2927 C CA . LYS B 1 14 ? 30.766 -10.172 -22.891 1 23.39 14 LYS B CA 1
ATOM 2928 C C . LYS B 1 14 ? 29.312 -10.539 -23.156 1 23.39 14 LYS B C 1
ATOM 2930 O O . LYS B 1 14 ? 28.5 -10.641 -22.234 1 23.39 14 LYS B O 1
ATOM 2935 N N . ASP B 1 15 ? 28.844 -10.172 -24.344 1 23.98 15 ASP B N 1
ATOM 2936 C CA . ASP B 1 15 ? 27.688 -10.672 -25.094 1 23.98 15 ASP B CA 1
ATOM 2937 C C . ASP B 1 15 ? 27.438 -12.148 -24.797 1 23.98 15 ASP B C 1
ATOM 2939 O O . ASP B 1 15 ? 28.312 -12.984 -25.016 1 23.98 15 ASP B O 1
ATOM 2943 N N . TYR B 1 16 ? 27.031 -12.406 -23.656 1 25.52 16 TYR B N 1
ATOM 2944 C CA . TYR B 1 16 ? 26.672 -13.812 -23.562 1 25.52 16 TYR B CA 1
ATOM 2945 C C . TYR B 1 16 ? 25.953 -14.273 -24.828 1 25.52 16 TYR B C 1
ATOM 2947 O O . TYR B 1 16 ? 24.922 -13.711 -25.203 1 25.52 16 TYR B O 1
ATOM 2955 N N . ASP B 1 17 ? 26.688 -14.516 -25.859 1 26.78 17 ASP B N 1
ATOM 2956 C CA . ASP B 1 17 ? 26.281 -15.25 -27.062 1 26.78 17 ASP B CA 1
ATOM 2957 C C . ASP B 1 17 ? 25.328 -16.391 -26.688 1 26.78 17 ASP B C 1
ATOM 2959 O O . ASP B 1 17 ? 25.719 -17.344 -26.016 1 26.78 17 ASP B O 1
ATOM 2963 N N . TRP B 1 18 ? 24.188 -15.984 -26.281 1 26.34 18 TRP B N 1
ATOM 2964 C CA . TRP B 1 18 ? 23.203 -17.062 -26.359 1 26.34 18 TRP B CA 1
ATOM 2965 C C . TRP B 1 18 ? 23.344 -17.844 -27.641 1 26.34 18 TRP B C 1
ATOM 2967 O O . TRP B 1 18 ? 23.25 -17.281 -28.734 1 26.34 18 TRP B O 1
ATOM 2977 N N . VAL B 1 19 ? 24.438 -18.625 -27.688 1 29.3 19 VAL B N 1
ATOM 2978 C CA . VAL B 1 19 ? 24.5 -19.609 -28.766 1 29.3 19 VAL B CA 1
ATOM 2979 C C . VAL B 1 19 ? 23.109 -20.156 -29.047 1 29.3 19 VAL B C 1
ATOM 2981 O O . VAL B 1 19 ? 22.453 -20.703 -28.156 1 29.3 19 VAL B O 1
ATOM 2984 N N . GLU B 1 20 ? 22.484 -19.453 -29.938 1 30.03 20 GLU B N 1
ATOM 2985 C CA . GLU B 1 20 ? 21.406 -20.125 -30.656 1 30.03 20 GLU B CA 1
ATOM 2986 C C . GLU B 1 20 ? 21.812 -21.547 -31.047 1 30.03 20 GLU B C 1
ATOM 2988 O O . GLU B 1 20 ? 22.672 -21.75 -31.906 1 30.03 20 GLU B O 1
ATOM 2993 N N . ILE B 1 21 ? 22.062 -22.328 -30.078 1 28.59 21 ILE B N 1
ATOM 2994 C CA . ILE B 1 21 ? 22.219 -23.719 -30.531 1 28.59 21 ILE B CA 1
ATOM 2995 C C . ILE B 1 21 ? 21.141 -24.031 -31.578 1 28.59 21 ILE B C 1
ATOM 2997 O O . ILE B 1 21 ? 19.938 -23.922 -31.297 1 28.59 21 ILE B O 1
ATOM 3001 N N . SER B 1 22 ? 21.516 -23.734 -32.781 1 29.11 22 SER B N 1
ATOM 3002 C CA . SER B 1 22 ? 20.797 -24.312 -33.906 1 29.11 22 SER B CA 1
ATOM 3003 C C . SER B 1 22 ? 20.438 -25.766 -33.656 1 29.11 22 SER B C 1
ATOM 3005 O O . SER B 1 22 ? 21.297 -26.641 -33.688 1 29.11 22 SER B O 1
ATOM 3007 N N . GLN B 1 23 ? 19.688 -25.953 -32.688 1 27.94 23 GLN B N 1
ATOM 3008 C CA . GLN B 1 23 ? 19.156 -27.328 -32.75 1 27.94 23 GLN B CA 1
ATOM 3009 C C . GLN B 1 23 ? 18.625 -27.656 -34.156 1 27.94 23 GLN B C 1
ATOM 3011 O O . GLN B 1 23 ? 17.797 -26.922 -34.688 1 27.94 23 GLN B O 1
ATOM 3016 N N . THR B 1 24 ? 19.531 -28.141 -34.906 1 30.2 24 THR B N 1
ATOM 3017 C CA . THR B 1 24 ? 19.016 -28.859 -36.062 1 30.2 24 THR B CA 1
ATOM 3018 C C . THR B 1 24 ? 17.688 -29.531 -35.75 1 30.2 24 THR B C 1
ATOM 3020 O O . THR B 1 24 ? 17.609 -30.359 -34.844 1 30.2 24 THR B O 1
ATOM 3023 N N . LYS B 1 25 ? 16.781 -28.812 -36.062 1 33.62 25 LYS B N 1
ATOM 3024 C CA . LYS B 1 25 ? 15.531 -29.562 -36.188 1 33.62 25 LYS B CA 1
ATOM 3025 C C . LYS B 1 25 ? 15.766 -30.906 -36.875 1 33.62 25 LYS B C 1
ATOM 3027 O O . LYS B 1 25 ? 15.844 -30.969 -38.125 1 33.62 25 LYS B O 1
ATOM 3032 N N . LYS B 1 26 ? 16.672 -31.625 -36.281 1 35.22 26 LYS B N 1
ATOM 3033 C CA . LYS B 1 26 ? 16.5 -32.938 -36.906 1 35.22 26 LYS B CA 1
ATOM 3034 C C . LYS B 1 26 ? 15.031 -33.312 -36.969 1 35.22 26 LYS B C 1
ATOM 3036 O O . LYS B 1 26 ? 14.32 -33.281 -35.969 1 35.22 26 LYS B O 1
ATOM 3041 N N . SER B 1 27 ? 14.523 -33.25 -38.062 1 34.81 27 SER B N 1
ATOM 3042 C CA . SER B 1 27 ? 13.242 -33.844 -38.406 1 34.81 27 SER B CA 1
ATOM 3043 C C . SER B 1 27 ? 13.07 -35.188 -37.75 1 34.81 27 SER B C 1
ATOM 3045 O O . SER B 1 27 ? 13.406 -36.219 -38.344 1 34.81 27 SER B O 1
ATOM 3047 N N . VAL B 1 28 ? 13.531 -35.281 -36.531 1 38.91 28 VAL B N 1
ATOM 3048 C CA . VAL B 1 28 ? 13.18 -36.562 -35.938 1 38.91 28 VAL B CA 1
ATOM 3049 C C . VAL B 1 28 ? 11.703 -36.844 -36.188 1 38.91 28 VAL B C 1
ATOM 3051 O O . VAL B 1 28 ? 10.852 -35.969 -36.031 1 38.91 28 VAL B O 1
ATOM 3054 N N . ASN B 1 29 ? 11.391 -37.844 -36.812 1 38.56 29 ASN B N 1
ATOM 3055 C CA . ASN B 1 29 ? 10.094 -38.375 -37.25 1 38.56 29 ASN B CA 1
ATOM 3056 C C . ASN B 1 29 ? 9.07 -38.281 -36.125 1 38.56 29 ASN B C 1
ATOM 3058 O O . ASN B 1 29 ? 9.258 -38.844 -35.062 1 38.56 29 ASN B O 1
ATOM 3062 N N . LYS B 1 30 ? 8.242 -37.312 -36.125 1 47.16 30 LYS B N 1
ATOM 3063 C CA . LYS B 1 30 ? 7.086 -37.062 -35.25 1 47.16 30 LYS B CA 1
ATOM 3064 C C . LYS B 1 30 ? 6.539 -38.406 -34.688 1 47.16 30 LYS B C 1
ATOM 3066 O O . LYS B 1 30 ? 6.062 -38.438 -33.562 1 47.16 30 LYS B O 1
ATOM 3071 N N . ASN B 1 31 ? 6.629 -39.312 -35.531 1 46.31 31 ASN B N 1
ATOM 3072 C CA . ASN B 1 31 ? 6.066 -40.625 -35.219 1 46.31 31 ASN B CA 1
ATOM 3073 C C . ASN B 1 31 ? 6.926 -41.375 -34.188 1 46.31 31 ASN B C 1
ATOM 3075 O O . ASN B 1 31 ? 6.402 -42.094 -33.344 1 46.31 31 ASN B O 1
ATOM 3079 N N . GLN B 1 32 ? 8.219 -41.375 -34.25 1 46.78 32 GLN B N 1
ATOM 3080 C CA . GLN B 1 32 ? 9.117 -42.094 -33.375 1 46.78 32 GLN B CA 1
ATOM 3081 C C . GLN B 1 32 ? 9.133 -41.5 -31.969 1 46.78 32 GLN B C 1
ATOM 3083 O O . GLN B 1 32 ? 9.211 -42.25 -30.984 1 46.78 32 GLN B O 1
ATOM 3088 N N . ASN B 1 33 ? 9.023 -40.312 -31.797 1 47.31 33 ASN B N 1
ATOM 3089 C CA . ASN B 1 33 ? 9.078 -39.625 -30.516 1 47.31 33 ASN B CA 1
ATOM 3090 C C . ASN B 1 33 ? 7.816 -39.844 -29.688 1 47.31 33 ASN B C 1
ATOM 3092 O O . ASN B 1 33 ? 7.875 -39.906 -28.469 1 47.31 33 ASN B O 1
ATOM 3096 N N . LYS B 1 34 ? 6.672 -40.031 -30.328 1 53.94 34 LYS B N 1
ATOM 3097 C CA . LYS B 1 34 ? 5.43 -40.375 -29.641 1 53.94 34 LYS B CA 1
ATOM 3098 C C . LYS B 1 34 ? 5.566 -41.688 -28.875 1 53.94 34 LYS B C 1
ATOM 3100 O O . LYS B 1 34 ? 5.109 -41.781 -27.734 1 53.94 34 LYS B O 1
ATOM 3105 N N . LYS B 1 35 ? 6.215 -42.562 -29.531 1 54.69 35 LYS B N 1
ATOM 3106 C CA . LYS B 1 35 ? 6.352 -43.906 -28.953 1 54.69 35 LYS B CA 1
ATOM 3107 C C . LYS B 1 35 ? 7.207 -43.875 -27.688 1 54.69 35 LYS B C 1
ATOM 3109 O O . LYS B 1 35 ? 6.953 -44.625 -26.75 1 54.69 35 LYS B O 1
ATOM 3114 N N . TYR B 1 36 ? 8.086 -42.938 -27.672 1 55.38 36 TYR B N 1
ATOM 3115 C CA . TYR B 1 36 ? 9.117 -42.969 -26.641 1 55.38 36 TYR B CA 1
ATOM 3116 C C . TYR B 1 36 ? 8.539 -42.625 -25.281 1 55.38 36 TYR B C 1
ATOM 3118 O O . TYR B 1 36 ? 8.82 -43.312 -24.281 1 55.38 36 TYR B O 1
ATOM 3126 N N . TYR B 1 37 ? 7.598 -41.75 -25.156 1 72.81 37 TYR B N 1
ATOM 3127 C CA . TYR B 1 37 ? 7.125 -41.406 -23.812 1 72.81 37 TYR B CA 1
ATOM 3128 C C . TYR B 1 37 ? 6.008 -42.344 -23.375 1 72.81 37 TYR B C 1
ATOM 3130 O O . TYR B 1 37 ? 5.684 -42.406 -22.188 1 72.81 37 TYR B O 1
ATOM 3138 N N . GLU B 1 38 ? 5.598 -43.219 -24.344 1 76.31 38 GLU B N 1
ATOM 3139 C CA . GLU B 1 38 ? 4.441 -44.062 -24.062 1 76.31 38 GLU B CA 1
ATOM 3140 C C . GLU B 1 38 ? 4.785 -45.156 -23.062 1 76.31 38 GLU B C 1
ATOM 3142 O O . GLU B 1 38 ? 3.896 -45.719 -22.438 1 76.31 38 GLU B O 1
ATOM 3147 N N . GLN B 1 39 ? 6.023 -45.344 -22.984 1 79 39 GLN B N 1
ATOM 3148 C CA . GLN B 1 39 ? 6.418 -46.344 -22.016 1 79 39 GLN B CA 1
ATOM 3149 C C . GLN B 1 39 ? 6.277 -45.844 -20.594 1 79 39 GLN B C 1
ATOM 3151 O O . GLN B 1 39 ? 6.152 -46.625 -19.656 1 79 39 GLN B O 1
ATOM 3156 N N . TRP B 1 40 ? 6.301 -44.562 -20.453 1 85.94 40 TRP B N 1
ATOM 3157 C CA . TRP B 1 40 ? 6.336 -44.031 -19.109 1 85.94 40 TRP B CA 1
ATOM 3158 C C . TRP B 1 40 ? 5.043 -43.281 -18.781 1 85.94 40 TRP B C 1
ATOM 3160 O O . TRP B 1 40 ? 4.699 -43.094 -17.609 1 85.94 40 TRP B O 1
ATOM 3170 N N . LEU B 1 41 ? 4.273 -42.875 -19.75 1 89.44 41 LEU B N 1
ATOM 3171 C CA . LEU B 1 41 ? 3.107 -42.031 -19.562 1 89.44 41 LEU B CA 1
ATOM 3172 C C . LEU B 1 41 ? 1.83 -42.75 -19.984 1 89.44 41 LEU B C 1
ATOM 3174 O O . LEU B 1 41 ? 1.828 -43.469 -20.969 1 89.44 41 LEU B O 1
ATOM 3178 N N . GLU B 1 42 ? 0.758 -42.438 -19.234 1 86.5 42 GLU B N 1
ATOM 3179 C CA . GLU B 1 42 ? -0.546 -43 -19.594 1 86.5 42 GLU B CA 1
ATOM 3180 C C . GLU B 1 42 ? -1.062 -42.406 -20.906 1 86.5 42 GLU B C 1
ATOM 3182 O O . GLU B 1 42 ? -0.87 -41.219 -21.172 1 86.5 42 GLU B O 1
ATOM 3187 N N . PRO B 1 43 ? -1.668 -43.312 -21.641 1 75.19 43 PRO B N 1
ATOM 3188 C CA . PRO B 1 43 ? -2.352 -42.75 -22.812 1 75.19 43 PRO B CA 1
ATOM 3189 C C . PRO B 1 43 ? -3.514 -41.844 -22.438 1 75.19 43 PRO B C 1
ATOM 3191 O O . PRO B 1 43 ? -4.207 -42.094 -21.453 1 75.19 43 PRO B O 1
ATOM 3194 N N . LEU B 1 44 ? -3.59 -40.719 -23.016 1 74.94 44 LEU B N 1
ATOM 3195 C CA . LEU B 1 44 ? -4.68 -39.781 -22.75 1 74.94 44 LEU B CA 1
ATOM 3196 C C . LEU B 1 44 ? -5.555 -39.594 -23.984 1 74.94 44 LEU B C 1
ATOM 3198 O O . LEU B 1 44 ? -5.082 -39.75 -25.109 1 74.94 44 LEU B O 1
ATOM 3202 N N . ASP B 1 45 ? -6.785 -39.469 -23.75 1 68.12 45 ASP B N 1
ATOM 3203 C CA . ASP B 1 45 ? -7.801 -39.406 -24.797 1 68.12 45 ASP B CA 1
ATOM 3204 C C . ASP B 1 45 ? -7.621 -38.125 -25.641 1 68.12 45 ASP B C 1
ATOM 3206 O O . ASP B 1 45 ? -8.023 -38.094 -26.812 1 68.12 45 ASP B O 1
ATOM 3210 N N . SER B 1 46 ? -7.125 -37.188 -25.047 1 73.12 46 SER B N 1
ATOM 3211 C CA . SER B 1 46 ? -7.02 -35.938 -25.766 1 73.12 46 SER B CA 1
ATOM 3212 C C . SER B 1 46 ? -5.582 -35.656 -26.203 1 73.12 46 SER B C 1
ATOM 3214 O O . SER B 1 46 ? -4.645 -36.25 -25.656 1 73.12 46 SER B O 1
ATOM 3216 N N . VAL B 1 47 ? -5.527 -34.938 -27.219 1 73.38 47 VAL B N 1
ATOM 3217 C CA . VAL B 1 47 ? -4.223 -34.562 -27.75 1 73.38 47 VAL B CA 1
ATOM 3218 C C . VAL B 1 47 ? -3.475 -33.719 -26.719 1 73.38 47 VAL B C 1
ATOM 3220 O O . VAL B 1 47 ? -4.039 -32.781 -26.141 1 73.38 47 VAL B O 1
ATOM 3223 N N . ARG B 1 48 ? -2.275 -34.25 -26.422 1 86.31 48 ARG B N 1
ATOM 3224 C CA . ARG B 1 48 ? -1.363 -33.5 -25.562 1 86.31 48 ARG B CA 1
ATOM 3225 C C . ARG B 1 48 ? -0.129 -33.031 -26.328 1 86.31 48 ARG B C 1
ATOM 3227 O O . ARG B 1 48 ? 0.193 -33.594 -27.375 1 86.31 48 ARG B O 1
ATOM 3234 N N . GLU B 1 49 ? 0.451 -32 -25.844 1 88.81 49 GLU B N 1
ATOM 3235 C CA . GLU B 1 49 ? 1.768 -31.609 -26.344 1 88.81 49 GLU B CA 1
ATOM 3236 C C . GLU B 1 49 ? 2.82 -32.656 -25.969 1 88.81 49 GLU B C 1
ATOM 3238 O O . GLU B 1 49 ? 2.688 -33.344 -24.969 1 88.81 49 GLU B O 1
ATOM 3243 N N . MET B 1 50 ? 3.781 -32.719 -26.797 1 88.69 50 MET B N 1
ATOM 3244 C CA . MET B 1 50 ? 4.902 -33.562 -26.453 1 88.69 50 MET B CA 1
ATOM 3245 C C . MET B 1 50 ? 5.645 -33.062 -25.234 1 88.69 50 MET B C 1
ATOM 3247 O O . MET B 1 50 ? 5.906 -31.844 -25.125 1 88.69 50 MET B O 1
ATOM 3251 N N . PRO B 1 51 ? 5.914 -33.969 -24.344 1 92.12 51 PRO B N 1
ATOM 3252 C CA . PRO B 1 51 ? 6.715 -33.531 -23.203 1 92.12 51 PRO B CA 1
ATOM 3253 C C . PRO B 1 51 ? 8.039 -32.906 -23.625 1 92.12 51 PRO B C 1
ATOM 3255 O O . PRO B 1 51 ? 8.672 -33.344 -24.578 1 92.12 51 PRO B O 1
ATOM 3258 N N . GLU B 1 52 ? 8.375 -31.875 -22.938 1 91.12 52 GLU B N 1
ATOM 3259 C CA . GLU B 1 52 ? 9.594 -31.141 -23.281 1 91.12 52 GLU B CA 1
ATOM 3260 C C . GLU B 1 52 ? 10.836 -31.969 -22.969 1 91.12 52 GLU B C 1
ATOM 3262 O O . GLU B 1 52 ? 11.836 -31.891 -23.688 1 91.12 52 GLU B O 1
ATOM 3267 N N . PHE B 1 53 ? 10.805 -32.75 -21.891 1 94.19 53 PHE B N 1
ATOM 3268 C CA . PHE B 1 53 ? 11.906 -33.594 -21.469 1 94.19 53 PHE B CA 1
ATOM 3269 C C . PHE B 1 53 ? 11.43 -35.031 -21.234 1 94.19 53 PHE B C 1
ATOM 3271 O O . PHE B 1 53 ? 10.242 -35.281 -21.016 1 94.19 53 PHE B O 1
ATOM 3278 N N . ASP B 1 54 ? 12.367 -35.938 -21.234 1 91.69 54 ASP B N 1
ATOM 3279 C CA . ASP B 1 54 ? 12.016 -37.344 -21.094 1 91.69 54 ASP B CA 1
ATOM 3280 C C . ASP B 1 54 ? 12.219 -37.844 -19.656 1 91.69 54 ASP B C 1
ATOM 3282 O O . ASP B 1 54 ? 12.055 -39.031 -19.375 1 91.69 54 ASP B O 1
ATOM 3286 N N . ARG B 1 55 ? 12.664 -36.938 -18.812 1 96.44 55 ARG B N 1
ATOM 3287 C CA . ARG B 1 55 ? 12.648 -37.156 -17.375 1 96.44 55 ARG B CA 1
ATOM 3288 C C . ARG B 1 55 ? 11.531 -36.375 -16.703 1 96.44 55 ARG B C 1
ATOM 3290 O O . ARG B 1 55 ? 11.078 -35.375 -17.234 1 96.44 55 ARG B O 1
ATOM 3297 N N . PHE B 1 56 ? 11.156 -36.906 -15.547 1 97.69 56 PHE B N 1
ATOM 3298 C CA . PHE B 1 56 ? 9.906 -36.375 -15.016 1 97.69 56 PHE B CA 1
ATOM 3299 C C . PHE B 1 56 ? 10.086 -35.906 -13.578 1 97.69 56 PHE B C 1
ATOM 3301 O O . PHE B 1 56 ? 10.969 -36.375 -12.867 1 97.69 56 PHE B O 1
ATOM 3308 N N . ILE B 1 57 ? 9.281 -34.969 -13.148 1 98.31 57 ILE B N 1
ATOM 3309 C CA . ILE B 1 57 ? 9.227 -34.469 -11.781 1 98.31 57 ILE B CA 1
ATOM 3310 C C . ILE B 1 57 ? 7.773 -34.375 -11.32 1 98.31 57 ILE B C 1
ATOM 3312 O O . ILE B 1 57 ? 6.891 -34 -12.094 1 98.31 57 ILE B O 1
ATOM 3316 N N . TYR B 1 58 ? 7.523 -34.781 -10.102 1 97.62 58 TYR B N 1
ATOM 3317 C CA . TYR B 1 58 ? 6.141 -34.75 -9.641 1 97.62 58 TYR B CA 1
ATOM 3318 C C . TYR B 1 58 ? 6.074 -34.75 -8.117 1 97.62 58 TYR B C 1
ATOM 3320 O O . TYR B 1 58 ? 7.082 -35 -7.449 1 97.62 58 TYR B O 1
ATOM 3328 N N . THR B 1 59 ? 5.004 -34.281 -7.586 1 96.62 59 THR B N 1
ATOM 3329 C CA . THR B 1 59 ? 4.523 -34.562 -6.234 1 96.62 59 THR B CA 1
ATOM 3330 C C . THR B 1 59 ? 3.254 -35.406 -6.273 1 96.62 59 THR B C 1
ATOM 3332 O O . THR B 1 59 ? 2.697 -35.656 -7.348 1 96.62 59 THR B O 1
ATOM 3335 N N . ARG B 1 60 ? 2.885 -35.875 -5.105 1 94 60 ARG B N 1
ATOM 3336 C CA . ARG B 1 60 ? 1.678 -36.688 -5.055 1 94 60 ARG B CA 1
ATOM 3337 C C . ARG B 1 60 ? 0.661 -36.094 -4.082 1 94 60 ARG B C 1
ATOM 3339 O O . ARG B 1 60 ? 1.002 -35.781 -2.941 1 94 60 ARG B O 1
ATOM 3346 N N . THR B 1 61 ? -0.488 -35.875 -4.535 1 91.5 61 THR B N 1
ATOM 3347 C CA . THR B 1 61 ? -1.598 -35.469 -3.682 1 91.5 61 THR B CA 1
ATOM 3348 C C . THR B 1 61 ? -2.924 -36 -4.242 1 91.5 61 THR B C 1
ATOM 3350 O O . THR B 1 61 ? -3.074 -36.125 -5.457 1 91.5 61 THR B O 1
ATOM 3353 N N . MET B 1 62 ? -3.854 -36.25 -3.322 1 82.31 62 MET B N 1
ATOM 3354 C CA . MET B 1 62 ? -5.168 -36.719 -3.732 1 82.31 62 MET B CA 1
ATOM 3355 C C . MET B 1 62 ? -6.211 -35.625 -3.629 1 82.31 62 MET B C 1
ATOM 3357 O O . MET B 1 62 ? -7.379 -35.812 -3.955 1 82.31 62 MET B O 1
ATOM 3361 N N . GLY B 1 63 ? -5.805 -34.469 -3.188 1 87.31 63 GLY B N 1
ATOM 3362 C CA . GLY B 1 63 ? -6.766 -33.406 -2.979 1 87.31 63 GLY B CA 1
ATOM 3363 C C . GLY B 1 63 ? -6.289 -32.062 -3.504 1 87.31 63 GLY B C 1
ATOM 3364 O O . GLY B 1 63 ? -5.383 -32 -4.34 1 87.31 63 GLY B O 1
ATOM 3365 N N . GLY B 1 64 ? -7.195 -31.047 -3.234 1 89.5 64 GLY B N 1
ATOM 3366 C CA . GLY B 1 64 ? -6.906 -29.688 -3.648 1 89.5 64 GLY B CA 1
ATOM 3367 C C . GLY B 1 64 ? -7.781 -29.219 -4.789 1 89.5 64 GLY B C 1
ATOM 3368 O O . GLY B 1 64 ? -8.008 -29.938 -5.758 1 89.5 64 GLY B O 1
ATOM 3369 N N . GLY B 1 65 ? -8.242 -28.016 -4.66 1 91.44 65 GLY B N 1
ATOM 3370 C CA . GLY B 1 65 ? -9.055 -27.406 -5.703 1 91.44 65 GLY B CA 1
ATOM 3371 C C . GLY B 1 65 ? -8.242 -26.875 -6.863 1 91.44 65 GLY B C 1
ATOM 3372 O O . GLY B 1 65 ? -7.055 -27.188 -6.992 1 91.44 65 GLY B O 1
ATOM 3373 N N . LEU B 1 66 ? -8.859 -26.234 -7.766 1 95.69 66 LEU B N 1
ATOM 3374 C CA . LEU B 1 66 ? -8.25 -25.719 -8.984 1 95.69 66 LEU B CA 1
ATOM 3375 C C . LEU B 1 66 ? -7.039 -24.859 -8.664 1 95.69 66 LEU B C 1
ATOM 3377 O O . LEU B 1 66 ? -5.969 -25.016 -9.258 1 95.69 66 LEU B O 1
ATOM 3381 N N . GLY B 1 67 ? -7.156 -23.969 -7.715 1 96.25 67 GLY B N 1
ATOM 3382 C CA . GLY B 1 67 ? -6.055 -23.094 -7.328 1 96.25 67 GLY B CA 1
ATOM 3383 C C . GLY B 1 67 ? -4.828 -23.859 -6.867 1 96.25 67 GLY B C 1
ATOM 3384 O O . GLY B 1 67 ? -3.703 -23.531 -7.234 1 96.25 67 GLY B O 1
ATOM 3385 N N . ASN B 1 68 ? -5.051 -24.859 -6.141 1 95.44 68 ASN B N 1
ATOM 3386 C CA . ASN B 1 68 ? -3.957 -25.703 -5.66 1 95.44 68 ASN B CA 1
ATOM 3387 C C . ASN B 1 68 ? -3.244 -26.406 -6.812 1 95.44 68 ASN B C 1
ATOM 3389 O O . ASN B 1 68 ? -2.014 -26.438 -6.855 1 95.44 68 ASN B O 1
ATOM 3393 N N . GLN B 1 69 ? -4.035 -26.906 -7.695 1 96.44 69 GLN B N 1
ATOM 3394 C CA . GLN B 1 69 ? -3.457 -27.625 -8.82 1 96.44 69 GLN B CA 1
ATOM 3395 C C . GLN B 1 69 ? -2.646 -26.688 -9.719 1 96.44 69 GLN B C 1
ATOM 3397 O O . GLN B 1 69 ? -1.621 -27.094 -10.273 1 96.44 69 GLN B O 1
ATOM 3402 N N . MET B 1 70 ? -3.113 -25.484 -9.844 1 98 70 MET B N 1
ATOM 3403 C CA . MET B 1 70 ? -2.389 -24.484 -10.633 1 98 70 MET B CA 1
ATOM 3404 C C . MET B 1 70 ? -1.05 -24.141 -9.984 1 98 70 MET B C 1
ATOM 3406 O O . MET B 1 70 ? -0.023 -24.094 -10.664 1 98 70 MET B O 1
ATOM 3410 N N . TYR B 1 71 ? -1 -23.953 -8.688 1 97.69 71 TYR B N 1
ATOM 3411 C CA . TYR B 1 71 ? 0.247 -23.719 -7.965 1 97.69 71 TYR B CA 1
ATOM 3412 C C . TYR B 1 71 ? 1.204 -24.906 -8.141 1 97.69 71 TYR B C 1
ATOM 3414 O O . TYR B 1 71 ? 2.383 -24.703 -8.445 1 97.69 71 TYR B O 1
ATOM 3422 N N . ARG B 1 72 ? 0.634 -26.047 -7.945 1 97.12 72 ARG B N 1
ATOM 3423 C CA . ARG B 1 72 ? 1.429 -27.266 -8.047 1 97.12 72 ARG B CA 1
ATOM 3424 C C . ARG B 1 72 ? 2.096 -27.375 -9.414 1 97.12 72 ARG B C 1
ATOM 3426 O O . ARG B 1 72 ? 3.314 -27.531 -9.5 1 97.12 72 ARG B O 1
ATOM 3433 N N . PHE B 1 73 ? 1.326 -27.203 -10.43 1 97.94 73 PHE B N 1
ATOM 3434 C CA . PHE B 1 73 ? 1.865 -27.328 -11.773 1 97.94 73 PHE B CA 1
ATOM 3435 C C . PHE B 1 73 ? 2.893 -26.25 -12.062 1 97.94 73 PHE B C 1
ATOM 3437 O O . PHE B 1 73 ? 3.988 -26.531 -12.547 1 97.94 73 PHE B O 1
ATOM 3444 N N . ALA B 1 74 ? 2.543 -24.953 -11.781 1 98.5 74 ALA B N 1
ATOM 3445 C CA . ALA B 1 74 ? 3.43 -23.844 -12.07 1 98.5 74 ALA B CA 1
ATOM 3446 C C . ALA B 1 74 ? 4.781 -24.016 -11.383 1 98.5 74 ALA B C 1
ATOM 3448 O O . ALA B 1 74 ? 5.828 -23.766 -11.984 1 98.5 74 ALA B O 1
ATOM 3449 N N . SER B 1 75 ? 4.742 -24.453 -10.188 1 97.94 75 SER B N 1
ATOM 3450 C CA . SER B 1 75 ? 5.973 -24.656 -9.43 1 97.94 75 SER B CA 1
ATOM 3451 C C . SER B 1 75 ? 6.793 -25.812 -10 1 97.94 75 SER B C 1
ATOM 3453 O O . SER B 1 75 ? 8 -25.672 -10.203 1 97.94 75 SER B O 1
ATOM 3455 N N . LEU B 1 76 ? 6.121 -26.875 -10.297 1 98.12 76 LEU B N 1
ATOM 3456 C CA . LEU B 1 76 ? 6.816 -28.016 -10.883 1 98.12 76 LEU B CA 1
ATOM 3457 C C . LEU B 1 76 ? 7.363 -27.688 -12.266 1 98.12 76 LEU B C 1
ATOM 3459 O O . LEU B 1 76 ? 8.43 -28.172 -12.648 1 98.12 76 L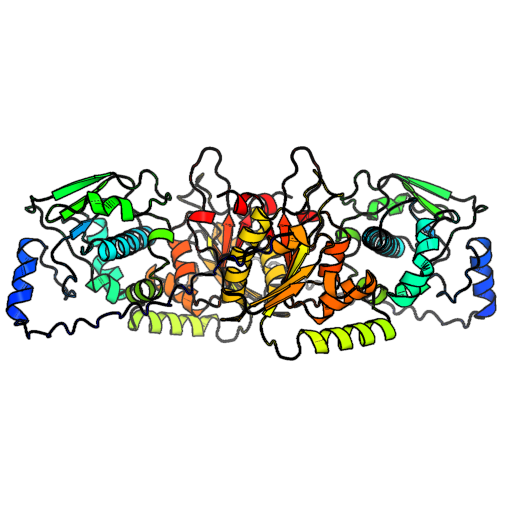EU B O 1
ATOM 3463 N N . TYR B 1 77 ? 6.578 -26.938 -12.969 1 98.5 77 TYR B N 1
ATOM 3464 C CA . TYR B 1 77 ? 7.031 -26.5 -14.281 1 98.5 77 TYR B CA 1
ATOM 3465 C C . TYR B 1 77 ? 8.336 -25.719 -14.18 1 98.5 77 TYR B C 1
ATOM 3467 O O . TYR B 1 77 ? 9.305 -26 -14.891 1 98.5 77 TYR B O 1
ATOM 3475 N N . ALA B 1 78 ? 8.398 -24.781 -13.305 1 98.5 78 ALA B N 1
ATOM 3476 C CA . ALA B 1 78 ? 9.594 -23.953 -13.133 1 98.5 78 ALA B CA 1
ATOM 3477 C C . ALA B 1 78 ? 10.766 -24.797 -12.648 1 98.5 78 ALA B C 1
ATOM 3479 O O . ALA B 1 78 ? 11.883 -24.672 -13.164 1 98.5 78 ALA B O 1
ATOM 3480 N N . MET B 1 79 ? 10.516 -25.594 -11.711 1 98.06 79 MET B N 1
ATOM 3481 C CA . MET B 1 79 ? 11.57 -26.484 -11.227 1 98.06 79 MET B CA 1
ATOM 3482 C C . MET B 1 79 ? 12.031 -27.438 -12.328 1 98.06 79 MET B C 1
ATOM 3484 O O . MET B 1 79 ? 13.227 -27.734 -12.438 1 98.06 79 MET B O 1
ATOM 3488 N N . GLY B 1 80 ? 11.039 -27.891 -13.047 1 98.38 80 GLY B N 1
ATOM 3489 C CA . GLY B 1 80 ? 11.352 -28.781 -14.156 1 98.38 80 GLY B CA 1
ATOM 3490 C C . GLY B 1 80 ? 12.266 -28.141 -15.188 1 98.38 80 GLY B C 1
ATOM 3491 O O . GLY B 1 80 ? 13.172 -28.781 -15.703 1 98.38 80 GLY B O 1
ATOM 3492 N N . LYS B 1 81 ? 12.016 -26.938 -15.469 1 98.12 81 LYS B N 1
ATOM 3493 C CA . LYS B 1 81 ? 12.875 -26.219 -16.406 1 98.12 81 LYS B CA 1
ATOM 3494 C C . LYS B 1 81 ? 14.312 -26.156 -15.891 1 98.12 81 LYS B C 1
ATOM 3496 O O . LYS B 1 81 ? 15.258 -26.297 -16.672 1 98.12 81 LYS B O 1
ATOM 3501 N N . LEU B 1 82 ? 14.453 -25.953 -14.641 1 97.5 82 LEU B N 1
ATOM 3502 C CA . LEU B 1 82 ? 15.766 -25.906 -14.016 1 97.5 82 LEU B CA 1
ATOM 3503 C C . LEU B 1 82 ? 16.453 -27.266 -14.094 1 97.5 82 LEU B C 1
ATOM 3505 O O . LEU B 1 82 ? 17.672 -27.328 -14.328 1 97.5 82 LEU B O 1
ATOM 3509 N N . LEU B 1 83 ? 15.742 -28.328 -14.031 1 98.38 83 LEU B N 1
ATOM 3510 C CA . LEU B 1 83 ? 16.281 -29.672 -13.859 1 98.38 83 LEU B CA 1
ATOM 3511 C C . LEU B 1 83 ? 16.203 -30.453 -15.164 1 98.38 83 LEU B C 1
ATOM 3513 O O . LEU B 1 83 ? 16.656 -31.609 -15.227 1 98.38 83 LEU B O 1
ATOM 3517 N N . ASN B 1 84 ? 15.641 -29.891 -16.172 1 97.81 84 ASN B N 1
ATOM 3518 C CA . ASN B 1 84 ? 15.359 -30.578 -17.438 1 97.81 84 ASN B CA 1
ATOM 3519 C C . ASN B 1 84 ? 14.422 -31.766 -17.219 1 97.81 84 ASN B C 1
ATOM 3521 O O . ASN B 1 84 ? 14.719 -32.875 -17.656 1 97.81 84 ASN B O 1
ATOM 3525 N N . ARG B 1 85 ? 13.266 -31.453 -16.609 1 98.06 85 ARG B N 1
ATOM 3526 C CA . ARG B 1 85 ? 12.258 -32.469 -16.344 1 98.06 85 ARG B CA 1
ATOM 3527 C C . ARG B 1 85 ? 10.859 -31.953 -16.688 1 98.06 85 ARG B C 1
ATOM 3529 O O . ARG B 1 85 ? 10.562 -30.781 -16.516 1 98.06 85 ARG B O 1
ATOM 3536 N N . THR B 1 86 ? 10.062 -32.875 -17.141 1 97.5 86 THR B N 1
ATOM 3537 C CA . THR B 1 86 ? 8.664 -32.562 -17.438 1 97.5 86 THR B CA 1
ATOM 3538 C C . THR B 1 86 ? 7.781 -32.875 -16.234 1 97.5 86 THR B C 1
ATOM 3540 O O . THR B 1 86 ? 7.852 -33.938 -15.664 1 97.5 86 THR B O 1
ATOM 3543 N N . PRO B 1 87 ? 6.996 -31.875 -15.812 1 97.81 87 PRO B N 1
ATOM 3544 C CA . PRO B 1 87 ? 6.047 -32.188 -14.742 1 97.81 87 PRO B CA 1
ATOM 3545 C C . PRO B 1 87 ? 5.023 -33.25 -15.148 1 97.81 87 PRO B C 1
ATOM 3547 O O . PRO B 1 87 ? 4.551 -33.25 -16.281 1 97.81 87 PRO B O 1
ATOM 3550 N N . VAL B 1 88 ? 4.742 -34.156 -14.234 1 96.44 88 VAL B N 1
ATOM 3551 C CA . VAL B 1 88 ? 3.732 -35.156 -14.484 1 96.44 88 VAL B CA 1
ATOM 3552 C C . VAL B 1 88 ? 2.914 -35.406 -13.211 1 96.44 88 VAL B C 1
ATOM 3554 O O . VAL B 1 88 ? 3.287 -34.969 -12.133 1 96.44 88 VAL B O 1
ATOM 3557 N N . TYR B 1 89 ? 1.811 -36 -13.352 1 95.62 89 TYR B N 1
ATOM 3558 C CA . TYR B 1 89 ? 0.996 -36.531 -12.258 1 95.62 89 TYR B CA 1
ATOM 3559 C C . TYR B 1 89 ? 1.063 -38.031 -12.203 1 95.62 89 TYR B C 1
ATOM 3561 O O . TYR B 1 89 ? 1.575 -38.688 -13.125 1 95.62 89 TYR B O 1
ATOM 3569 N N . VAL B 1 90 ? 0.595 -38.562 -11.102 1 93.62 90 VAL B N 1
ATOM 3570 C CA . VAL B 1 90 ? 0.639 -40.031 -10.984 1 93.62 90 VAL B CA 1
ATOM 3571 C C . VAL B 1 90 ? -0.691 -40.625 -11.445 1 93.62 90 VAL B C 1
ATOM 3573 O O . VAL B 1 90 ? -1.746 -40 -11.273 1 93.62 90 VAL B O 1
ATOM 3576 N N . HIS B 1 91 ? -0.694 -41.812 -11.883 1 89.94 91 HIS B N 1
ATOM 3577 C CA . HIS B 1 91 ? -1.799 -42.5 -12.562 1 89.94 91 HIS B CA 1
ATOM 3578 C C . HIS B 1 91 ? -3.041 -42.531 -11.68 1 89.94 91 HIS B C 1
ATOM 3580 O O . HIS B 1 91 ? -4.168 -42.5 -12.18 1 89.94 91 HIS B O 1
ATOM 3586 N N . ASP B 1 92 ? -2.891 -42.5 -10.422 1 90.25 92 ASP B N 1
ATOM 3587 C CA . ASP B 1 92 ? -4.043 -42.75 -9.555 1 90.25 92 ASP B CA 1
ATOM 3588 C C . ASP B 1 92 ? -4.539 -41.438 -8.922 1 90.25 92 ASP B C 1
ATOM 3590 O O . ASP B 1 92 ? -5.355 -41.469 -7.996 1 90.25 92 ASP B O 1
ATOM 3594 N N . GLU B 1 93 ? -4.105 -40.375 -9.352 1 91.88 93 GLU B N 1
ATOM 3595 C CA . GLU B 1 93 ? -4.586 -39.094 -8.82 1 91.88 93 GLU B CA 1
ATOM 3596 C C . GLU B 1 93 ? -5.961 -38.75 -9.375 1 91.88 93 GLU B C 1
ATOM 3598 O O . GLU B 1 93 ? -6.07 -38.125 -10.43 1 91.88 93 GLU B O 1
ATOM 3603 N N . SER B 1 94 ? -6.918 -39 -8.656 1 88.62 94 SER B N 1
ATOM 3604 C CA . SER B 1 94 ? -8.312 -38.906 -9.086 1 88.62 94 SER B CA 1
ATOM 3605 C C . SER B 1 94 ? -8.727 -37.469 -9.312 1 88.62 94 SER B C 1
ATOM 3607 O O . SER B 1 94 ? -9.492 -37.156 -10.234 1 88.62 94 SER B O 1
ATOM 3609 N N . THR B 1 95 ? -8.203 -36.594 -8.547 1 91.12 95 THR B N 1
ATOM 3610 C CA . THR B 1 95 ? -8.594 -35.188 -8.648 1 91.12 95 THR B CA 1
ATOM 3611 C C . THR B 1 95 ? -8.266 -34.625 -10.039 1 91.12 95 THR B C 1
ATOM 3613 O O . THR B 1 95 ? -9.102 -33.969 -10.664 1 91.12 95 THR B O 1
ATOM 3616 N N . MET B 1 96 ? -7.113 -34.938 -10.562 1 90.81 96 MET B N 1
ATOM 3617 C CA . MET B 1 96 ? -6.695 -34.438 -11.859 1 90.81 96 MET B CA 1
ATOM 3618 C C . MET B 1 96 ? -7.504 -35.062 -12.992 1 90.81 96 MET B C 1
ATOM 3620 O O . MET B 1 96 ? -7.812 -34.406 -13.984 1 90.81 96 MET B O 1
ATOM 3624 N N . HIS B 1 97 ? -7.852 -36.25 -12.758 1 89.31 97 HIS B N 1
ATOM 3625 C CA . HIS B 1 97 ? -8.719 -36.906 -13.742 1 89.31 97 HIS B CA 1
ATOM 3626 C C . HIS B 1 97 ? -10.102 -36.281 -13.758 1 89.31 97 HIS B C 1
ATOM 3628 O O . HIS B 1 97 ? -10.688 -36.062 -14.82 1 89.31 97 HIS B O 1
ATOM 3634 N N . GLN B 1 98 ? -10.547 -35.906 -12.641 1 90.88 98 GLN B N 1
ATOM 3635 C CA . GLN B 1 98 ? -11.898 -35.375 -12.477 1 90.88 98 GLN B CA 1
ATOM 3636 C C . GLN B 1 98 ? -12.023 -34 -13.117 1 90.88 98 GLN B C 1
ATOM 3638 O O . GLN B 1 98 ? -13.078 -33.656 -13.641 1 90.88 98 GLN B O 1
ATOM 3643 N N . ILE B 1 99 ? -10.93 -33.25 -13.094 1 93 99 ILE B N 1
ATOM 3644 C CA . ILE B 1 99 ? -11.062 -31.875 -13.555 1 93 99 ILE B CA 1
ATOM 3645 C C . ILE B 1 99 ? -10.531 -31.75 -14.984 1 93 99 ILE B C 1
ATOM 3647 O O . ILE B 1 99 ? -10.352 -30.641 -15.492 1 93 99 ILE B O 1
ATOM 3651 N N . ASP B 1 100 ? -10.289 -32.844 -15.648 1 91.44 100 ASP B N 1
ATOM 3652 C CA . ASP B 1 100 ? -9.695 -32.844 -16.984 1 91.44 100 ASP B CA 1
ATOM 3653 C C . ASP B 1 100 ? -10.516 -32.031 -17.969 1 91.44 100 ASP B C 1
ATOM 3655 O O . ASP B 1 100 ? -9.969 -31.156 -18.656 1 91.44 100 ASP B O 1
ATOM 3659 N N . LYS B 1 101 ? -11.797 -32.25 -18.031 1 92.25 101 LYS B N 1
ATOM 3660 C CA . LYS B 1 101 ? -12.672 -31.547 -18.953 1 92.25 101 LYS B CA 1
ATOM 3661 C C . LYS B 1 101 ? -12.711 -30.047 -18.609 1 92.25 101 LYS B C 1
ATOM 3663 O O . LYS B 1 101 ? -12.742 -29.203 -19.5 1 92.25 101 LYS B O 1
ATOM 3668 N N . GLU B 1 102 ? -12.734 -29.781 -17.375 1 95.69 102 GLU B N 1
ATOM 3669 C CA . GLU B 1 102 ? -12.703 -28.391 -16.906 1 95.69 102 GLU B CA 1
ATOM 3670 C C . GLU B 1 102 ? -11.438 -27.688 -17.375 1 95.69 102 GLU B C 1
ATOM 3672 O O . GLU B 1 102 ? -11.5 -26.562 -17.875 1 95.69 102 GLU B O 1
ATOM 3677 N N . LEU B 1 103 ? -10.352 -28.344 -17.312 1 96.38 103 LEU B N 1
ATOM 3678 C CA . LEU B 1 103 ? -9.07 -27.766 -17.703 1 96.38 103 LEU B CA 1
ATOM 3679 C C . LEU B 1 103 ? -9 -27.562 -19.219 1 96.38 103 LEU B C 1
ATOM 3681 O O . LEU B 1 103 ? -8.477 -26.547 -19.688 1 96.38 103 LEU B O 1
ATOM 3685 N N . ALA B 1 104 ? -9.516 -28.516 -19.922 1 95.94 104 ALA B N 1
ATOM 3686 C CA . ALA B 1 104 ? -9.531 -28.406 -21.375 1 95.94 104 ALA B CA 1
ATOM 3687 C C . ALA B 1 104 ? -10.289 -27.156 -21.828 1 95.94 104 ALA B C 1
ATOM 3689 O O . ALA B 1 104 ? -9.875 -26.5 -22.781 1 95.94 104 ALA B O 1
ATOM 3690 N N . TYR B 1 105 ? -11.305 -26.922 -21.125 1 96.81 105 TYR B N 1
ATOM 3691 C CA . TYR B 1 105 ? -12.148 -25.766 -21.453 1 96.81 105 TYR B CA 1
ATOM 3692 C C . TYR B 1 105 ? -11.531 -24.469 -20.953 1 96.81 105 TYR B C 1
ATOM 3694 O O . TYR B 1 105 ? -11.422 -23.5 -21.688 1 96.81 105 TYR B O 1
ATOM 3702 N N . ALA B 1 106 ? -11.031 -24.422 -19.75 1 98.19 106 ALA B N 1
ATOM 3703 C CA . ALA B 1 106 ? -10.578 -23.203 -19.094 1 98.19 106 ALA B CA 1
ATOM 3704 C C . ALA B 1 106 ? -9.18 -22.812 -19.547 1 98.19 106 ALA B C 1
ATOM 3706 O O . ALA B 1 106 ? -8.922 -21.641 -19.844 1 98.19 106 ALA B O 1
ATOM 3707 N N . PHE B 1 107 ? -8.32 -23.828 -19.609 1 98.38 107 PHE B N 1
ATOM 3708 C CA . PHE B 1 107 ? -6.906 -23.594 -19.875 1 98.38 107 PHE B CA 1
ATOM 3709 C C . PHE B 1 107 ? -6.371 -24.625 -20.859 1 98.38 107 PHE B C 1
ATOM 3711 O O . PHE B 1 107 ? -5.594 -25.5 -20.484 1 98.38 107 PHE B O 1
ATOM 3718 N N . PRO B 1 108 ? -6.59 -24.406 -22.141 1 97.5 108 PRO B N 1
ATOM 3719 C CA . PRO B 1 108 ? -6.188 -25.422 -23.125 1 97.5 108 PRO B CA 1
ATOM 3720 C C . PRO B 1 108 ? -4.68 -25.656 -23.141 1 97.5 108 PRO B C 1
ATOM 3722 O O . PRO B 1 108 ? -4.23 -26.797 -23.297 1 97.5 108 PRO B O 1
ATOM 3725 N N . ASN B 1 109 ? -3.85 -24.656 -22.969 1 97.12 109 ASN B N 1
ATOM 3726 C CA . ASN B 1 109 ? -2.4 -24.828 -22.938 1 97.12 109 ASN B CA 1
ATOM 3727 C C . ASN B 1 109 ? -1.965 -25.656 -21.719 1 97.12 109 ASN B C 1
ATOM 3729 O O . ASN B 1 109 ? -1.112 -26.531 -21.844 1 97.12 109 ASN B O 1
ATOM 3733 N N . PHE B 1 110 ? -2.588 -25.375 -20.625 1 97.75 110 PHE B N 1
ATOM 3734 C CA . PHE B 1 110 ? -2.312 -26.156 -19.422 1 97.75 110 PHE B CA 1
ATOM 3735 C C . PHE B 1 110 ? -2.725 -27.609 -19.609 1 97.75 110 PHE B C 1
ATOM 3737 O O . PHE B 1 110 ? -1.94 -28.516 -19.344 1 97.75 110 PHE B O 1
ATOM 3744 N N . HIS B 1 111 ? -3.873 -27.734 -20.094 1 96.62 111 HIS B N 1
ATOM 3745 C CA . HIS B 1 111 ? -4.422 -29.062 -20.328 1 96.62 111 HIS B CA 1
ATOM 3746 C C . HIS B 1 111 ? -3.504 -29.891 -21.219 1 96.62 111 HIS B C 1
ATOM 3748 O O . HIS B 1 111 ? -3.291 -31.078 -20.969 1 96.62 111 HIS B O 1
ATOM 3754 N N . SER B 1 112 ? -2.949 -29.297 -22.172 1 95.19 112 SER B N 1
ATOM 3755 C CA . SER B 1 112 ? -2.113 -30 -23.141 1 95.19 112 SER B CA 1
ATOM 3756 C C . SER B 1 112 ? -0.8 -30.453 -22.516 1 95.19 112 SER B C 1
ATOM 3758 O O . SER B 1 112 ? -0.069 -31.25 -23.109 1 95.19 112 SER B O 1
ATOM 3760 N N . LYS B 1 113 ? -0.533 -30.031 -21.297 1 95.44 113 LYS B N 1
ATOM 3761 C CA . LYS B 1 113 ? 0.741 -30.344 -20.656 1 95.44 113 LYS B CA 1
ATOM 3762 C C . LYS B 1 113 ? 0.545 -31.281 -19.469 1 95.44 113 LYS B C 1
ATOM 3764 O O . LYS B 1 113 ? 1.468 -31.5 -18.672 1 95.44 113 LYS B O 1
ATOM 3769 N N . ILE B 1 114 ? -0.594 -31.781 -19.359 1 94.56 114 ILE B N 1
ATOM 3770 C CA . ILE B 1 114 ? -0.887 -32.719 -18.266 1 94.56 114 ILE B CA 1
ATOM 3771 C C . ILE B 1 114 ? -0.593 -34.125 -18.719 1 94.56 114 ILE B C 1
ATOM 3773 O O . ILE B 1 114 ? -1.138 -34.594 -19.719 1 94.56 114 ILE B O 1
ATOM 3777 N N . TYR B 1 115 ? 0.262 -34.781 -17.953 1 94.19 115 TYR B N 1
ATOM 3778 C CA . TYR B 1 115 ? 0.621 -36.188 -18.172 1 94.19 115 TYR B CA 1
ATOM 3779 C C . TYR B 1 115 ? 0.474 -37 -16.891 1 94.19 115 TYR B C 1
ATOM 3781 O O . TYR B 1 115 ? 0.515 -36.438 -15.789 1 94.19 115 TYR B O 1
ATOM 3789 N N . PHE B 1 116 ? 0.31 -38.281 -17.109 1 94 116 PHE B N 1
ATOM 3790 C CA . PHE B 1 116 ? 0.246 -39.188 -15.969 1 94 116 PHE B CA 1
ATOM 3791 C C . PHE B 1 116 ? 1.313 -40.281 -16.078 1 94 116 PHE B C 1
ATOM 3793 O O . PHE B 1 116 ? 1.403 -40.969 -17.078 1 94 116 PHE B O 1
ATOM 3800 N N . LEU B 1 117 ? 2.088 -40.344 -15.047 1 94.06 117 LEU B N 1
ATOM 3801 C CA . LEU B 1 117 ? 3.072 -41.406 -14.953 1 94.06 117 LEU B CA 1
ATOM 3802 C C . LEU B 1 117 ? 2.389 -42.75 -14.789 1 94.06 117 LEU B C 1
ATOM 3804 O O . LEU B 1 117 ? 1.461 -42.906 -13.992 1 94.06 117 LEU B O 1
ATOM 3808 N N . ARG B 1 118 ? 2.918 -43.688 -15.5 1 91.81 118 ARG B N 1
ATOM 3809 C CA . ARG B 1 118 ? 2.373 -45.031 -15.422 1 91.81 118 ARG B CA 1
ATOM 3810 C C . ARG B 1 118 ? 2.75 -45.719 -14.102 1 91.81 118 ARG B C 1
ATOM 3812 O O . ARG B 1 118 ? 3.764 -45.344 -13.492 1 91.81 118 ARG B O 1
ATOM 3819 N N . LYS B 1 119 ? 2.025 -46.688 -13.734 1 89.12 119 LYS B N 1
ATOM 3820 C CA . LYS B 1 119 ? 2.225 -4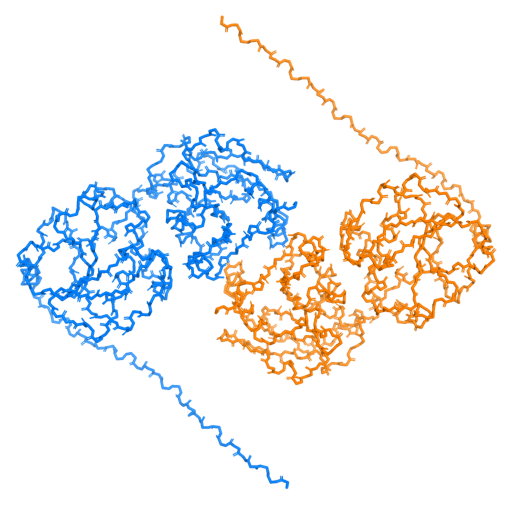7.438 -12.5 1 89.12 119 LYS B CA 1
ATOM 3821 C C . LYS B 1 119 ? 3.535 -48.219 -12.531 1 89.12 119 LYS B C 1
ATOM 3823 O O . LYS B 1 119 ? 4.172 -48.406 -11.492 1 89.12 119 LYS B O 1
ATOM 3828 N N . ASN B 1 120 ? 4.031 -48.562 -13.672 1 86.69 120 ASN B N 1
ATOM 3829 C CA . ASN B 1 120 ? 5.133 -49.5 -13.766 1 86.69 120 ASN B CA 1
ATOM 3830 C C . ASN B 1 120 ? 6.484 -48.781 -13.836 1 86.69 120 ASN B C 1
ATOM 3832 O O . ASN B 1 120 ? 7.52 -49.438 -13.984 1 86.69 120 ASN B O 1
ATOM 3836 N N . VAL B 1 121 ? 6.402 -47.5 -13.75 1 89.69 121 VAL B N 1
ATOM 3837 C CA . VAL B 1 121 ? 7.684 -46.812 -13.711 1 89.69 121 VAL B CA 1
ATOM 3838 C C . VAL B 1 121 ? 8.391 -47.094 -12.391 1 89.69 121 VAL B C 1
ATOM 3840 O O . VAL B 1 121 ? 7.844 -46.812 -11.32 1 89.69 121 VAL B O 1
ATOM 3843 N N . THR B 1 122 ? 9.656 -47.625 -12.453 1 90.62 122 THR B N 1
ATOM 3844 C CA . THR B 1 122 ? 10.32 -48.094 -11.242 1 90.62 122 THR B CA 1
ATOM 3845 C C . THR B 1 122 ? 11.539 -47.219 -10.922 1 90.62 122 THR B C 1
ATOM 3847 O O . THR B 1 122 ? 12 -47.188 -9.781 1 90.62 122 THR B O 1
ATOM 3850 N N . ASP B 1 123 ? 12.125 -46.594 -11.867 1 94.94 123 ASP B N 1
ATOM 3851 C CA . ASP B 1 123 ? 13.297 -45.75 -11.648 1 94.94 123 ASP B CA 1
ATOM 3852 C C . ASP B 1 123 ? 12.906 -44.406 -11.086 1 94.94 123 ASP B C 1
ATOM 3854 O O . ASP B 1 123 ? 12.945 -43.375 -11.797 1 94.94 123 ASP B O 1
ATOM 3858 N N . ILE B 1 124 ? 12.516 -44.406 -9.82 1 96.5 124 ILE B N 1
ATOM 3859 C CA . ILE B 1 124 ? 12.031 -43.219 -9.133 1 96.5 124 ILE B CA 1
ATOM 3860 C C . ILE B 1 124 ? 13.008 -42.812 -8.023 1 96.5 124 ILE B C 1
ATOM 3862 O O . ILE B 1 124 ? 13.359 -43.656 -7.184 1 96.5 124 ILE B O 1
ATOM 3866 N N . HIS B 1 125 ? 13.484 -41.625 -8.109 1 97.94 125 HIS B N 1
ATOM 3867 C CA . HIS B 1 125 ? 14.227 -41.062 -6.996 1 97.94 125 HIS B CA 1
ATOM 3868 C C . HIS B 1 125 ? 13.336 -40.156 -6.152 1 97.94 125 HIS B C 1
ATOM 3870 O O . HIS B 1 125 ? 12.586 -39.344 -6.691 1 97.94 125 HIS B O 1
ATOM 3876 N N . THR B 1 126 ? 13.445 -40.312 -4.859 1 97.31 126 THR B N 1
ATOM 3877 C CA . THR B 1 126 ? 12.633 -39.5 -3.945 1 97.31 126 THR B CA 1
ATOM 3878 C C . THR B 1 126 ? 13.508 -38.531 -3.174 1 97.31 126 THR B C 1
ATOM 3880 O O . THR B 1 126 ? 14.602 -38.875 -2.719 1 97.31 126 THR B O 1
ATOM 3883 N N . SER B 1 127 ? 13.031 -37.281 -3.109 1 96.44 127 SER B N 1
ATOM 3884 C CA . SER B 1 127 ? 13.742 -36.25 -2.344 1 96.44 127 SER B CA 1
ATOM 3885 C C . SER B 1 127 ? 12.773 -35.406 -1.541 1 96.44 127 SER B C 1
ATOM 3887 O O . SER B 1 127 ? 11.758 -34.938 -2.07 1 96.44 127 SER B O 1
ATOM 3889 N N . ALA B 1 128 ? 13.133 -35.156 -0.287 1 94.44 128 ALA B N 1
ATOM 3890 C CA . ALA B 1 128 ? 12.375 -34.219 0.526 1 94.44 128 ALA B CA 1
ATOM 3891 C C . ALA B 1 128 ? 12.641 -32.781 0.072 1 94.44 128 ALA B C 1
ATOM 3893 O O . ALA B 1 128 ? 13.781 -32.406 -0.214 1 94.44 128 ALA B O 1
ATOM 3894 N N . PHE B 1 129 ? 11.617 -31.953 -0.031 1 92.62 129 PHE B N 1
ATOM 3895 C CA . PHE B 1 129 ? 11.852 -30.609 -0.558 1 92.62 129 PHE B CA 1
ATOM 3896 C C . PHE B 1 129 ? 11.086 -29.562 0.254 1 92.62 129 PHE B C 1
ATOM 3898 O O . PHE B 1 129 ? 11.695 -28.719 0.91 1 92.62 129 PHE B O 1
ATOM 3905 N N . ALA B 1 130 ? 9.719 -29.5 0.212 1 84.25 130 ALA B N 1
ATOM 3906 C CA . ALA B 1 130 ? 8.922 -28.516 0.927 1 84.25 130 ALA B CA 1
ATOM 3907 C C . ALA B 1 130 ? 8.188 -29.141 2.105 1 84.25 130 ALA B C 1
ATOM 3909 O O . ALA B 1 130 ? 7.449 -30.109 1.937 1 84.25 130 ALA B O 1
ATOM 3910 N N . LYS B 1 131 ? 8.438 -28.531 3.293 1 81.12 131 LYS B N 1
ATOM 3911 C CA . LYS B 1 131 ? 7.832 -29.094 4.492 1 81.12 131 LYS B CA 1
ATOM 3912 C C . LYS B 1 131 ? 6.441 -28.516 4.734 1 81.12 131 LYS B C 1
ATOM 3914 O O . LYS B 1 131 ? 5.504 -29.25 5.059 1 81.12 131 LYS B O 1
ATOM 3919 N N . GLU B 1 132 ? 6.379 -27.219 4.512 1 82.62 132 GLU B N 1
ATOM 3920 C CA . GLU B 1 132 ? 5.102 -26.547 4.754 1 82.62 132 GLU B CA 1
ATOM 3921 C C . GLU B 1 132 ? 4.512 -26 3.455 1 82.62 132 GLU B C 1
ATOM 3923 O O . GLU B 1 132 ? 5.23 -25.797 2.473 1 82.62 132 GLU B O 1
ATOM 3928 N N . CYS B 1 133 ? 3.264 -25.781 3.504 1 77.81 133 CYS B N 1
ATOM 3929 C CA . CYS B 1 133 ? 2.492 -25.469 2.305 1 77.81 133 CYS B CA 1
ATOM 3930 C C . CYS B 1 133 ? 3.002 -24.188 1.646 1 77.81 133 CYS B C 1
ATOM 3932 O O . CYS B 1 133 ? 2.98 -24.078 0.419 1 77.81 133 CYS B O 1
ATOM 3934 N N . CYS B 1 134 ? 3.49 -23.359 2.348 1 86.19 134 CYS B N 1
ATOM 3935 C CA . CYS B 1 134 ? 3.684 -22.031 1.813 1 86.19 134 CYS B CA 1
ATOM 3936 C C . CYS B 1 134 ? 5.133 -21.578 1.972 1 86.19 134 CYS B C 1
ATOM 3938 O O . CYS B 1 134 ? 5.465 -20.422 1.694 1 86.19 134 CYS B O 1
ATOM 3940 N N . ASP B 1 135 ? 5.93 -22.578 2.289 1 84.38 135 ASP B N 1
ATOM 3941 C CA . ASP B 1 135 ? 7.348 -22.266 2.422 1 84.38 135 ASP B CA 1
ATOM 3942 C C . ASP B 1 135 ? 8.031 -22.219 1.057 1 84.38 135 ASP B C 1
ATOM 3944 O O . ASP B 1 135 ? 7.527 -22.797 0.087 1 84.38 135 ASP B O 1
ATOM 3948 N N . TYR B 1 136 ? 9.062 -21.438 1.02 1 91.25 136 TYR B N 1
ATOM 3949 C CA . TYR B 1 136 ? 9.891 -21.422 -0.18 1 91.25 136 TYR B CA 1
ATOM 3950 C C . TYR B 1 136 ? 11.273 -22.016 0.102 1 91.25 136 TYR B C 1
ATOM 3952 O O . TYR B 1 136 ? 11.945 -21.609 1.048 1 91.25 136 TYR B O 1
ATOM 3960 N N . ASN B 1 137 ? 11.602 -22.953 -0.658 1 92.44 137 ASN B N 1
ATOM 3961 C CA . ASN B 1 137 ? 12.953 -23.5 -0.725 1 92.44 137 ASN B CA 1
ATOM 3962 C C . ASN B 1 137 ? 13.578 -23.281 -2.098 1 92.44 137 ASN B C 1
ATOM 3964 O O . ASN B 1 137 ? 12.922 -23.453 -3.123 1 92.44 137 ASN B O 1
ATOM 3968 N N . ASP B 1 138 ? 14.82 -22.875 -2.08 1 93.69 138 ASP B N 1
ATOM 3969 C CA . ASP B 1 138 ? 15.5 -22.688 -3.357 1 93.69 138 ASP B CA 1
ATOM 3970 C C . ASP B 1 138 ? 15.578 -23.984 -4.145 1 93.69 138 ASP B C 1
ATOM 3972 O O . ASP B 1 138 ? 16.219 -24.953 -3.701 1 93.69 138 ASP B O 1
ATOM 3976 N N . PRO B 1 139 ? 15.008 -23.969 -5.324 1 96.38 139 PRO B N 1
ATOM 3977 C CA . PRO B 1 139 ? 14.984 -25.219 -6.082 1 96.38 139 PRO B CA 1
ATOM 3978 C C . PRO B 1 139 ? 16.375 -25.672 -6.516 1 96.38 139 PRO B C 1
ATOM 3980 O O . PRO B 1 139 ? 16.547 -26.812 -6.934 1 96.38 139 PRO B O 1
ATOM 3983 N N . LYS B 1 140 ? 17.359 -24.844 -6.375 1 96.19 140 LYS B N 1
ATOM 3984 C CA . LYS B 1 140 ? 18.719 -25.219 -6.762 1 96.19 140 LYS B CA 1
ATOM 3985 C C . LYS B 1 140 ? 19.25 -26.375 -5.918 1 96.19 140 LYS B C 1
ATOM 3987 O O . LYS B 1 140 ? 20.141 -27.094 -6.344 1 96.19 140 LYS B O 1
ATOM 3992 N N . ILE B 1 141 ? 18.656 -26.562 -4.82 1 95.56 141 ILE B N 1
ATOM 3993 C CA . ILE B 1 141 ? 19.078 -27.641 -3.943 1 95.56 141 ILE B CA 1
ATOM 3994 C C . ILE B 1 141 ? 18.766 -28.984 -4.594 1 95.56 141 ILE B C 1
ATOM 3996 O O . ILE B 1 141 ? 19.344 -30.016 -4.23 1 95.56 141 ILE B O 1
ATOM 4000 N N . LEU B 1 142 ? 17.844 -29.016 -5.52 1 97.38 142 LEU B N 1
ATOM 4001 C CA . LEU B 1 142 ? 17.406 -30.25 -6.164 1 97.38 142 LEU B CA 1
ATOM 4002 C C . LEU B 1 142 ? 18.406 -30.703 -7.215 1 97.38 142 LEU B C 1
ATOM 4004 O O . LEU B 1 142 ? 18.344 -31.844 -7.699 1 97.38 142 LEU B O 1
ATOM 4008 N N . LEU B 1 143 ? 19.344 -29.844 -7.566 1 97.25 143 LEU B N 1
ATOM 4009 C CA . LEU B 1 143 ? 20.312 -30.203 -8.586 1 97.25 143 LEU B CA 1
ATOM 4010 C C . LEU B 1 143 ? 21.109 -31.438 -8.18 1 97.25 143 LEU B C 1
ATOM 4012 O O . LEU B 1 143 ? 21.406 -32.281 -9.016 1 97.25 143 LEU B O 1
ATOM 4016 N N . SER B 1 144 ? 21.422 -31.562 -6.914 1 96.81 144 SER B N 1
ATOM 4017 C CA . SER B 1 144 ? 22.188 -32.688 -6.422 1 96.81 144 SER B CA 1
ATOM 4018 C C . SER B 1 144 ? 21.312 -33.938 -6.332 1 96.81 144 SER B C 1
ATOM 4020 O O . SER B 1 144 ? 21.828 -35.062 -6.211 1 96.81 144 SER B O 1
ATOM 4022 N N . GLN B 1 145 ? 20.031 -33.781 -6.48 1 97.06 145 GLN B N 1
ATOM 4023 C CA . GLN B 1 145 ? 19.094 -34.875 -6.359 1 97.06 145 GLN B CA 1
ATOM 4024 C C . GLN B 1 145 ? 18.484 -35.25 -7.715 1 97.06 145 GLN B C 1
ATOM 4026 O O . GLN B 1 145 ? 17.547 -36.031 -7.789 1 97.06 145 GLN B O 1
ATOM 4031 N N . ASN B 1 146 ? 19 -34.656 -8.703 1 97.56 146 ASN B N 1
ATOM 4032 C CA . ASN B 1 146 ? 18.406 -34.781 -10.031 1 97.56 146 ASN B CA 1
ATOM 4033 C C . ASN B 1 146 ? 18.781 -36.125 -10.664 1 97.56 146 ASN B C 1
ATOM 4035 O O . ASN B 1 146 ? 19.5 -36.156 -11.672 1 97.56 146 ASN B O 1
ATOM 4039 N N . LYS B 1 147 ? 18.188 -37.188 -10.086 1 96.75 147 LYS B N 1
ATOM 4040 C CA . LYS B 1 147 ? 18.484 -38.562 -10.477 1 96.75 147 LYS B CA 1
ATOM 4041 C C . LYS B 1 147 ? 17.219 -39.312 -10.875 1 96.75 147 LYS B C 1
ATOM 4043 O O . LYS B 1 147 ? 16.109 -38.844 -10.602 1 96.75 147 LYS B O 1
ATOM 4048 N N . GLY B 1 148 ? 17.438 -40.469 -11.625 1 95.62 148 GLY B N 1
ATOM 4049 C CA . GLY B 1 148 ? 16.328 -41.312 -11.992 1 95.62 148 GLY B CA 1
ATOM 4050 C C . GLY B 1 148 ? 15.508 -40.781 -13.156 1 95.62 148 GLY B C 1
ATOM 4051 O O . GLY B 1 148 ? 15.719 -39.656 -13.602 1 95.62 148 GLY B O 1
ATOM 4052 N N . ARG B 1 149 ? 14.672 -41.688 -13.586 1 95.81 149 ARG B N 1
ATOM 4053 C CA . ARG B 1 149 ? 13.734 -41.312 -14.641 1 95.81 149 ARG B CA 1
ATOM 4054 C C . ARG B 1 149 ? 12.688 -40.344 -14.109 1 95.81 149 ARG B C 1
ATOM 4056 O O . ARG B 1 149 ? 12.32 -39.375 -14.789 1 95.81 149 ARG B O 1
ATOM 4063 N N . ALA B 1 150 ? 12.258 -40.656 -12.914 1 97.25 150 ALA B N 1
ATOM 4064 C CA . ALA B 1 150 ? 11.289 -39.812 -12.25 1 97.25 150 ALA B CA 1
ATOM 4065 C C . ALA B 1 150 ? 11.805 -39.312 -10.891 1 97.25 150 ALA B C 1
ATOM 4067 O O . ALA B 1 150 ? 12.406 -40.094 -10.148 1 97.25 150 ALA B O 1
ATOM 4068 N N . LEU B 1 151 ? 11.656 -38.031 -10.641 1 98.25 151 LEU B N 1
ATOM 4069 C CA . LEU B 1 151 ? 11.977 -37.438 -9.359 1 98.25 151 LEU B CA 1
ATOM 4070 C C . LEU B 1 151 ? 10.695 -37.062 -8.594 1 98.25 151 LEU B C 1
ATOM 4072 O O . LEU B 1 151 ? 9.93 -36.219 -9.031 1 98.25 151 LEU B O 1
ATOM 4076 N N . MET B 1 152 ? 10.5 -37.75 -7.508 1 97.62 152 MET B N 1
ATOM 4077 C CA . MET B 1 152 ? 9.352 -37.469 -6.648 1 97.62 152 MET B CA 1
ATOM 4078 C C . MET B 1 152 ? 9.75 -36.562 -5.484 1 97.62 152 MET B C 1
ATOM 4080 O O . MET B 1 152 ? 10.648 -36.906 -4.715 1 97.62 152 MET B O 1
ATOM 4084 N N . LEU B 1 153 ? 9.102 -35.438 -5.379 1 97 153 LEU B N 1
ATOM 4085 C CA . LEU B 1 153 ? 9.32 -34.562 -4.234 1 97 153 LEU B CA 1
ATOM 4086 C C . LEU B 1 153 ? 8.32 -34.875 -3.119 1 97 153 LEU B C 1
ATOM 4088 O O . LEU B 1 153 ? 7.113 -34.938 -3.357 1 97 153 LEU B O 1
ATOM 4092 N N . THR B 1 154 ? 8.852 -35.062 -1.961 1 95.19 154 THR B N 1
ATOM 4093 C CA . THR B 1 154 ? 8.008 -35.344 -0.809 1 95.19 154 THR B CA 1
ATOM 4094 C C . THR B 1 154 ? 7.898 -34.125 0.095 1 95.19 154 THR B C 1
ATOM 4096 O O . THR B 1 154 ? 8.742 -33.25 0.042 1 95.19 154 THR B O 1
ATOM 4099 N N . GLY B 1 155 ? 6.824 -34.062 0.837 1 92.25 155 GLY B N 1
ATOM 4100 C CA . GLY B 1 155 ? 6.445 -32.906 1.645 1 92.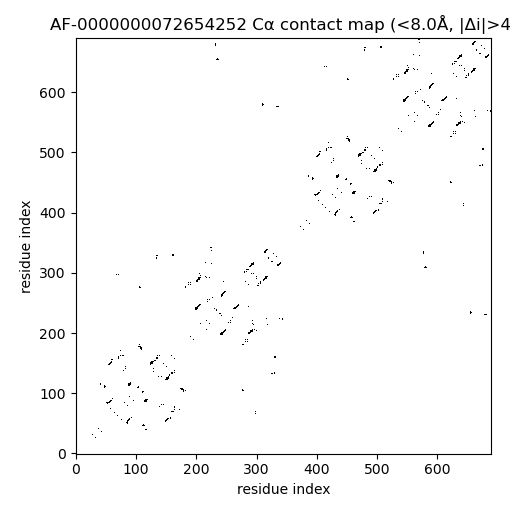25 155 GLY B CA 1
ATOM 4101 C C . GLY B 1 155 ? 5.105 -32.312 1.244 1 92.25 155 GLY B C 1
ATOM 4102 O O . GLY B 1 155 ? 4.168 -33.062 0.918 1 92.25 155 GLY B O 1
ATOM 4103 N N . GLU B 1 156 ? 5.039 -31 1.413 1 91 156 GLU B N 1
ATOM 4104 C CA . GLU B 1 156 ? 3.82 -30.359 0.942 1 91 156 GLU B CA 1
ATOM 4105 C C . GLU B 1 156 ? 3.766 -30.328 -0.582 1 91 156 GLU B C 1
ATOM 4107 O O . GLU B 1 156 ? 4.676 -29.812 -1.23 1 91 156 GLU B O 1
ATOM 4112 N N . PRO B 1 157 ? 2.771 -30.734 -1.162 1 92.88 157 PRO B N 1
ATOM 4113 C CA . PRO B 1 157 ? 2.791 -31.047 -2.594 1 92.88 157 PRO B CA 1
ATOM 4114 C C . PRO B 1 157 ? 2.381 -29.859 -3.463 1 92.88 157 PRO B C 1
ATOM 4116 O O . PRO B 1 157 ? 2.541 -29.891 -4.684 1 92.88 157 PRO B O 1
ATOM 4119 N N . VAL B 1 158 ? 1.854 -28.734 -2.9 1 94.12 158 VAL B N 1
ATOM 4120 C CA . VAL B 1 158 ? 1.14 -27.75 -3.701 1 94.12 158 VAL B CA 1
ATOM 4121 C C . VAL B 1 158 ? 2.051 -26.562 -3.988 1 94.12 158 VAL B C 1
ATOM 4123 O O . VAL B 1 158 ? 1.896 -25.875 -5.008 1 94.12 158 VAL B O 1
ATOM 4126 N N . PHE B 1 159 ? 3.018 -26.281 -3.154 1 94.75 159 PHE B N 1
ATOM 4127 C CA . PHE B 1 159 ? 3.984 -25.203 -3.299 1 94.75 159 PHE B CA 1
ATOM 4128 C C . PHE B 1 159 ? 3.275 -23.859 -3.43 1 94.75 159 PHE B C 1
ATOM 4130 O O . PHE B 1 159 ? 3.547 -23.094 -4.355 1 94.75 159 PHE B O 1
ATOM 4137 N N . GLU B 1 160 ? 2.467 -23.453 -2.459 1 94.5 160 GLU B N 1
ATOM 4138 C CA . GLU B 1 160 ? 1.675 -22.234 -2.521 1 94.5 160 GLU B CA 1
ATOM 4139 C C . GLU B 1 160 ? 2.539 -21 -2.256 1 94.5 160 GLU B C 1
ATOM 4141 O O . GLU B 1 160 ? 2.334 -20.297 -1.27 1 94.5 160 GLU B O 1
ATOM 4146 N N . ASN B 1 161 ? 3.469 -20.75 -3.16 1 96.06 161 ASN B N 1
ATOM 4147 C CA . ASN B 1 161 ? 4.41 -19.641 -3.109 1 96.06 161 ASN B CA 1
ATOM 4148 C C . ASN B 1 161 ? 4.852 -19.219 -4.508 1 96.06 161 ASN B C 1
ATOM 4150 O O . ASN B 1 161 ? 5.473 -20 -5.23 1 96.06 161 ASN B O 1
ATOM 4154 N N . THR B 1 162 ? 4.574 -17.969 -4.863 1 96.81 162 THR B N 1
ATOM 4155 C CA . THR B 1 162 ? 4.805 -17.5 -6.227 1 96.81 162 THR B CA 1
ATOM 4156 C C . THR B 1 162 ? 6.301 -17.406 -6.52 1 96.81 162 THR B C 1
ATOM 4158 O O . THR B 1 162 ? 6.707 -17.312 -7.68 1 96.81 162 THR B O 1
ATOM 4161 N N . ARG B 1 163 ? 7.145 -17.406 -5.551 1 94.88 163 ARG B N 1
ATOM 4162 C CA . ARG B 1 163 ? 8.586 -17.297 -5.738 1 94.88 163 ARG B CA 1
ATOM 4163 C C . ARG B 1 163 ? 9.117 -18.469 -6.566 1 94.88 163 ARG B C 1
ATOM 4165 O O . ARG B 1 163 ? 10.172 -18.359 -7.191 1 94.88 163 ARG B O 1
ATOM 4172 N N . TYR B 1 164 ? 8.375 -19.531 -6.531 1 96.88 164 TYR B N 1
ATOM 4173 C CA . TYR B 1 164 ? 8.82 -20.703 -7.27 1 96.88 164 TYR B CA 1
ATOM 4174 C C . TYR B 1 164 ? 8.773 -20.453 -8.773 1 96.88 164 TYR B C 1
ATOM 4176 O O . TYR B 1 164 ? 9.547 -21.031 -9.531 1 96.88 164 TYR B O 1
ATOM 4184 N N . PHE B 1 165 ? 7.891 -19.516 -9.203 1 98.06 165 PHE B N 1
ATOM 4185 C CA . PHE B 1 165 ? 7.688 -19.5 -10.648 1 98.06 165 PHE B CA 1
ATOM 4186 C C . PHE B 1 165 ? 7.551 -18.062 -11.156 1 98.06 165 PHE B C 1
ATOM 4188 O O . PHE B 1 165 ? 7.461 -17.844 -12.367 1 98.06 165 PHE B O 1
ATOM 4195 N N . ASN B 1 166 ? 7.582 -17.094 -10.297 1 96.06 166 ASN B N 1
ATOM 4196 C CA . ASN B 1 166 ? 7.336 -15.711 -10.703 1 96.06 166 ASN B CA 1
ATOM 4197 C C . ASN B 1 166 ? 8.398 -15.219 -11.688 1 96.06 166 ASN B C 1
ATOM 4199 O O . ASN B 1 166 ? 8.125 -14.344 -12.516 1 96.06 166 ASN B O 1
ATOM 4203 N N . HIS B 1 167 ? 9.633 -15.719 -11.656 1 94.38 167 HIS B N 1
ATOM 4204 C CA . HIS B 1 167 ? 10.688 -15.352 -12.586 1 94.38 167 HIS B CA 1
ATOM 4205 C C . HIS B 1 167 ? 10.359 -15.805 -14.008 1 94.38 167 HIS B C 1
ATOM 4207 O O . HIS B 1 167 ? 10.977 -15.344 -14.969 1 94.38 167 HIS B O 1
ATOM 4213 N N . MET B 1 168 ? 9.359 -16.719 -14.18 1 97.38 168 MET B N 1
ATOM 4214 C CA . MET B 1 168 ? 8.898 -17.203 -15.477 1 97.38 168 MET B CA 1
ATOM 4215 C C . MET B 1 168 ? 7.477 -16.75 -15.766 1 97.38 168 MET B C 1
ATOM 4217 O O . MET B 1 168 ? 6.711 -17.453 -16.422 1 97.38 168 MET B O 1
ATOM 4221 N N . ARG B 1 169 ? 7.105 -15.656 -15.273 1 96.12 169 ARG B N 1
ATOM 4222 C CA . ARG B 1 169 ? 5.727 -15.188 -15.305 1 96.12 169 ARG B CA 1
ATOM 4223 C C . ARG B 1 169 ? 5.18 -15.172 -16.734 1 96.12 169 ARG B C 1
ATOM 4225 O O . ARG B 1 169 ? 4.066 -15.648 -16.969 1 96.12 169 ARG B O 1
ATOM 4232 N N . PRO B 1 170 ? 5.902 -14.695 -17.75 1 96 170 PRO B N 1
ATOM 4233 C CA . PRO B 1 170 ? 5.336 -14.719 -19.094 1 96 170 PRO B CA 1
ATOM 4234 C C . PRO B 1 170 ? 4.957 -16.125 -19.547 1 96 170 PRO B C 1
ATOM 4236 O O . PRO B 1 170 ? 3.906 -16.328 -20.156 1 96 170 PRO B O 1
ATOM 4239 N N . GLN B 1 171 ? 5.781 -17.109 -19.203 1 97.81 171 GLN B N 1
ATOM 4240 C CA . GLN B 1 171 ? 5.5 -18.5 -19.578 1 97.81 171 GLN B CA 1
ATOM 4241 C C . GLN B 1 171 ? 4.305 -19.031 -18.797 1 97.81 171 GLN B C 1
ATOM 4243 O O . GLN B 1 171 ? 3.461 -19.734 -19.359 1 97.81 171 GLN B O 1
ATOM 4248 N N . ILE B 1 172 ? 4.266 -18.672 -17.547 1 98.5 172 ILE B N 1
ATOM 4249 C CA . ILE B 1 172 ? 3.184 -19.141 -16.688 1 98.5 172 ILE B CA 1
ATOM 4250 C C . ILE B 1 172 ? 1.854 -18.578 -17.172 1 98.5 172 ILE B C 1
ATOM 4252 O O . ILE B 1 172 ? 0.856 -19.297 -17.266 1 98.5 172 ILE B O 1
ATOM 4256 N N . LEU B 1 173 ? 1.852 -17.344 -17.562 1 98.25 173 LEU B N 1
ATOM 4257 C CA . LEU B 1 173 ? 0.636 -16.719 -18.078 1 98.25 173 LEU B CA 1
ATOM 4258 C C . LEU B 1 173 ? 0.203 -17.375 -19.375 1 98.25 173 LEU B C 1
ATOM 4260 O O . LEU B 1 173 ? -0.994 -17.531 -19.625 1 98.25 173 LEU B O 1
ATOM 4264 N N . LYS B 1 174 ? 1.181 -17.719 -20.141 1 98.12 174 LYS B N 1
ATOM 4265 C CA . LYS B 1 174 ? 0.865 -18.406 -21.391 1 98.12 174 LYS B CA 1
ATOM 4266 C C . LYS B 1 174 ? 0.252 -19.781 -21.125 1 98.12 174 LYS B C 1
ATOM 4268 O O . LYS B 1 174 ? -0.694 -20.188 -21.797 1 98.12 174 LYS B O 1
ATOM 4273 N N . ILE B 1 175 ? 0.74 -20.438 -20.203 1 98.31 175 ILE B N 1
ATOM 4274 C CA . ILE B 1 175 ? 0.237 -21.766 -19.844 1 98.31 175 ILE B CA 1
ATOM 4275 C C . ILE B 1 175 ? -1.212 -21.656 -19.375 1 98.31 175 ILE B C 1
ATOM 4277 O O . ILE B 1 175 ? -2.059 -22.469 -19.75 1 98.31 175 ILE B O 1
ATOM 4281 N N . PHE B 1 176 ? -1.534 -20.625 -18.609 1 98.69 176 PHE B N 1
ATOM 4282 C CA . PHE B 1 176 ? -2.869 -20.484 -18.047 1 98.69 176 PHE B CA 1
ATOM 4283 C C . PHE B 1 176 ? -3.705 -19.5 -18.859 1 98.69 176 PHE B C 1
ATOM 4285 O O . PHE B 1 176 ? -4.594 -18.844 -18.312 1 98.69 176 PHE B O 1
ATOM 4292 N N . GLU B 1 177 ? -3.357 -19.391 -20.078 1 98.62 177 GLU B N 1
ATOM 4293 C CA . GLU B 1 177 ? -4.211 -18.609 -20.969 1 98.62 177 GLU B CA 1
ATOM 4294 C C . GLU B 1 177 ? -5.59 -19.25 -21.109 1 98.62 177 GLU B C 1
ATOM 4296 O O . GLU B 1 177 ? -5.699 -20.469 -21.297 1 98.62 177 GLU B O 1
ATOM 4301 N N . PHE B 1 178 ? -6.57 -18.469 -21.016 1 98.81 178 PHE B N 1
ATOM 4302 C CA . PHE B 1 178 ? -7.938 -18.969 -21.062 1 98.81 178 PHE B CA 1
ATOM 4303 C C . PHE B 1 178 ? -8.32 -19.391 -22.469 1 98.81 178 PHE B C 1
ATOM 4305 O O . PHE B 1 178 ? -7.883 -18.797 -23.453 1 98.81 178 PHE B O 1
ATOM 4312 N N . GLY B 1 179 ? -9.18 -20.391 -22.547 1 98.5 179 GLY B N 1
ATOM 4313 C CA . GLY B 1 179 ? -9.719 -20.828 -23.828 1 98.5 179 GLY B CA 1
ATOM 4314 C C . GLY B 1 179 ? -10.57 -19.766 -24.516 1 98.5 179 GLY B C 1
ATOM 4315 O O . GLY B 1 179 ? -11.297 -19.031 -23.844 1 98.5 179 GLY B O 1
ATOM 4316 N N . LYS B 1 180 ? -10.578 -19.766 -25.797 1 98.06 180 LYS B N 1
ATOM 4317 C CA . LYS B 1 180 ? -11.266 -18.75 -26.578 1 98.06 180 LYS B CA 1
ATOM 4318 C C . LYS B 1 180 ? -12.773 -18.766 -26.328 1 98.06 180 LYS B C 1
ATOM 4320 O O . LYS B 1 180 ? -13.406 -17.719 -26.219 1 98.06 180 LYS B O 1
ATOM 4325 N N . GLY B 1 181 ? -13.289 -19.938 -26.328 1 98.06 181 GLY B N 1
ATOM 4326 C CA . GLY B 1 181 ? -14.711 -20.047 -26.062 1 98.06 181 GLY B CA 1
ATOM 4327 C C . GLY B 1 181 ? -15.109 -19.5 -24.719 1 98.06 181 GLY B C 1
ATOM 4328 O O . GLY B 1 181 ? -16.125 -18.812 -24.594 1 98.06 181 GLY B O 1
ATOM 4329 N N . LEU B 1 182 ? -14.375 -19.75 -23.703 1 98.44 182 LEU B N 1
ATOM 4330 C CA . LEU B 1 182 ? -14.609 -19.266 -22.344 1 98.44 182 LEU B CA 1
ATOM 4331 C C . LEU B 1 182 ? -14.523 -17.734 -22.297 1 98.44 182 LEU B C 1
ATOM 4333 O O . LEU B 1 182 ? -15.398 -17.078 -21.734 1 98.44 182 LEU B O 1
ATOM 4337 N N . VAL B 1 183 ? -13.539 -17.172 -22.969 1 98.56 183 VAL B N 1
ATOM 4338 C CA . VAL B 1 183 ? -13.32 -15.727 -22.984 1 98.56 183 VAL B CA 1
ATOM 4339 C C . VAL B 1 183 ? -14.523 -15.031 -23.609 1 98.56 183 VAL B C 1
ATOM 4341 O O . VAL B 1 183 ? -15.016 -14.031 -23.094 1 98.56 183 VAL B O 1
ATOM 4344 N N . SER B 1 184 ? -14.969 -15.602 -24.656 1 98.31 184 SER B N 1
ATOM 4345 C CA . SER B 1 184 ? -16.094 -15.016 -25.375 1 98.31 184 SER B CA 1
ATOM 4346 C C . SER B 1 184 ? -17.359 -15.055 -24.516 1 98.31 184 SER B C 1
ATOM 4348 O O . SER B 1 184 ? -18.125 -14.086 -24.469 1 98.31 184 SER B O 1
ATOM 4350 N N . LYS B 1 185 ? -17.547 -16.125 -23.906 1 97.88 185 LYS B N 1
ATOM 4351 C CA . LYS B 1 185 ? -18.719 -16.266 -23.047 1 97.88 185 LYS B CA 1
ATOM 4352 C C . LYS B 1 185 ? -18.688 -15.234 -21.922 1 97.88 185 LYS B C 1
ATOM 4354 O O . LYS B 1 185 ? -19.688 -14.562 -21.672 1 97.88 185 LYS B O 1
ATOM 4359 N N . VAL B 1 186 ? -17.609 -15.102 -21.266 1 97.88 186 VAL B N 1
ATOM 4360 C CA . VAL B 1 186 ? -17.469 -14.195 -20.141 1 97.88 186 VAL B CA 1
ATOM 4361 C C . VAL B 1 186 ? -17.594 -12.75 -20.625 1 97.88 186 VAL B C 1
ATOM 4363 O O . VAL B 1 186 ? -18.188 -11.906 -19.938 1 97.88 186 VAL B O 1
ATOM 4366 N N . ALA B 1 187 ? -17.047 -12.43 -21.766 1 97 187 ALA B N 1
ATOM 4367 C CA . ALA B 1 187 ? -17.156 -11.094 -22.344 1 97 187 ALA B CA 1
ATOM 4368 C C . ALA B 1 187 ? -18.625 -10.711 -22.547 1 97 187 ALA B C 1
ATOM 4370 O O . ALA B 1 187 ? -19.016 -9.57 -22.297 1 97 187 ALA B O 1
ATOM 4371 N N . ALA B 1 188 ? -19.359 -11.641 -23 1 96.38 188 ALA B N 1
ATOM 4372 C CA . ALA B 1 188 ? -20.781 -11.398 -23.203 1 96.38 188 ALA B CA 1
ATOM 4373 C C . ALA B 1 188 ? -21.5 -11.125 -21.891 1 96.38 188 ALA B C 1
ATOM 4375 O O . ALA B 1 188 ? -22.359 -10.242 -21.812 1 96.38 188 ALA B O 1
ATOM 4376 N N . ILE B 1 189 ? -21.188 -11.828 -20.922 1 95.62 189 ILE B N 1
ATOM 4377 C CA . ILE B 1 189 ? -21.781 -11.633 -19.594 1 95.62 189 ILE B CA 1
ATOM 4378 C C . ILE B 1 189 ? -21.375 -10.266 -19.047 1 95.62 189 ILE B C 1
ATOM 4380 O O . ILE B 1 189 ? -22.219 -9.531 -18.531 1 95.62 189 ILE B O 1
ATOM 4384 N N . LYS B 1 190 ? -20.109 -9.969 -19.125 1 94.38 190 LYS B N 1
ATOM 4385 C CA . LYS B 1 190 ? -19.578 -8.672 -18.688 1 94.38 190 LYS B CA 1
ATOM 4386 C C . LYS B 1 190 ? -20.359 -7.527 -19.344 1 94.38 190 LYS B C 1
ATOM 4388 O O . LYS B 1 190 ? -20.734 -6.566 -18.672 1 94.38 190 LYS B O 1
ATOM 4393 N N . GLU B 1 191 ? -20.578 -7.594 -20.578 1 92.75 191 GLU B N 1
ATOM 4394 C CA . GLU B 1 191 ? -21.281 -6.551 -21.328 1 92.75 191 GLU B CA 1
ATOM 4395 C C . GLU B 1 191 ? -22.688 -6.355 -20.797 1 92.75 191 GLU B C 1
ATOM 4397 O O . GLU B 1 191 ? -23.188 -5.227 -20.719 1 92.75 191 GLU B O 1
ATOM 4402 N N . LYS B 1 192 ? -23.266 -7.348 -20.391 1 89.44 192 LYS B N 1
ATOM 4403 C CA . LYS B 1 192 ? -24.641 -7.289 -19.891 1 89.44 192 LYS B CA 1
ATOM 4404 C C . LYS B 1 192 ? -24.688 -6.633 -18.516 1 89.44 192 LYS B C 1
ATOM 4406 O O . LYS B 1 192 ? -25.641 -5.918 -18.203 1 89.44 192 LYS B O 1
ATOM 4411 N N . ILE B 1 193 ? -23.688 -6.785 -17.766 1 86.38 193 ILE B N 1
ATOM 4412 C CA . ILE B 1 193 ? -23.766 -6.387 -16.359 1 86.38 193 ILE B CA 1
ATOM 4413 C C . ILE B 1 193 ? -23.156 -5 -16.188 1 86.38 193 ILE B C 1
ATOM 4415 O O . ILE B 1 193 ? -23.594 -4.227 -15.328 1 86.38 193 ILE B O 1
ATOM 4419 N N . ILE B 1 194 ? -22.109 -4.656 -16.953 1 76.69 194 ILE B N 1
ATOM 4420 C CA . ILE B 1 194 ? -21.359 -3.451 -16.594 1 76.69 194 ILE B CA 1
ATOM 4421 C C . ILE B 1 194 ? -21.422 -2.457 -17.75 1 76.69 194 ILE B C 1
ATOM 4423 O O . ILE B 1 194 ? -20.828 -1.378 -17.688 1 76.69 194 ILE B O 1
ATOM 4427 N N . SER B 1 195 ? -22.078 -2.652 -18.828 1 73.75 195 SER B N 1
ATOM 4428 C CA . SER B 1 195 ? -22 -1.867 -20.062 1 73.75 195 SER B CA 1
ATOM 4429 C C . SER B 1 195 ? -22.125 -0.376 -19.766 1 73.75 195 SER B C 1
ATOM 4431 O O . SER B 1 195 ? -21.406 0.44 -20.328 1 73.75 195 SER B O 1
ATOM 4433 N N . GLU B 1 196 ? -22.797 0.031 -18.781 1 79.75 196 GLU B N 1
ATOM 4434 C CA . GLU B 1 196 ? -23 1.462 -18.594 1 79.75 196 GLU B CA 1
ATOM 4435 C C . GLU B 1 196 ? -22.234 1.986 -17.391 1 79.75 196 GLU B C 1
ATOM 4437 O O . GLU B 1 196 ? -22.203 3.193 -17.141 1 79.75 196 GLU B O 1
ATOM 4442 N N . ASP B 1 197 ? -21.516 1.132 -16.797 1 87.31 197 ASP B N 1
ATOM 4443 C CA . ASP B 1 197 ? -20.828 1.536 -15.57 1 87.31 197 ASP B CA 1
ATOM 4444 C C . ASP B 1 197 ? -19.359 1.862 -15.844 1 87.31 197 ASP B C 1
ATOM 4446 O O . ASP B 1 197 ? -18.531 0.958 -16.016 1 87.31 197 ASP B O 1
ATOM 4450 N N . LYS B 1 198 ? -19 3.082 -15.867 1 88.06 198 LYS B N 1
ATOM 4451 C CA . LYS B 1 198 ? -17.641 3.527 -16.172 1 88.06 198 LYS B CA 1
ATOM 4452 C C . LYS B 1 198 ? -16.812 3.676 -14.898 1 88.06 198 LYS B C 1
ATOM 4454 O O . LYS B 1 198 ? -15.664 4.105 -14.945 1 88.06 198 LYS B O 1
ATOM 4459 N N . SER B 1 199 ? -17.406 3.307 -13.789 1 93.75 199 SER B N 1
ATOM 4460 C CA . SER B 1 199 ? -16.719 3.428 -12.508 1 93.75 199 SER B CA 1
ATOM 4461 C C . SER B 1 199 ? -15.578 2.434 -12.398 1 93.75 199 SER B C 1
ATOM 4463 O O . SER B 1 199 ? -15.539 1.438 -13.125 1 93.75 199 SER B O 1
ATOM 4465 N N . HIS B 1 200 ? -14.594 2.766 -11.609 1 95.44 200 HIS B N 1
ATOM 4466 C CA . HIS B 1 200 ? -13.516 1.847 -11.258 1 95.44 200 HIS B CA 1
ATOM 4467 C C . HIS B 1 200 ? -14.047 0.639 -10.492 1 95.44 200 HIS B C 1
ATOM 4469 O O . HIS B 1 200 ? -14.664 0.792 -9.438 1 95.44 200 HIS B O 1
ATOM 4475 N N . LYS B 1 201 ? -13.812 -0.532 -11.008 1 96.62 201 LYS B N 1
ATOM 4476 C CA . LYS B 1 201 ? -14.312 -1.747 -10.383 1 96.62 201 LYS B CA 1
ATOM 4477 C C . LYS B 1 201 ? -13.32 -2.293 -9.359 1 96.62 201 LYS B C 1
ATOM 4479 O O . LYS B 1 201 ? -12.242 -2.771 -9.727 1 96.62 201 LYS B O 1
ATOM 4484 N N . ILE B 1 202 ? -13.68 -2.205 -8.094 1 97.38 202 ILE B N 1
ATOM 4485 C CA . ILE B 1 202 ? -12.922 -2.865 -7.039 1 97.38 202 ILE B CA 1
ATOM 4486 C C . ILE B 1 202 ? -13.469 -4.273 -6.812 1 97.38 202 ILE B C 1
ATOM 4488 O O . ILE B 1 202 ? -14.594 -4.438 -6.332 1 97.38 202 ILE B O 1
ATOM 4492 N N . CYS B 1 203 ? -12.695 -5.238 -7.152 1 98.31 203 CYS B N 1
ATOM 4493 C CA . CYS B 1 203 ? -13.094 -6.633 -6.977 1 98.31 203 CYS B CA 1
ATOM 4494 C C . CYS B 1 203 ? -12.594 -7.176 -5.645 1 98.31 203 CYS B C 1
ATOM 4496 O O . CYS B 1 203 ? -11.461 -6.906 -5.246 1 98.31 203 CYS B O 1
ATOM 4498 N N . ILE B 1 204 ? -13.469 -7.902 -4.961 1 98.44 204 ILE B N 1
ATOM 4499 C CA . ILE B 1 204 ? -13.125 -8.484 -3.67 1 98.44 204 ILE B CA 1
ATOM 4500 C C . ILE B 1 204 ? -13.453 -9.977 -3.674 1 98.44 204 ILE B C 1
ATOM 4502 O O . ILE B 1 204 ? -14.578 -10.367 -3.984 1 98.44 204 ILE B O 1
ATOM 4506 N N . HIS B 1 205 ? -12.477 -10.766 -3.385 1 98.19 205 HIS B N 1
ATOM 4507 C CA . HIS B 1 205 ? -12.727 -12.188 -3.186 1 98.19 205 HIS B CA 1
ATOM 4508 C C . HIS B 1 205 ? -12.812 -12.531 -1.701 1 98.19 205 HIS B C 1
ATOM 4510 O O . HIS B 1 205 ? -12 -12.062 -0.903 1 98.19 205 HIS B O 1
ATOM 4516 N N . THR B 1 206 ? -13.828 -13.359 -1.358 1 96.5 206 THR B N 1
ATOM 4517 C CA . THR B 1 206 ? -14.016 -13.773 0.028 1 96.5 206 THR B CA 1
ATOM 4518 C C . THR B 1 206 ? -13.961 -15.289 0.152 1 96.5 206 THR B C 1
ATOM 4520 O O . THR B 1 206 ? -14.32 -16.016 -0.785 1 96.5 206 THR B O 1
ATOM 4523 N N . ARG B 1 207 ? -13.422 -15.68 1.158 1 93.69 207 ARG B N 1
ATOM 4524 C CA . ARG B 1 207 ? -13.359 -17.094 1.531 1 93.69 207 ARG B CA 1
ATOM 4525 C C . ARG B 1 207 ? -13.867 -17.297 2.953 1 93.69 207 ARG B C 1
ATOM 4527 O O . ARG B 1 207 ? -13.219 -16.891 3.918 1 93.69 207 ARG B O 1
ATOM 4534 N N . VAL B 1 208 ? -15.086 -17.938 2.922 1 87.81 208 VAL B N 1
ATOM 4535 C CA . VAL B 1 208 ? -15.719 -18.156 4.219 1 87.81 208 VAL B CA 1
ATOM 4536 C C . VAL B 1 208 ? -16.125 -19.609 4.352 1 87.81 208 VAL B C 1
ATOM 4538 O O . VAL B 1 208 ? -16.297 -20.312 3.346 1 87.81 208 VAL B O 1
ATOM 4541 N N . GLY B 1 209 ? -16.219 -20.25 5.566 1 76.62 209 GLY B N 1
ATOM 4542 C CA . GLY B 1 209 ? -16.719 -21.578 5.812 1 76.62 209 GLY B CA 1
ATOM 4543 C C . GLY B 1 209 ? -15.633 -22.594 6.098 1 76.62 209 GLY B C 1
ATOM 4544 O O . GLY B 1 209 ? -15.422 -22.984 7.246 1 76.62 209 GLY B O 1
ATOM 4545 N N . ASP B 1 210 ? -14.906 -22.906 4.957 1 68.06 210 ASP B N 1
ATOM 4546 C CA . ASP B 1 210 ? -13.945 -24 5.109 1 68.06 210 ASP B CA 1
ATOM 4547 C C . ASP B 1 210 ? -12.586 -23.469 5.582 1 68.06 210 ASP B C 1
ATOM 4549 O O . ASP B 1 210 ? -11.664 -24.25 5.805 1 68.06 210 ASP B O 1
ATOM 4553 N N . PHE B 1 211 ? -12.539 -22.219 5.688 1 73.62 211 PHE B N 1
ATOM 4554 C CA . PHE B 1 211 ? -11.281 -21.578 6.039 1 73.62 211 PHE B CA 1
ATOM 4555 C C . PHE B 1 211 ? -11.297 -21.109 7.488 1 73.62 211 PHE B C 1
ATOM 4557 O O . PHE B 1 211 ? -10.477 -20.281 7.891 1 73.62 211 PHE B O 1
ATOM 4564 N N . THR B 1 212 ? -12.156 -21.672 8.164 1 70.44 212 THR B N 1
ATOM 4565 C CA . THR B 1 212 ? -12.297 -21.234 9.547 1 70.44 212 THR B CA 1
ATOM 4566 C C . THR B 1 212 ? -11 -21.438 10.32 1 70.44 212 THR B C 1
ATOM 4568 O O . THR B 1 212 ? -10.445 -22.547 10.32 1 70.44 212 THR B O 1
ATOM 4571 N N . GLY B 1 213 ? -10.523 -20.359 10.875 1 72.38 213 GLY B N 1
ATOM 4572 C CA . GLY B 1 213 ? -9.32 -20.422 11.688 1 72.38 213 GLY B CA 1
ATOM 4573 C C . GLY B 1 213 ? -8.047 -20.266 10.883 1 72.38 213 GLY B C 1
ATOM 4574 O O . GLY B 1 213 ? -6.945 -20.25 11.445 1 72.38 213 GLY B O 1
ATOM 4575 N N . MET B 1 214 ? -8.156 -20.188 9.578 1 72.44 214 MET B N 1
ATOM 4576 C CA . MET B 1 214 ? -6.977 -20.141 8.719 1 72.44 214 MET B CA 1
ATOM 4577 C C . MET B 1 214 ? -6.855 -18.781 8.031 1 72.44 214 MET B C 1
ATOM 4579 O O . MET B 1 214 ? -6.203 -18.672 6.992 1 72.44 214 MET B O 1
ATOM 4583 N N . GLY B 1 215 ? -7.535 -17.812 8.648 1 78.12 215 GLY B N 1
ATOM 4584 C CA . GLY B 1 215 ? -7.465 -16.5 8.039 1 78.12 215 GLY B CA 1
ATOM 4585 C C . GLY B 1 215 ? -8.633 -16.203 7.117 1 78.12 215 GLY B C 1
ATOM 4586 O O . GLY B 1 215 ? -8.469 -15.547 6.09 1 78.12 215 GLY B O 1
ATOM 4587 N N . GLU B 1 216 ? -9.781 -16.703 7.465 1 84.19 216 GLU B N 1
ATOM 4588 C CA . GLU B 1 216 ? -11.016 -16.469 6.719 1 84.19 216 GLU B CA 1
ATOM 4589 C C . GLU B 1 216 ? -11.328 -14.977 6.617 1 84.19 216 GLU B C 1
ATOM 4591 O O . GLU B 1 216 ? -10.836 -14.18 7.422 1 84.19 216 GLU B O 1
ATOM 4596 N N . SER B 1 217 ? -12.078 -14.758 5.598 1 92 217 SER B N 1
ATOM 4597 C CA . SER B 1 217 ? -12.562 -13.391 5.406 1 92 217 SER B CA 1
ATOM 4598 C C . SER B 1 217 ? -13.445 -12.945 6.574 1 92 217 SER B C 1
ATOM 4600 O O . SER B 1 217 ? -14.258 -13.727 7.07 1 92 217 SER B O 1
ATOM 4602 N N . LYS B 1 218 ? -13.227 -11.812 6.973 1 92.06 218 LYS B N 1
ATOM 4603 C CA . LYS B 1 218 ? -14.039 -11.188 8.008 1 92.06 218 LYS B CA 1
ATOM 4604 C C . LYS B 1 218 ? -14.609 -9.859 7.531 1 92.06 218 LYS B C 1
ATOM 4606 O O . LYS B 1 218 ? -13.875 -8.992 7.055 1 92.06 218 LYS B O 1
ATOM 4611 N N . THR B 1 219 ? -15.891 -9.727 7.758 1 93.25 219 THR B N 1
ATOM 4612 C CA . THR B 1 219 ? -16.594 -8.562 7.219 1 93.25 219 THR B CA 1
ATOM 4613 C C . THR B 1 219 ? -16.016 -7.27 7.773 1 93.25 219 THR B C 1
ATOM 4615 O O . THR B 1 219 ? -15.766 -6.324 7.023 1 93.25 219 THR B O 1
ATOM 4618 N N . GLY B 1 220 ? -15.844 -7.203 9.07 1 93.06 220 GLY B N 1
ATOM 4619 C CA . GLY B 1 220 ? -15.297 -6 9.68 1 93.06 220 GLY B CA 1
ATOM 4620 C C . GLY B 1 220 ? -13.961 -5.59 9.094 1 93.06 220 GLY B C 1
ATOM 4621 O O . GLY B 1 220 ? -13.727 -4.406 8.836 1 93.06 220 GLY B O 1
ATOM 4622 N N . GLU B 1 221 ? -13.086 -6.52 8.82 1 93.38 221 GLU B N 1
ATOM 4623 C CA . GLU B 1 221 ? -11.766 -6.266 8.242 1 93.38 221 GLU B CA 1
ATOM 4624 C C . GLU B 1 221 ? -11.883 -5.801 6.793 1 93.38 221 GLU B C 1
ATOM 4626 O O . GLU B 1 221 ? -11.211 -4.852 6.387 1 93.38 221 GLU B O 1
ATOM 4631 N N . ILE B 1 222 ? -12.742 -6.457 6.105 1 96.06 222 ILE B N 1
ATOM 4632 C CA . ILE B 1 222 ? -12.93 -6.113 4.699 1 96.06 222 ILE B CA 1
ATOM 4633 C C . ILE B 1 222 ? -13.453 -4.684 4.586 1 96.06 222 ILE B C 1
ATOM 4635 O O . ILE B 1 222 ? -12.961 -3.898 3.771 1 96.06 222 ILE B O 1
ATOM 4639 N N . ASN B 1 223 ? -14.414 -4.359 5.398 1 96.38 223 ASN B N 1
ATOM 4640 C CA . ASN B 1 223 ? -15 -3.023 5.359 1 96.38 223 ASN B CA 1
ATOM 4641 C C . ASN B 1 223 ? -13.961 -1.946 5.656 1 96.38 223 ASN B C 1
ATOM 4643 O O . ASN B 1 223 ? -13.898 -0.929 4.961 1 96.38 223 ASN B O 1
ATOM 4647 N N . LYS B 1 224 ? -13.141 -2.158 6.641 1 94.5 224 LYS B N 1
ATOM 4648 C CA . LYS B 1 224 ? -12.086 -1.214 6.98 1 94.5 224 LYS B CA 1
ATOM 4649 C C . LYS B 1 224 ? -11.031 -1.149 5.879 1 94.5 224 LYS B C 1
ATOM 4651 O O . LYS B 1 224 ? -10.547 -0.068 5.535 1 94.5 224 LYS B O 1
ATOM 4656 N N . ALA B 1 225 ? -10.68 -2.283 5.332 1 95.88 225 ALA B N 1
ATOM 4657 C CA . ALA B 1 225 ? -9.727 -2.334 4.23 1 95.88 225 ALA B CA 1
ATOM 4658 C C . ALA B 1 225 ? -10.242 -1.557 3.021 1 95.88 225 ALA B C 1
ATOM 4660 O O . ALA B 1 225 ? -9.477 -0.836 2.369 1 95.88 225 ALA B O 1
ATOM 4661 N N . LEU B 1 226 ? -11.492 -1.711 2.758 1 96.44 226 LEU B N 1
ATOM 4662 C CA . LEU B 1 226 ? -12.117 -1.05 1.616 1 96.44 226 LEU B CA 1
ATOM 4663 C C . LEU B 1 226 ? -11.992 0.466 1.735 1 96.44 226 LEU B C 1
ATOM 4665 O O . LEU B 1 226 ? -11.703 1.149 0.751 1 96.44 226 LEU B O 1
ATOM 4669 N N . VAL B 1 227 ? -12.219 1.021 2.902 1 94.12 227 VAL B N 1
ATOM 4670 C CA . VAL B 1 227 ? -12.07 2.457 3.123 1 94.12 227 VAL B CA 1
ATOM 4671 C C . VAL B 1 227 ? -10.648 2.891 2.75 1 94.12 227 VAL B C 1
ATOM 4673 O O . VAL B 1 227 ? -10.469 3.842 1.986 1 94.12 227 VAL B O 1
ATOM 4676 N N . ARG B 1 228 ? -9.688 2.205 3.236 1 93.12 228 ARG B N 1
ATOM 4677 C CA . ARG B 1 228 ? -8.289 2.525 2.973 1 93.12 228 ARG B CA 1
ATOM 4678 C C . ARG B 1 228 ? -7.965 2.385 1.49 1 93.12 228 ARG B C 1
ATOM 4680 O O . ARG B 1 228 ? -7.305 3.248 0.908 1 93.12 228 ARG B O 1
ATOM 4687 N N . ILE B 1 229 ? -8.43 1.337 0.904 1 95.69 229 ILE B N 1
ATOM 4688 C CA . ILE B 1 229 ? -8.164 1.073 -0.507 1 95.69 229 ILE B CA 1
ATOM 4689 C C . ILE B 1 229 ? -8.75 2.201 -1.357 1 95.69 229 ILE B C 1
ATOM 4691 O O . ILE B 1 229 ? -8.078 2.725 -2.248 1 95.69 229 ILE B O 1
ATOM 4695 N N . ILE B 1 230 ? -9.969 2.588 -1.082 1 95.19 230 ILE B N 1
ATOM 4696 C CA . ILE B 1 230 ? -10.609 3.646 -1.851 1 95.19 230 ILE B CA 1
ATOM 4697 C C . ILE B 1 230 ? -9.836 4.949 -1.692 1 95.19 230 ILE B C 1
ATOM 4699 O O . ILE B 1 230 ? -9.609 5.672 -2.668 1 95.19 230 ILE B O 1
ATOM 4703 N N . LYS B 1 231 ? -9.375 5.238 -0.52 1 92.19 231 LYS B N 1
ATOM 4704 C CA . LYS B 1 231 ? -8.586 6.445 -0.288 1 92.19 231 LYS B CA 1
ATOM 4705 C C . LYS B 1 231 ? -7.258 6.387 -1.031 1 92.19 231 LYS B C 1
ATOM 4707 O O . LYS B 1 231 ? -6.828 7.375 -1.631 1 92.19 231 LYS B O 1
ATOM 4712 N N . ILE B 1 232 ? -6.578 5.27 -1.025 1 92.62 232 ILE B N 1
ATOM 4713 C CA . ILE B 1 232 ? -5.328 5.07 -1.752 1 92.62 232 ILE B CA 1
ATOM 4714 C C . ILE B 1 232 ? -5.574 5.23 -3.25 1 92.62 232 ILE B C 1
ATOM 4716 O O . ILE B 1 232 ? -4.855 5.973 -3.928 1 92.62 232 ILE B O 1
ATOM 4720 N N . LEU B 1 233 ? -6.625 4.566 -3.709 1 93.5 233 LEU B N 1
ATOM 4721 C CA . LEU B 1 233 ? -6.926 4.602 -5.137 1 93.5 233 LEU B CA 1
ATOM 4722 C C . LEU B 1 233 ? -7.32 6.008 -5.574 1 93.5 233 LEU B C 1
ATOM 4724 O O . LEU B 1 233 ? -6.969 6.441 -6.672 1 93.5 233 LEU B O 1
ATOM 4728 N N . THR B 1 234 ? -8.086 6.648 -4.75 1 91.75 234 THR B N 1
ATOM 4729 C CA . THR B 1 234 ? -8.484 8.016 -5.07 1 91.75 234 THR B CA 1
ATOM 4730 C C . THR B 1 234 ? -7.266 8.914 -5.234 1 91.75 234 THR B C 1
ATOM 4732 O O . THR B 1 234 ? -7.23 9.766 -6.121 1 91.75 234 THR B O 1
ATOM 4735 N N . ARG B 1 235 ? -6.297 8.727 -4.422 1 88.5 235 ARG B N 1
ATOM 4736 C CA . ARG B 1 235 ? -5.062 9.492 -4.535 1 88.5 235 ARG B CA 1
ATOM 4737 C C . ARG B 1 235 ? -4.293 9.102 -5.797 1 88.5 235 ARG B C 1
ATOM 4739 O O . ARG B 1 235 ? -3.797 9.969 -6.516 1 88.5 235 ARG B O 1
ATOM 4746 N N . LEU B 1 236 ? -4.289 7.848 -6.09 1 84.81 236 LEU B N 1
ATOM 4747 C CA . LEU B 1 236 ? -3.455 7.332 -7.168 1 84.81 236 LEU B CA 1
ATOM 4748 C C . LEU B 1 236 ? -4.094 7.605 -8.531 1 84.81 236 LEU B C 1
ATOM 4750 O O . LEU B 1 236 ? -3.389 7.859 -9.508 1 84.81 236 LEU B O 1
ATOM 4754 N N . LEU B 1 237 ? -5.355 7.465 -8.68 1 81 237 LEU B N 1
ATOM 4755 C CA . LEU B 1 237 ? -6.031 7.477 -9.977 1 81 237 LEU B CA 1
ATOM 4756 C C . LEU B 1 237 ? -6.824 8.766 -10.164 1 81 237 LEU B C 1
ATOM 4758 O O . LEU B 1 237 ? -7.312 9.047 -11.258 1 81 237 LEU B O 1
ATOM 4762 N N . ARG B 1 238 ? -6.684 9.648 -9.477 1 75.69 238 ARG B N 1
ATOM 4763 C CA . ARG B 1 238 ? -7.398 10.922 -9.555 1 75.69 238 ARG B CA 1
ATOM 4764 C C . ARG B 1 238 ? -8.906 10.695 -9.617 1 75.69 238 ARG B C 1
ATOM 4766 O O . ARG B 1 238 ? -9.477 10.547 -10.703 1 75.69 238 ARG B O 1
ATOM 4773 N N . ASN B 1 239 ? -9.664 11.055 -8.68 1 64.62 239 ASN B N 1
ATOM 4774 C CA . ASN B 1 239 ? -11.094 11.078 -8.414 1 64.62 239 ASN B CA 1
ATOM 4775 C C . ASN B 1 239 ? -11.859 10.18 -9.383 1 64.62 239 ASN B C 1
ATOM 4777 O O . ASN B 1 239 ? -12.133 10.57 -10.516 1 64.62 239 ASN B O 1
ATOM 4781 N N . LYS B 1 240 ? -12.055 9.008 -8.93 1 79.38 240 LYS B N 1
ATOM 4782 C CA . LYS B 1 240 ? -12.836 8.016 -9.664 1 79.38 240 LYS B CA 1
ATOM 4783 C C . LYS B 1 240 ? -14.055 7.57 -8.859 1 79.38 240 LYS B C 1
ATOM 4785 O O . LYS B 1 240 ? -14.078 7.699 -7.629 1 79.38 240 LYS B O 1
ATOM 4790 N N . THR B 1 241 ? -15.078 7.387 -9.57 1 93.19 241 THR B N 1
ATOM 4791 C CA . THR B 1 241 ? -16.203 6.656 -8.984 1 93.19 241 THR B CA 1
ATOM 4792 C C . THR B 1 241 ? -15.891 5.164 -8.914 1 93.19 241 THR B C 1
ATOM 4794 O O . THR B 1 241 ? -15.141 4.641 -9.742 1 93.19 241 THR B O 1
ATOM 4797 N N . TYR B 1 242 ? -16.469 4.566 -7.793 1 95.94 242 TYR B N 1
ATOM 4798 C CA . TYR B 1 242 ? -16.109 3.172 -7.57 1 95.94 242 TYR B CA 1
ATOM 4799 C C . TYR B 1 242 ? -17.344 2.277 -7.566 1 95.94 242 TYR B C 1
ATOM 4801 O O . TYR B 1 242 ? -18.422 2.691 -7.129 1 95.94 242 TYR B O 1
ATOM 4809 N N . SER B 1 243 ? -17.188 1.139 -8.062 1 96.06 243 SER B N 1
ATOM 4810 C CA . SER B 1 243 ? -18.141 0.031 -7.926 1 96.06 243 SER B CA 1
ATOM 4811 C C . SER B 1 243 ? -17.469 -1.189 -7.305 1 96.06 243 SER B C 1
ATOM 4813 O O . SER B 1 243 ? -16.234 -1.326 -7.363 1 96.06 243 SER B O 1
ATOM 4815 N N . LEU B 1 244 ? -18.328 -2.041 -6.723 1 96.69 244 LEU B N 1
ATOM 4816 C CA . LEU B 1 244 ? -17.812 -3.258 -6.109 1 96.69 244 LEU B CA 1
ATOM 4817 C C . LEU B 1 244 ? -18.25 -4.492 -6.895 1 96.69 244 LEU B C 1
ATOM 4819 O O . LEU B 1 244 ? -19.375 -4.566 -7.371 1 96.69 244 LEU B O 1
ATOM 4823 N N . VAL B 1 245 ? -17.344 -5.359 -7.094 1 96.88 245 VAL B N 1
ATOM 4824 C CA . VAL B 1 245 ? -17.609 -6.691 -7.625 1 96.88 245 VAL B CA 1
ATOM 4825 C C . VAL B 1 245 ? -17.203 -7.746 -6.598 1 96.88 245 VAL B C 1
ATOM 4827 O O . VAL B 1 245 ? -16.016 -7.918 -6.316 1 96.88 245 VAL B O 1
ATOM 4830 N N . LEU B 1 246 ? -18.156 -8.461 -6.07 1 97.75 246 LEU B N 1
ATOM 4831 C CA . LEU B 1 246 ? -17.922 -9.328 -4.922 1 97.75 246 LEU B CA 1
ATOM 4832 C C . LEU B 1 246 ? -17.922 -10.789 -5.336 1 97.75 246 LEU B C 1
ATOM 4834 O O . LEU B 1 246 ? -18.922 -11.297 -5.855 1 97.75 246 LEU B O 1
ATOM 4838 N N . PHE B 1 247 ? -16.828 -11.422 -5.109 1 97.5 247 PHE B N 1
ATOM 4839 C CA . PHE B 1 247 ? -16.656 -12.844 -5.367 1 97.5 247 PHE B CA 1
ATOM 4840 C C . PHE B 1 247 ? -16.781 -13.648 -4.082 1 97.5 247 PHE B C 1
ATOM 4842 O O . PHE B 1 247 ? -16.172 -13.305 -3.062 1 97.5 247 PHE B O 1
ATOM 4849 N N . GLY B 1 248 ? -17.484 -14.727 -4.105 1 94.06 248 GLY B N 1
ATOM 4850 C CA . GLY B 1 248 ? -17.719 -15.625 -2.982 1 94.06 248 GLY B CA 1
ATOM 4851 C C . GLY B 1 248 ? -18.984 -16.438 -3.117 1 94.06 248 GLY B C 1
ATOM 4852 O O . GLY B 1 248 ? -19.844 -16.125 -3.939 1 94.06 248 GLY B O 1
ATOM 4853 N N . THR B 1 249 ? -19.078 -17.453 -2.32 1 90.19 249 THR B N 1
ATOM 4854 C CA . THR B 1 249 ? -20.219 -18.359 -2.459 1 90.19 249 THR B CA 1
ATOM 4855 C C . THR B 1 249 ? -21.266 -18.062 -1.393 1 90.19 249 THR B C 1
ATOM 4857 O O . THR B 1 249 ? -22.422 -18.516 -1.504 1 90.19 249 THR B O 1
ATOM 4860 N N . ASP B 1 250 ? -20.906 -17.328 -0.388 1 91.62 250 ASP B N 1
ATOM 4861 C CA . ASP B 1 250 ? -21.828 -17.047 0.71 1 91.62 250 ASP B CA 1
ATOM 4862 C C . ASP B 1 250 ? -22.484 -15.68 0.52 1 91.62 250 ASP B C 1
ATOM 4864 O O . ASP B 1 250 ? -21.953 -14.656 0.955 1 91.62 250 ASP B O 1
ATOM 4868 N N . LYS B 1 251 ? -23.641 -15.727 0.048 1 90.88 251 LYS B N 1
ATOM 4869 C CA . LYS B 1 251 ? -24.359 -14.492 -0.263 1 90.88 251 LYS B CA 1
ATOM 4870 C C . LYS B 1 251 ? -24.656 -13.695 1.004 1 90.88 251 LYS B C 1
ATOM 4872 O O . LYS B 1 251 ? -24.625 -12.461 0.991 1 90.88 251 LYS B O 1
ATOM 4877 N N . GLY B 1 252 ? -25.109 -14.438 2.039 1 93.06 252 GLY B N 1
ATOM 4878 C CA . GLY B 1 252 ? -25.328 -13.766 3.307 1 93.06 252 GLY B CA 1
ATOM 4879 C C . GLY B 1 252 ? -24.125 -12.977 3.785 1 93.06 252 GLY B C 1
ATOM 4880 O O . GLY B 1 252 ? -24.266 -11.828 4.211 1 93.06 252 GLY B O 1
ATOM 4881 N N . PHE B 1 253 ? -22.969 -13.547 3.648 1 95.06 253 PHE B N 1
ATOM 4882 C CA . PHE B 1 253 ? -21.719 -12.883 4.023 1 95.06 253 PHE B CA 1
ATOM 4883 C C . PHE B 1 253 ? -21.453 -11.688 3.117 1 95.06 253 PHE B C 1
ATOM 4885 O O . PHE B 1 253 ? -21.156 -10.586 3.598 1 95.06 253 PHE B O 1
ATOM 4892 N N . LEU B 1 254 ? -21.641 -11.844 1.818 1 96.06 254 LEU B N 1
ATOM 4893 C CA . LEU B 1 254 ? -21.344 -10.805 0.838 1 96.06 254 LEU B CA 1
ATOM 4894 C C . LEU B 1 254 ? -22.219 -9.57 1.082 1 96.06 254 LEU B C 1
ATOM 4896 O O . LEU B 1 254 ? -21.75 -8.438 0.914 1 96.06 254 LEU B O 1
ATOM 4900 N N . ASN B 1 255 ? -23.391 -9.781 1.529 1 95.25 255 ASN B N 1
ATOM 4901 C CA . ASN B 1 255 ? -24.328 -8.695 1.763 1 95.25 255 ASN B CA 1
ATOM 4902 C C . ASN B 1 255 ? -23.891 -7.816 2.934 1 95.25 255 ASN B C 1
ATOM 4904 O O . ASN B 1 255 ? -24.391 -6.703 3.1 1 95.25 255 ASN B O 1
ATOM 4908 N N . THR B 1 256 ? -22.969 -8.32 3.682 1 95.75 256 THR B N 1
ATOM 4909 C CA . THR B 1 256 ? -22.547 -7.566 4.852 1 95.75 256 THR B CA 1
ATOM 4910 C C . THR B 1 256 ? -21.375 -6.648 4.5 1 95.75 256 THR B C 1
ATOM 4912 O O . THR B 1 256 ? -20.984 -5.793 5.297 1 95.75 256 THR B O 1
ATOM 4915 N N . ILE B 1 257 ? -20.828 -6.77 3.352 1 95.75 257 ILE B N 1
ATOM 4916 C CA . ILE B 1 257 ? -19.734 -5.922 2.908 1 95.75 257 ILE B CA 1
ATOM 4917 C C . ILE B 1 257 ? -20.266 -4.547 2.514 1 95.75 257 ILE B C 1
ATOM 4919 O O . ILE B 1 257 ? -21.062 -4.43 1.583 1 95.75 257 ILE B O 1
ATOM 4923 N N . LYS B 1 258 ? -19.797 -3.584 3.271 1 91.94 258 LYS B N 1
ATOM 4924 C CA . LYS B 1 258 ? -20.25 -2.211 3.074 1 91.94 258 LYS B CA 1
ATOM 4925 C C . LYS B 1 258 ? -19.141 -1.213 3.371 1 91.94 258 LYS B C 1
ATOM 4927 O O . LYS B 1 258 ? -18.125 -1.565 3.984 1 91.94 258 LYS B O 1
ATOM 4932 N N . THR B 1 259 ? -19.281 -0.05 2.811 1 91.19 259 THR B N 1
ATOM 4933 C CA . THR B 1 259 ? -18.344 1.031 3.068 1 91.19 259 THR B CA 1
ATOM 4934 C C . THR B 1 259 ? -19.062 2.369 3.174 1 91.19 259 THR B C 1
ATOM 4936 O O . THR B 1 259 ? -20.141 2.547 2.598 1 91.19 259 THR B O 1
ATOM 4939 N N . GLU B 1 260 ? -18.406 3.268 3.988 1 89.81 260 GLU B N 1
ATOM 4940 C CA . GLU B 1 260 ? -18.938 4.625 4.098 1 89.81 260 GLU B CA 1
ATOM 4941 C C . GLU B 1 260 ? -18.578 5.457 2.869 1 89.81 260 GLU B C 1
ATOM 4943 O O . GLU B 1 260 ? -19.156 6.523 2.652 1 89.81 260 GLU B O 1
ATOM 4948 N N . GLU B 1 261 ? -17.672 4.977 2.098 1 90.06 261 GLU B N 1
ATOM 4949 C CA . GLU B 1 261 ? -17.297 5.664 0.867 1 90.06 261 GLU B CA 1
ATOM 4950 C C . GLU B 1 261 ? -18.359 5.508 -0.206 1 90.06 261 GLU B C 1
ATOM 4952 O O . GLU B 1 261 ? -19.094 4.512 -0.227 1 90.06 261 GLU B O 1
ATOM 4957 N N . PRO B 1 262 ? -18.531 6.473 -1.041 1 90.31 262 PRO B N 1
ATOM 4958 C CA . PRO B 1 262 ? -19.531 6.367 -2.098 1 90.31 262 PRO B CA 1
ATOM 4959 C C . PRO B 1 262 ? -19.266 5.223 -3.068 1 90.31 262 PRO B C 1
ATOM 4961 O O . PRO B 1 262 ? -18.141 5.09 -3.568 1 90.31 262 PRO B O 1
ATOM 4964 N N . ILE B 1 263 ? -20.297 4.387 -3.32 1 93.44 263 ILE B N 1
ATOM 4965 C CA . ILE B 1 263 ? -20.219 3.264 -4.25 1 93.44 263 ILE B CA 1
ATOM 4966 C C . ILE B 1 263 ? -21.344 3.377 -5.277 1 93.44 263 ILE B C 1
ATOM 4968 O O . ILE B 1 263 ? -22.516 3.561 -4.914 1 93.44 263 ILE B O 1
ATOM 4972 N N . SER B 1 264 ? -20.969 3.244 -6.555 1 91.38 264 SER B N 1
ATOM 4973 C CA . SER B 1 264 ? -21.922 3.4 -7.645 1 91.38 264 SER B CA 1
ATOM 4974 C C . SER B 1 264 ? -22.781 2.154 -7.805 1 91.38 264 SER B C 1
ATOM 4976 O O . SER B 1 264 ? -24 2.256 -8.055 1 91.38 264 SER B O 1
ATOM 4978 N N . LYS B 1 265 ? -22.172 1.027 -7.727 1 92.69 265 LYS B N 1
ATOM 4979 C CA . LYS B 1 265 ? -22.844 -0.244 -7.965 1 92.69 265 LYS B CA 1
ATOM 4980 C C . LYS B 1 265 ? -22.125 -1.389 -7.246 1 92.69 265 LYS B C 1
ATOM 4982 O O . LYS B 1 265 ? -20.922 -1.342 -7.043 1 92.69 265 LYS B O 1
ATOM 4987 N N . VAL B 1 266 ? -22.984 -2.357 -6.852 1 94.12 266 VAL B N 1
ATOM 4988 C CA . VAL B 1 266 ? -22.438 -3.594 -6.301 1 94.12 266 VAL B CA 1
ATOM 4989 C C . VAL B 1 266 ? -22.906 -4.781 -7.145 1 94.12 266 VAL B C 1
ATOM 4991 O O . VAL B 1 266 ? -24.094 -4.961 -7.379 1 94.12 266 VAL B O 1
ATOM 4994 N N . GLN B 1 267 ? -21.969 -5.539 -7.625 1 94 267 GLN B N 1
ATOM 4995 C CA . GLN B 1 267 ? -22.25 -6.758 -8.375 1 94 267 GLN B CA 1
ATOM 4996 C C . GLN B 1 267 ? -21.828 -7.996 -7.594 1 94 267 GLN B C 1
ATOM 4998 O O . GLN B 1 267 ? -20.688 -8.109 -7.176 1 94 267 GLN B O 1
ATOM 5003 N N . TYR B 1 268 ? -22.781 -8.844 -7.453 1 95 268 TYR B N 1
ATOM 5004 C CA . TYR B 1 268 ? -22.484 -10.141 -6.84 1 95 268 TYR B CA 1
ATOM 5005 C C . TYR B 1 268 ? -22.234 -11.203 -7.902 1 95 268 TYR B C 1
ATOM 5007 O O . TYR B 1 268 ? -23.141 -11.555 -8.664 1 95 268 TYR B O 1
ATOM 5015 N N . VAL B 1 269 ? -21.078 -11.812 -7.836 1 95.38 269 VAL B N 1
ATOM 5016 C CA . VAL B 1 269 ? -20.688 -12.742 -8.891 1 95.38 269 VAL B CA 1
ATOM 5017 C C . VAL B 1 269 ? -21.422 -14.07 -8.711 1 95.38 269 VAL B C 1
ATOM 5019 O O . VAL B 1 269 ? -21.688 -14.781 -9.68 1 95.38 269 VAL B O 1
ATOM 5022 N N . SER B 1 270 ? -21.781 -14.383 -7.48 1 93.12 270 SER B N 1
ATOM 5023 C CA . SER B 1 270 ? -22.531 -15.602 -7.203 1 93.12 270 SER B CA 1
ATOM 5024 C C . SER B 1 270 ? -23.828 -15.641 -8 1 93.12 270 SER B C 1
ATOM 5026 O O . SER B 1 270 ? -24.344 -16.719 -8.297 1 93.12 270 SER B O 1
ATOM 5028 N N . ASP B 1 271 ? -24.297 -14.539 -8.414 1 92.69 271 ASP B N 1
ATOM 5029 C CA . ASP B 1 271 ? -25.562 -14.445 -9.156 1 92.69 271 ASP B CA 1
ATOM 5030 C C . ASP B 1 271 ? -25.375 -14.836 -10.617 1 92.69 271 ASP B C 1
ATOM 5032 O O . ASP B 1 271 ? -26.344 -15.062 -11.336 1 92.69 271 ASP B O 1
ATOM 5036 N N . LEU B 1 272 ? -24.172 -14.945 -11.039 1 94.12 272 LEU B N 1
ATOM 5037 C CA . LEU B 1 272 ? -23.906 -15.141 -12.453 1 94.12 272 LEU B CA 1
ATOM 5038 C C . LEU B 1 272 ? -23.703 -16.625 -12.773 1 94.12 272 LEU B C 1
ATOM 5040 O O . LEU B 1 272 ? -23.609 -17 -13.945 1 94.12 272 LEU B O 1
ATOM 5044 N N . ASN B 1 273 ? -23.578 -17.5 -11.812 1 93.06 273 ASN B N 1
ATOM 5045 C CA . ASN B 1 273 ? -23.438 -18.953 -11.969 1 93.06 273 ASN B CA 1
ATOM 5046 C C . ASN B 1 273 ? -22.266 -19.297 -12.891 1 93.06 273 ASN B C 1
ATOM 5048 O O . ASN B 1 273 ? -22.422 -20.078 -13.828 1 93.06 273 ASN B O 1
ATOM 5052 N N . LEU B 1 274 ? -21.172 -18.781 -12.625 1 96.62 274 LEU B N 1
ATOM 5053 C CA . LEU B 1 274 ? -19.969 -19.016 -13.406 1 96.62 274 LEU B CA 1
ATOM 5054 C C . LEU B 1 274 ? -19.203 -20.234 -12.875 1 96.62 274 LEU B C 1
ATOM 5056 O O . LEU B 1 274 ? -19.188 -20.469 -11.672 1 96.62 274 LEU B O 1
ATOM 5060 N N . SER B 1 275 ? -18.641 -20.984 -13.812 1 96.38 275 SER B N 1
ATOM 5061 C CA . SER B 1 275 ? -17.656 -21.984 -13.391 1 96.38 275 SER B CA 1
ATOM 5062 C C . SER B 1 275 ? -16.422 -21.328 -12.805 1 96.38 275 SER B C 1
ATOM 5064 O O . SER B 1 275 ? -16.234 -20.125 -12.914 1 96.38 275 SER B O 1
ATOM 5066 N N . ARG B 1 276 ? -15.516 -22.125 -12.203 1 96.19 276 ARG B N 1
ATOM 5067 C CA . ARG B 1 276 ? -14.289 -21.594 -11.602 1 96.19 276 ARG B CA 1
ATOM 5068 C C . ARG B 1 276 ? -13.414 -20.906 -12.648 1 96.19 276 ARG B C 1
ATOM 5070 O O . ARG B 1 276 ? -12.891 -19.828 -12.406 1 96.19 276 ARG B O 1
ATOM 5077 N N . GLY B 1 277 ? -13.32 -21.547 -13.82 1 98.19 277 GLY B N 1
ATOM 5078 C CA . GLY B 1 277 ? -12.562 -20.938 -14.898 1 98.19 277 GLY B CA 1
ATOM 5079 C C . GLY B 1 277 ? -13.172 -19.641 -15.391 1 98.19 277 GLY B C 1
ATOM 5080 O O . GLY B 1 277 ? -12.453 -18.672 -15.648 1 98.19 277 GLY B O 1
ATOM 5081 N N . GLU B 1 278 ? -14.422 -19.625 -15.492 1 98.25 278 GLU B N 1
ATOM 5082 C CA . GLU B 1 278 ? -15.125 -18.422 -15.93 1 98.25 278 GLU B CA 1
ATOM 5083 C C . GLU B 1 278 ? -15 -17.297 -14.898 1 98.25 278 GLU B C 1
ATOM 5085 O O . GLU B 1 278 ? -14.875 -16.125 -15.266 1 98.25 278 GLU B O 1
ATOM 5090 N N . GLU B 1 279 ? -15.016 -17.625 -13.656 1 98.06 279 GLU B N 1
ATOM 5091 C CA . GLU B 1 279 ? -14.844 -16.625 -12.602 1 98.06 279 GLU B CA 1
ATOM 5092 C C . GLU B 1 279 ? -13.461 -15.977 -12.68 1 98.06 279 GLU B C 1
ATOM 5094 O O . GLU B 1 279 ? -13.344 -14.75 -12.555 1 98.06 279 GLU B O 1
ATOM 5099 N N . LEU B 1 280 ? -12.453 -16.766 -12.859 1 98.62 280 LEU B N 1
ATOM 5100 C CA . LEU B 1 280 ? -11.102 -16.234 -13 1 98.62 280 LEU B CA 1
ATOM 5101 C C . LEU B 1 280 ? -11.016 -15.281 -14.188 1 98.62 280 LEU B C 1
ATOM 5103 O O . LEU B 1 280 ? -10.438 -14.195 -14.07 1 98.62 280 LEU B O 1
ATOM 5107 N N . ASN B 1 281 ? -11.594 -15.719 -15.289 1 98.75 281 ASN B N 1
ATOM 5108 C CA . ASN B 1 281 ? -11.555 -14.867 -16.484 1 98.75 281 ASN B CA 1
ATOM 5109 C C . ASN B 1 281 ? -12.406 -13.617 -16.297 1 98.75 281 ASN B C 1
ATOM 5111 O O . ASN B 1 281 ? -12.055 -12.547 -16.812 1 98.75 281 ASN B O 1
ATOM 5115 N N . PHE B 1 282 ? -13.5 -13.734 -15.625 1 98.06 282 PHE B N 1
ATOM 5116 C CA . PHE B 1 282 ? -14.344 -12.578 -15.328 1 98.06 282 PHE B CA 1
ATOM 5117 C C . PHE B 1 282 ? -13.562 -11.516 -14.562 1 98.06 282 PHE B C 1
ATOM 5119 O O . PHE B 1 282 ? -13.617 -10.336 -14.906 1 98.06 282 PHE B O 1
ATOM 5126 N N . ALA B 1 283 ? -12.836 -11.906 -13.562 1 98.12 283 ALA B N 1
ATOM 5127 C CA . ALA B 1 283 ? -11.992 -10.977 -12.82 1 98.12 283 ALA B CA 1
ATOM 5128 C C . ALA B 1 283 ? -10.961 -10.312 -13.727 1 98.12 283 ALA B C 1
ATOM 5130 O O . ALA B 1 283 ? -10.773 -9.094 -13.672 1 98.12 283 ALA B O 1
ATOM 5131 N N . GLN B 1 284 ? -10.352 -11.094 -14.547 1 98 284 GLN B N 1
ATOM 5132 C CA . GLN B 1 284 ? -9.336 -10.586 -15.461 1 98 284 GLN B CA 1
ATOM 5133 C C . GLN B 1 284 ? -9.914 -9.508 -16.375 1 98 284 GLN B C 1
ATOM 5135 O O . GLN B 1 284 ? -9.242 -8.516 -16.672 1 98 284 GLN B O 1
ATOM 5140 N N . GLN B 1 285 ? -11.133 -9.656 -16.75 1 96.69 285 GLN B N 1
ATOM 5141 C CA . GLN B 1 285 ? -11.734 -8.766 -17.734 1 96.69 285 GLN B CA 1
ATOM 5142 C C . GLN B 1 285 ? -12.32 -7.523 -17.078 1 96.69 285 GLN B C 1
ATOM 5144 O O . GLN B 1 285 ? -12.344 -6.445 -17.672 1 96.69 285 GLN B O 1
ATOM 5149 N N . ILE B 1 286 ? -12.75 -7.664 -15.852 1 95.88 286 ILE B N 1
ATOM 5150 C CA . ILE B 1 286 ? -13.633 -6.609 -15.359 1 95.88 286 ILE B CA 1
ATOM 5151 C C . ILE B 1 286 ? -12.922 -5.816 -14.266 1 95.88 286 ILE B C 1
ATOM 5153 O O . ILE B 1 286 ? -13.211 -4.637 -14.055 1 95.88 286 ILE B O 1
ATOM 5157 N N . CYS B 1 287 ? -12.07 -6.445 -13.484 1 96.81 287 CYS B N 1
ATOM 5158 C CA . CYS B 1 287 ? -11.539 -5.824 -12.273 1 96.81 287 CYS B CA 1
ATOM 5159 C C . CYS B 1 287 ? -10.477 -4.785 -12.617 1 96.81 287 CYS B C 1
ATOM 5161 O O . CYS B 1 287 ? -9.531 -5.078 -13.344 1 96.81 287 CYS B O 1
ATOM 5163 N N . ASP B 1 288 ? -10.664 -3.605 -12.086 1 95.75 288 ASP B N 1
ATOM 5164 C CA . ASP B 1 288 ? -9.656 -2.559 -12.211 1 95.75 288 ASP B CA 1
ATOM 5165 C C . ASP B 1 288 ? -8.68 -2.594 -11.031 1 95.75 288 ASP B C 1
ATOM 5167 O O . ASP B 1 288 ? -7.559 -2.088 -11.133 1 95.75 288 ASP B O 1
ATOM 5171 N N . SER B 1 289 ? -9.117 -3.068 -9.945 1 97.06 289 SER B N 1
ATOM 5172 C CA . SER B 1 289 ? -8.32 -3.393 -8.766 1 97.06 289 SER B CA 1
ATOM 5173 C C . SER B 1 289 ? -8.891 -4.605 -8.031 1 97.06 289 SER B C 1
ATOM 5175 O O . SER B 1 289 ? -10.031 -5.004 -8.273 1 97.06 289 SER B O 1
ATOM 5177 N N . PHE B 1 290 ? -8.055 -5.188 -7.23 1 98.25 290 PHE B N 1
ATOM 5178 C CA . PHE B 1 290 ? -8.453 -6.453 -6.625 1 98.25 290 PHE B CA 1
ATOM 5179 C C . PHE B 1 290 ? -8.023 -6.512 -5.164 1 98.25 290 PHE B C 1
ATOM 5181 O O . PHE B 1 290 ? -6.906 -6.109 -4.824 1 98.25 290 PHE B O 1
ATOM 5188 N N . LEU B 1 291 ? -8.906 -7 -4.277 1 98.38 291 LEU B N 1
ATOM 5189 C CA . LEU B 1 291 ? -8.602 -7.305 -2.883 1 98.38 291 LEU B CA 1
ATOM 5190 C C . LEU B 1 291 ? -8.773 -8.789 -2.6 1 98.38 291 LEU B C 1
ATOM 5192 O O . LEU B 1 291 ? -9.891 -9.312 -2.656 1 98.38 291 LEU B O 1
ATOM 5196 N N . ASP B 1 292 ? -7.676 -9.438 -2.32 1 97.75 292 ASP B N 1
ATOM 5197 C CA . ASP B 1 292 ? -7.707 -10.773 -1.723 1 97.75 292 ASP B CA 1
ATOM 5198 C C . ASP B 1 292 ? -7.914 -10.688 -0.212 1 97.75 292 ASP B C 1
ATOM 5200 O O . ASP B 1 292 ? -6.988 -10.352 0.53 1 97.75 292 ASP B O 1
ATOM 5204 N N . SER B 1 293 ? -9.133 -11.062 0.29 1 96.69 293 SER B N 1
ATOM 5205 C CA . SER B 1 293 ? -9.438 -10.883 1.705 1 96.69 293 SER B CA 1
ATOM 5206 C C . SER B 1 293 ? -9.008 -12.094 2.521 1 96.69 293 SER B C 1
ATOM 5208 O O . SER B 1 293 ? -9.078 -12.078 3.752 1 96.69 293 SER B O 1
ATOM 5210 N N . ALA B 1 294 ? -8.578 -13.133 1.859 1 94.69 294 ALA B N 1
ATOM 5211 C CA . ALA B 1 294 ? -8.039 -14.344 2.48 1 94.69 294 ALA B CA 1
ATOM 5212 C C . ALA B 1 294 ? -6.695 -14.719 1.868 1 94.69 294 ALA B C 1
ATOM 5214 O O . ALA B 1 294 ? -6.641 -15.422 0.855 1 94.69 294 ALA B O 1
ATOM 5215 N N . ASP B 1 295 ? -5.645 -14.344 2.529 1 91.19 295 ASP B N 1
ATOM 5216 C CA . ASP B 1 295 ? -4.32 -14.312 1.918 1 91.19 295 ASP B CA 1
ATOM 5217 C C . ASP B 1 295 ? -3.785 -15.719 1.688 1 91.19 295 ASP B C 1
ATOM 5219 O O . ASP B 1 295 ? -2.807 -15.906 0.96 1 91.19 295 ASP B O 1
ATOM 5223 N N . LEU B 1 296 ? -4.449 -16.781 2.18 1 90.62 296 LEU B N 1
ATOM 5224 C CA . LEU B 1 296 ? -4.004 -18.156 1.947 1 90.62 296 LEU B CA 1
ATOM 5225 C C . LEU B 1 296 ? -4.887 -18.844 0.91 1 90.62 296 LEU B C 1
ATOM 5227 O O . LEU B 1 296 ? -4.723 -20.031 0.645 1 90.62 296 LEU B O 1
ATOM 5231 N N . SER B 1 297 ? -5.77 -18.078 0.365 1 93 297 SER B N 1
ATOM 5232 C CA . SER B 1 297 ? -6.602 -18.656 -0.68 1 93 297 SER B CA 1
ATOM 5233 C C . SER B 1 297 ? -5.832 -18.781 -1.991 1 93 297 SER B C 1
ATOM 5235 O O . SER B 1 297 ? -5.531 -17.781 -2.643 1 93 297 SER B O 1
ATOM 5237 N N . SER B 1 298 ? -5.668 -20.047 -2.385 1 94.69 298 SER B N 1
ATOM 5238 C CA . SER B 1 298 ? -4.949 -20.281 -3.635 1 94.69 298 SER B CA 1
ATOM 5239 C C . SER B 1 298 ? -5.75 -19.781 -4.832 1 94.69 298 SER B C 1
ATOM 5241 O O . SER B 1 298 ? -5.184 -19.234 -5.777 1 94.69 298 SER B O 1
ATOM 5243 N N . PHE B 1 299 ? -7.078 -19.891 -4.719 1 96.12 299 PHE B N 1
ATOM 5244 C CA . PHE B 1 299 ? -7.938 -19.469 -5.816 1 96.12 299 PHE B CA 1
ATOM 5245 C C . PHE B 1 299 ? -7.902 -17.953 -5.977 1 96.12 299 PHE B C 1
ATOM 5247 O O . PHE B 1 299 ? -7.73 -17.438 -7.086 1 96.12 299 PHE B O 1
ATOM 5254 N N . ALA B 1 300 ? -7.957 -17.234 -4.906 1 96.88 300 ALA B N 1
ATOM 5255 C CA . ALA B 1 300 ? -7.891 -15.781 -4.922 1 96.88 300 ALA B CA 1
ATOM 5256 C C . ALA B 1 300 ? -6.531 -15.297 -5.418 1 96.88 300 ALA B C 1
ATOM 5258 O O . ALA B 1 300 ? -6.445 -14.312 -6.156 1 96.88 300 ALA B O 1
ATOM 5259 N N . ALA B 1 301 ? -5.523 -15.992 -5 1 97.31 301 ALA B N 1
ATOM 5260 C CA . ALA B 1 301 ? -4.176 -15.641 -5.441 1 97.31 301 ALA B CA 1
ATOM 5261 C C . ALA B 1 301 ? -4.059 -15.711 -6.961 1 97.31 301 ALA B C 1
ATOM 5263 O O . ALA B 1 301 ? -3.5 -14.805 -7.586 1 97.31 301 ALA B O 1
ATOM 5264 N N . TRP B 1 302 ? -4.648 -16.703 -7.523 1 98.5 302 TRP B N 1
ATOM 5265 C CA . TRP B 1 302 ? -4.59 -16.844 -8.977 1 98.5 302 TRP B CA 1
ATOM 5266 C C . TRP B 1 302 ? -5.469 -15.797 -9.656 1 98.5 302 TRP B C 1
ATOM 5268 O O . TRP B 1 302 ? -5.141 -15.312 -10.742 1 98.5 302 TRP B O 1
ATOM 5278 N N . MET B 1 303 ? -6.586 -15.461 -9.016 1 98.25 303 MET B N 1
ATOM 5279 C CA . MET B 1 303 ? -7.414 -14.391 -9.555 1 98.25 303 MET B CA 1
ATOM 5280 C C . MET B 1 303 ? -6.605 -13.109 -9.727 1 98.25 303 MET B C 1
ATOM 5282 O O . MET B 1 303 ? -6.609 -12.508 -10.797 1 98.25 303 MET B O 1
ATOM 5286 N N . GLY B 1 304 ? -5.875 -12.773 -8.742 1 97.94 304 GLY B N 1
ATOM 5287 C CA . GLY B 1 304 ? -5 -11.617 -8.828 1 97.94 304 GLY B CA 1
ATOM 5288 C C . GLY B 1 304 ? -3.846 -11.805 -9.797 1 97.94 304 GLY B C 1
ATOM 5289 O O . GLY B 1 304 ? -3.535 -10.906 -10.578 1 97.94 304 GLY B O 1
ATOM 5290 N N . TYR B 1 305 ? -3.229 -12.93 -9.789 1 98 305 TYR B N 1
ATOM 5291 C CA . TYR B 1 305 ? -2.021 -13.219 -10.555 1 98 305 TYR B CA 1
ATOM 5292 C C . TYR B 1 305 ? -2.305 -13.156 -12.055 1 98 305 TYR B C 1
ATOM 5294 O O . TYR B 1 305 ? -1.445 -12.742 -12.836 1 98 305 TYR B O 1
ATOM 5302 N N . LEU B 1 306 ? -3.527 -13.539 -12.445 1 98.19 306 LEU B N 1
ATOM 5303 C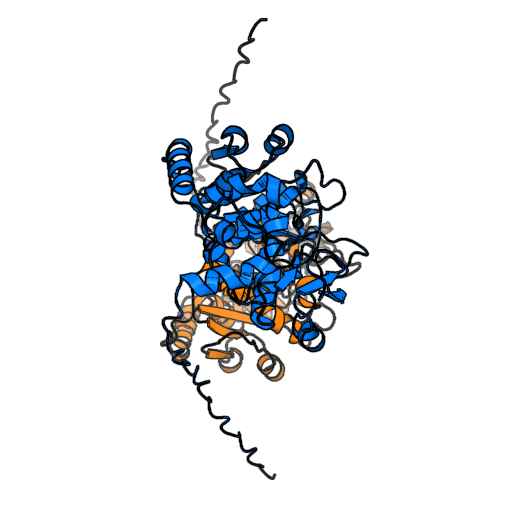 CA . LEU B 1 306 ? -3.883 -13.625 -13.859 1 98.19 306 LEU B CA 1
ATOM 5304 C C . LEU B 1 306 ? -4.414 -12.289 -14.367 1 98.19 306 LEU B C 1
ATOM 5306 O O . LEU B 1 306 ? -4.602 -12.109 -15.57 1 98.19 306 LEU B O 1
ATOM 5310 N N . MET B 1 307 ? -4.617 -11.336 -13.5 1 96.38 307 MET B N 1
ATOM 5311 C CA . MET B 1 307 ? -5.059 -10.008 -13.898 1 96.38 307 MET B CA 1
ATOM 5312 C C . MET B 1 307 ? -3.961 -9.273 -14.664 1 96.38 307 MET B C 1
ATOM 5314 O O . MET B 1 307 ? -2.779 -9.594 -14.523 1 96.38 307 MET B O 1
ATOM 5318 N N . PRO B 1 308 ? -4.434 -8.289 -15.43 1 93.31 308 PRO B N 1
ATOM 5319 C CA . PRO B 1 308 ? -3.426 -7.465 -16.094 1 93.31 308 PRO B CA 1
ATOM 5320 C C . PRO B 1 308 ? -2.432 -6.844 -15.117 1 93.31 308 PRO B C 1
ATOM 5322 O O . PRO B 1 308 ? -2.789 -6.535 -13.977 1 93.31 308 PRO B O 1
ATOM 5325 N N . GLU B 1 309 ? -1.231 -6.637 -15.578 1 87.94 309 GLU B N 1
ATOM 5326 C CA . GLU B 1 309 ? -0.103 -6.273 -14.727 1 87.94 309 GLU B CA 1
ATOM 5327 C C . GLU B 1 309 ? -0.221 -4.832 -14.242 1 87.94 309 GLU B C 1
ATOM 5329 O O . GLU B 1 309 ? 0.457 -4.434 -13.297 1 87.94 309 GLU B O 1
ATOM 5334 N N . ASP B 1 310 ? -1.06 -4.047 -14.852 1 89.25 310 ASP B N 1
ATOM 5335 C CA . ASP B 1 310 ? -1.134 -2.633 -14.5 1 89.25 310 ASP B CA 1
ATOM 5336 C C . ASP B 1 310 ? -2.301 -2.365 -13.547 1 89.25 310 ASP B C 1
ATOM 5338 O O . ASP B 1 310 ? -2.723 -1.218 -13.383 1 89.25 310 ASP B O 1
ATOM 5342 N N . ARG B 1 311 ? -2.812 -3.41 -12.938 1 93.12 311 ARG B N 1
ATOM 5343 C CA . ARG B 1 311 ? -3.922 -3.271 -11.992 1 93.12 311 ARG B CA 1
ATOM 5344 C C . ARG B 1 311 ? -3.449 -3.475 -10.555 1 93.12 311 ARG B C 1
ATOM 5346 O O . ARG B 1 311 ? -2.758 -4.449 -10.258 1 93.12 311 ARG B O 1
ATOM 5353 N N . PRO B 1 312 ? -3.822 -2.514 -9.672 1 94.62 312 PRO B N 1
ATOM 5354 C CA . PRO B 1 312 ? -3.41 -2.678 -8.281 1 94.62 312 PRO B CA 1
ATOM 5355 C C . PRO B 1 312 ? -4.066 -3.883 -7.609 1 94.62 312 PRO B C 1
ATOM 5357 O O . PRO B 1 312 ? -5.27 -4.109 -7.773 1 94.62 312 PRO B O 1
ATOM 5360 N N . ILE B 1 313 ? -3.289 -4.609 -6.906 1 97.44 313 ILE B N 1
ATOM 5361 C CA . ILE B 1 313 ? -3.775 -5.75 -6.141 1 97.44 313 ILE B CA 1
ATOM 5362 C C . ILE B 1 313 ? -3.441 -5.562 -4.664 1 97.44 313 ILE B C 1
ATOM 5364 O O . ILE B 1 313 ? -2.297 -5.266 -4.312 1 97.44 313 ILE B O 1
ATOM 5368 N N . PHE B 1 314 ? -4.434 -5.715 -3.859 1 97.44 314 PHE B N 1
ATOM 5369 C CA . PHE B 1 314 ? -4.332 -5.652 -2.406 1 97.44 314 PHE B CA 1
ATOM 5370 C C . PHE B 1 314 ? -4.605 -7.016 -1.784 1 97.44 314 PHE B C 1
ATOM 5372 O O . PHE B 1 314 ? -5.301 -7.848 -2.377 1 97.44 314 PHE B O 1
ATOM 5379 N N . PHE B 1 315 ? -4.078 -7.215 -0.629 1 96.88 315 PHE B N 1
ATOM 5380 C CA . PHE B 1 315 ? -4.465 -8.391 0.145 1 96.88 315 PHE B CA 1
ATOM 5381 C C . PHE B 1 315 ? -4.418 -8.094 1.639 1 96.88 315 PHE B C 1
ATOM 5383 O O . PHE B 1 315 ? -3.582 -7.309 2.094 1 96.88 315 PHE B O 1
ATOM 5390 N N . ILE B 1 316 ? -5.324 -8.688 2.354 1 95.38 316 ILE B N 1
ATOM 5391 C CA . ILE B 1 316 ? -5.285 -8.562 3.807 1 95.38 316 ILE B CA 1
ATOM 5392 C C . ILE B 1 316 ? -4.266 -9.547 4.383 1 95.38 316 ILE B C 1
ATOM 5394 O O . ILE B 1 316 ? -4.418 -10.758 4.242 1 95.38 316 ILE B O 1
ATOM 5398 N N . ARG B 1 317 ? -3.277 -8.992 4.922 1 92.31 317 ARG B N 1
ATOM 5399 C CA . ARG B 1 317 ? -2.221 -9.805 5.512 1 92.31 317 ARG B CA 1
ATOM 5400 C C . ARG B 1 317 ? -2.52 -10.117 6.977 1 92.31 317 ARG B C 1
ATOM 5402 O O . ARG B 1 317 ? -2.688 -9.203 7.789 1 92.31 317 ARG B O 1
ATOM 5409 N N . ARG B 1 318 ? -2.475 -11.352 7.227 1 86.75 318 ARG B N 1
ATOM 5410 C CA . ARG B 1 318 ? -2.746 -11.805 8.586 1 86.75 318 ARG B CA 1
ATOM 5411 C C . ARG B 1 318 ? -1.499 -12.414 9.219 1 86.75 318 ARG B C 1
ATOM 5413 O O . ARG B 1 318 ? -0.737 -13.117 8.555 1 86.75 318 ARG B O 1
ATOM 5420 N N . TYR B 1 319 ? -1.388 -11.977 10.484 1 78.88 319 TYR B N 1
ATOM 5421 C CA . TYR B 1 319 ? -0.292 -12.562 11.242 1 78.88 319 TYR B CA 1
ATOM 5422 C C . TYR B 1 319 ? -0.731 -13.852 11.93 1 78.88 319 TYR B C 1
ATOM 5424 O O . TYR B 1 319 ? -1.772 -13.891 12.586 1 78.88 319 TYR B O 1
ATOM 5432 N N . ARG B 1 320 ? -0.007 -14.836 11.664 1 77.81 320 ARG B N 1
ATOM 5433 C CA . ARG B 1 320 ? -0.283 -16.125 12.281 1 77.81 320 ARG B CA 1
ATOM 5434 C C . ARG B 1 320 ? 0.823 -16.516 13.258 1 77.81 320 ARG B C 1
ATOM 5436 O O . ARG B 1 320 ? 1.923 -16.891 12.844 1 77.81 320 ARG B O 1
ATOM 5443 N N . LYS B 1 321 ? 0.442 -16.281 14.531 1 72.06 321 LYS B N 1
ATOM 5444 C CA . LYS B 1 321 ? 1.424 -16.547 15.578 1 72.06 321 LYS B CA 1
ATOM 5445 C C . LYS B 1 321 ? 1.946 -17.969 15.492 1 72.06 321 LYS B C 1
ATOM 5447 O O . LYS B 1 321 ? 1.163 -18.922 15.391 1 72.06 321 LYS B O 1
ATOM 5452 N N . GLY B 1 322 ? 3.205 -18.156 15.547 1 70.38 322 GLY B N 1
ATOM 5453 C CA . GLY B 1 322 ? 3.816 -19.484 15.602 1 70.38 322 GLY B CA 1
ATOM 5454 C C . GLY B 1 322 ? 3.9 -20.156 14.242 1 70.38 322 GLY B C 1
ATOM 5455 O O . GLY B 1 322 ? 4.398 -21.281 14.141 1 70.38 322 GLY B O 1
ATOM 5456 N N . SER B 1 323 ? 3.275 -19.438 13.312 1 73.19 323 SER B N 1
ATOM 5457 C CA . SER B 1 323 ? 3.301 -20.031 11.984 1 73.19 323 SER B CA 1
ATOM 5458 C C . SER B 1 323 ? 4.414 -19.453 11.133 1 73.19 323 SER B C 1
ATOM 5460 O O . SER B 1 323 ? 4.762 -18.281 11.273 1 73.19 323 SER B O 1
ATOM 5462 N N . LEU B 1 324 ? 4.98 -20.344 10.383 1 71.81 324 LEU B N 1
ATOM 5463 C CA . LEU B 1 324 ? 6 -19.906 9.438 1 71.81 324 LEU B CA 1
ATOM 5464 C C . LEU B 1 324 ? 5.363 -19.359 8.164 1 71.81 324 LEU B C 1
ATOM 5466 O O . LEU B 1 324 ? 6.059 -18.812 7.309 1 71.81 324 LEU B O 1
ATOM 5470 N N . ILE B 1 325 ? 4.094 -19.422 8.164 1 80.81 325 ILE B N 1
ATOM 5471 C CA . ILE B 1 325 ? 3.396 -18.953 6.969 1 80.81 325 ILE B CA 1
ATOM 5472 C C . ILE B 1 325 ? 3.373 -17.422 6.949 1 80.81 325 ILE B C 1
ATOM 5474 O O . ILE B 1 325 ? 2.914 -16.797 7.902 1 80.81 325 ILE B O 1
ATOM 5478 N N . ASN B 1 326 ? 3.914 -16.859 5.906 1 85.56 326 ASN B N 1
ATOM 5479 C CA . ASN B 1 326 ? 3.969 -15.422 5.691 1 85.56 326 ASN B CA 1
ATOM 5480 C C . ASN B 1 326 ? 3.545 -15.047 4.27 1 85.56 326 ASN B C 1
ATOM 5482 O O . ASN B 1 326 ? 4.309 -15.227 3.322 1 85.56 326 ASN B O 1
ATOM 5486 N N . SER B 1 327 ? 2.371 -14.484 4.172 1 89.19 327 SER B N 1
ATOM 5487 C CA . SER B 1 327 ? 1.824 -14.172 2.855 1 89.19 327 SER B CA 1
ATOM 5488 C C . SER B 1 327 ? 2.656 -13.109 2.145 1 89.19 327 SER B C 1
ATOM 5490 O O . SER B 1 327 ? 2.617 -13 0.918 1 89.19 327 SER B O 1
ATOM 5492 N N . LEU B 1 328 ? 3.414 -12.391 2.889 1 88.31 328 LEU B N 1
ATOM 5493 C CA . LEU B 1 328 ? 4.289 -11.383 2.295 1 88.31 328 LEU B CA 1
ATOM 5494 C C . LEU B 1 328 ? 5.332 -12.039 1.392 1 88.31 328 LEU B C 1
ATOM 5496 O O . LEU B 1 328 ? 5.738 -11.453 0.384 1 88.31 328 LEU B O 1
ATOM 5500 N N . SER B 1 329 ? 5.742 -13.188 1.757 1 88.06 329 SER B N 1
ATOM 5501 C CA . SER B 1 329 ? 6.77 -13.891 0.993 1 88.06 329 SER B CA 1
ATOM 5502 C C . SER B 1 329 ? 6.148 -14.773 -0.088 1 88.06 329 SER B C 1
ATOM 5504 O O . SER B 1 329 ? 6.828 -15.18 -1.032 1 88.06 329 SER B O 1
ATOM 5506 N N . MET B 1 330 ? 4.875 -15.047 0.105 1 93 330 MET B N 1
ATOM 5507 C CA . MET B 1 330 ? 4.188 -15.977 -0.786 1 93 330 MET B CA 1
ATOM 5508 C C . MET B 1 330 ? 3.711 -15.273 -2.049 1 93 330 MET B C 1
ATOM 5510 O O . MET B 1 330 ? 3.723 -15.852 -3.135 1 93 330 MET B O 1
ATOM 5514 N N . LEU B 1 331 ? 3.264 -14.039 -1.862 1 95.19 331 LEU B N 1
ATOM 5515 C CA . LEU B 1 331 ? 2.6 -13.312 -2.936 1 95.19 331 LEU B CA 1
ATOM 5516 C C . LEU B 1 331 ? 3.551 -12.305 -3.582 1 95.19 331 LEU B C 1
ATOM 5518 O O . LEU B 1 331 ? 4.582 -11.961 -3 1 95.19 331 LEU B O 1
ATOM 5522 N N . PRO B 1 332 ? 3.246 -11.922 -4.832 1 94.31 332 PRO B N 1
ATOM 5523 C CA . PRO B 1 332 ? 4.156 -11 -5.52 1 94.31 332 PRO B CA 1
ATOM 5524 C C . PRO B 1 332 ? 4.41 -9.727 -4.723 1 94.31 332 PRO B C 1
ATOM 5526 O O . PRO B 1 332 ? 3.488 -9.188 -4.105 1 94.31 332 PRO B O 1
ATOM 5529 N N . GLU B 1 333 ? 5.629 -9.203 -4.789 1 90.88 333 GLU B N 1
ATOM 5530 C CA . GLU B 1 333 ? 6.055 -8.031 -4.031 1 90.88 333 GLU B CA 1
ATOM 5531 C C . GLU B 1 333 ? 5.367 -6.77 -4.535 1 90.88 333 GLU B C 1
ATOM 5533 O O . GLU B 1 333 ? 5.355 -5.746 -3.848 1 90.88 333 GLU B O 1
ATOM 5538 N N . SER B 1 334 ? 4.816 -6.816 -5.711 1 93.06 334 SER B N 1
ATOM 5539 C CA . SER B 1 334 ? 4.125 -5.672 -6.289 1 93.06 334 SER B CA 1
ATOM 5540 C C . SER B 1 334 ? 2.729 -5.512 -5.695 1 93.06 334 SER B C 1
ATOM 5542 O O . SER B 1 334 ? 2.062 -4.5 -5.926 1 93.06 334 SER B O 1
ATOM 5544 N N . TRP B 1 335 ? 2.258 -6.555 -4.949 1 95.81 335 TRP B N 1
ATOM 5545 C CA . TRP B 1 335 ? 0.951 -6.449 -4.309 1 95.81 335 TRP B CA 1
ATOM 5546 C C . TRP B 1 335 ? 1.039 -5.633 -3.025 1 95.81 335 TRP B C 1
ATOM 5548 O O . TRP B 1 335 ? 2.088 -5.594 -2.377 1 95.81 335 TRP B O 1
ATOM 5558 N N . ILE B 1 336 ? -0.01 -4.984 -2.684 1 94.38 336 ILE B N 1
ATOM 5559 C CA . ILE B 1 336 ? -0.018 -4.109 -1.516 1 94.38 336 ILE B CA 1
ATOM 5560 C C . ILE B 1 336 ? -0.705 -4.816 -0.348 1 94.38 336 ILE B C 1
ATOM 5562 O O . ILE B 1 336 ? -1.917 -5.039 -0.375 1 94.38 336 ILE B O 1
ATOM 5566 N N . PRO B 1 337 ? 0.022 -5.109 0.677 1 94.44 337 PRO B N 1
ATOM 5567 C CA . PRO B 1 337 ? -0.603 -5.711 1.856 1 94.44 337 PRO B CA 1
ATOM 5568 C C . PRO B 1 337 ? -1.405 -4.707 2.68 1 94.44 337 PRO B C 1
ATOM 5570 O O . PRO B 1 337 ? -1.004 -3.549 2.809 1 94.44 337 PRO B O 1
ATOM 5573 N N . ILE B 1 338 ? -2.541 -5.078 3.061 1 94.12 338 ILE B N 1
ATOM 5574 C CA . ILE B 1 338 ? -3.285 -4.418 4.129 1 94.12 338 ILE B CA 1
ATOM 5575 C C . ILE B 1 338 ? -3.131 -5.207 5.426 1 94.12 338 ILE B C 1
ATOM 5577 O O . ILE B 1 338 ? -3.84 -6.191 5.648 1 94.12 338 ILE B O 1
ATOM 5581 N N . ASP B 1 339 ? -2.244 -4.738 6.266 1 89.44 339 ASP B N 1
ATOM 5582 C CA . ASP B 1 339 ? -1.935 -5.484 7.484 1 89.44 339 ASP B CA 1
ATOM 5583 C C . ASP B 1 339 ? -3.129 -5.5 8.438 1 89.44 339 ASP B C 1
ATOM 5585 O O . ASP B 1 339 ? -3.785 -4.477 8.633 1 89.44 339 ASP B O 1
ATOM 5589 N N . GLU B 1 340 ? -3.332 -6.598 8.977 1 86.06 340 GLU B N 1
ATOM 5590 C CA . GLU B 1 340 ? -4.445 -6.738 9.914 1 86.06 340 GLU B CA 1
ATOM 5591 C C . GLU B 1 340 ? -4.336 -5.734 11.055 1 86.06 340 GLU B C 1
ATOM 5593 O O . GLU B 1 340 ? -5.352 -5.312 11.617 1 86.06 340 GLU B O 1
ATOM 5598 N N . SER B 1 341 ? -3.17 -5.34 11.367 1 81.06 341 SER B N 1
ATOM 5599 C CA . SER B 1 341 ? -2.957 -4.379 12.445 1 81.06 341 SER B CA 1
ATOM 5600 C C . SER B 1 341 ? -3.496 -3.002 12.07 1 81.06 341 SER B C 1
ATOM 5602 O O . SER B 1 341 ? -3.725 -2.16 12.945 1 81.06 341 SER B O 1
ATOM 5604 N N . TRP B 1 342 ? -3.668 -2.777 10.734 1 82.56 342 TRP B N 1
ATOM 5605 C CA . TRP B 1 342 ? -4.254 -1.521 10.281 1 82.56 342 TRP B CA 1
ATOM 5606 C C . TRP B 1 342 ? -5.746 -1.476 10.578 1 82.56 342 TRP B C 1
ATOM 5608 O O . TRP B 1 342 ? -6.359 -0.406 10.555 1 82.56 342 TRP B O 1
ATOM 5618 N N . LEU B 1 343 ? -6.316 -2.643 10.805 1 81.81 343 LEU B N 1
ATOM 5619 C CA . LEU B 1 343 ? -7.766 -2.797 10.766 1 81.81 343 LEU B CA 1
ATOM 5620 C C . LEU B 1 343 ? -8.336 -2.943 12.172 1 81.81 343 LEU B C 1
ATOM 5622 O O . LEU B 1 343 ? -9.531 -3.195 12.336 1 81.81 343 LEU B O 1
ATOM 5626 N N . LYS B 1 344 ? -7.59 -2.932 13.266 1 71.62 344 LYS B N 1
ATOM 5627 C CA . LYS B 1 344 ? -8.047 -3.158 14.633 1 71.62 344 LYS B CA 1
ATOM 5628 C C . LYS B 1 344 ? -8.703 -1.905 15.203 1 71.62 344 LYS B C 1
ATOM 5630 O O . LYS B 1 344 ? -9.539 -1.993 16.109 1 71.62 344 LYS B O 1
ATOM 5635 N N . ASN B 1 345 ? -8.359 -0.598 14.867 1 58.78 345 ASN B N 1
ATOM 5636 C CA . ASN B 1 345 ? -8.953 0.541 15.562 1 58.78 345 ASN B CA 1
ATOM 5637 C C . ASN B 1 345 ? -10.07 1.175 14.734 1 58.78 345 ASN B C 1
ATOM 5639 O O . ASN B 1 345 ? -9.977 1.254 13.508 1 58.78 345 ASN B O 1
#

Organism: Meloidogyne incognita (NCBI:txid6306)